Protein AF-A0A344TT99-F1 (afdb_monomer_lite)

Foldseek 3Di:
DDDPLVLQQQDALVLVCVVVPWDWDPVPADPQWTWTDDVPWIKIWGDDPPDSGIKIAIPVDRVQIGTLLSVVLVVVQNALVVSVVVSVVSCVVVVRDDPVRPPDDDDDDDDDDDDPVVVVVVSLVVLLVCCCVVFVKAFDPDCPQLVVLLQDPLLCCPLFHGPQKTWTWDDPPPDTDTWIWGFWADPVGGGNKIFTDGPPDTDIPGHDNFQTKRKTFFKKFFCQWDAAPVRDTDHGGFIFTWDDPDPFWIWTWGDDRPPIDIGIDTPVVCVVTIDTDAFQAEEEEQDPSQQSLLCLQAPDDPPHGYMYIHCVHQHDPSNLVVVLVSQVVHLNHAYEQFYFLALRRLQSLLQNLQRDRQQFDPQWDKHKHKDKDAPDDDDDDDDDDDPDPPPGWTKIKIKIKTKHFCVVPPVVQCCLVVVLVVVLLVVQLVVVVPDDPPDPDPVVVVVVVVCVVVSPQPWPWDWDAPPVNGIIIIITMTMHGSDSVSSVVSSVSSQVSRCVNRVWNRYHYQNDDNVGGGSSSVCVVVSSHHHDPPDSRHDDPRTRRDHNVVVVVVVVVVVVVVVVVVVVVVVVPDDD

Structure (mmCIF, N/CA/C/O backbone):
data_AF-A0A344TT99-F1
#
_entry.id   AF-A0A344TT99-F1
#
loop_
_atom_site.group_PDB
_atom_site.id
_atom_site.type_symbol
_atom_site.label_atom_id
_atom_site.label_alt_id
_atom_site.label_comp_id
_atom_site.label_asym_id
_atom_site.label_entity_id
_atom_site.label_seq_id
_atom_site.pdbx_PDB_ins_code
_atom_site.Cartn_x
_atom_site.Cartn_y
_atom_site.Cartn_z
_atom_site.occupancy
_atom_site.B_iso_or_equiv
_atom_site.auth_seq_id
_atom_site.auth_comp_id
_atom_site.auth_asym_id
_atom_site.auth_atom_id
_atom_site.pdbx_PDB_model_num
ATOM 1 N N . MET A 1 1 ? 8.241 -6.010 32.415 1.00 39.91 1 MET A N 1
ATOM 2 C CA . MET A 1 1 ? 7.415 -4.908 31.875 1.00 39.91 1 MET A CA 1
ATOM 3 C C . MET A 1 1 ? 8.156 -3.606 32.142 1.00 39.91 1 MET A C 1
ATOM 5 O O . MET A 1 1 ? 8.621 -3.438 33.265 1.00 39.91 1 MET A O 1
ATOM 9 N N . ARG A 1 2 ? 8.374 -2.749 31.136 1.00 57.84 2 ARG A N 1
ATOM 10 C CA . ARG A 1 2 ? 9.057 -1.453 31.336 1.00 57.84 2 ARG A CA 1
ATOM 11 C C . ARG A 1 2 ? 8.024 -0.421 31.764 1.00 57.84 2 ARG A C 1
ATOM 13 O O . ARG A 1 2 ? 7.156 -0.065 30.977 1.00 57.84 2 ARG A O 1
ATOM 20 N N . ASP A 1 3 ? 8.123 0.060 32.994 1.00 67.81 3 ASP A N 1
ATOM 21 C CA . ASP A 1 3 ? 7.218 1.083 33.508 1.00 67.81 3 ASP A CA 1
ATOM 22 C C . ASP A 1 3 ? 7.781 2.486 33.219 1.00 67.81 3 ASP A C 1
ATOM 24 O O . ASP A 1 3 ? 8.846 2.868 33.711 1.00 67.81 3 ASP A O 1
ATOM 28 N N . LEU A 1 4 ? 7.062 3.261 32.398 1.00 69.12 4 LEU A N 1
ATOM 29 C CA . LEU A 1 4 ? 7.420 4.641 32.057 1.00 69.12 4 LEU A CA 1
ATOM 30 C C . LEU A 1 4 ? 7.499 5.532 33.303 1.00 69.12 4 LEU A C 1
ATOM 32 O O . LEU A 1 4 ? 8.366 6.400 33.367 1.00 69.12 4 LEU A O 1
ATOM 36 N N . GLU A 1 5 ? 6.631 5.323 34.293 1.00 67.12 5 GLU A N 1
ATOM 37 C CA . GLU A 1 5 ? 6.656 6.085 35.544 1.00 67.12 5 GLU A CA 1
ATOM 38 C C . GLU A 1 5 ? 7.852 5.684 36.409 1.00 67.12 5 GLU A C 1
ATOM 40 O O . GLU A 1 5 ? 8.485 6.536 37.031 1.00 67.12 5 GLU A O 1
ATOM 45 N N . GLN A 1 6 ? 8.244 4.411 36.378 1.00 68.94 6 GLN A N 1
ATOM 46 C CA . GLN A 1 6 ? 9.464 3.949 37.031 1.00 68.94 6 GLN A CA 1
ATOM 47 C C . GLN A 1 6 ? 10.717 4.549 36.373 1.00 68.94 6 GLN A C 1
ATOM 49 O O . GLN A 1 6 ? 11.599 5.037 37.079 1.00 68.94 6 GLN A O 1
ATOM 54 N N . ILE A 1 7 ? 10.783 4.601 35.037 1.00 72.31 7 ILE A N 1
ATOM 55 C CA . ILE A 1 7 ? 11.897 5.239 34.312 1.00 72.31 7 ILE A CA 1
ATOM 56 C C . ILE A 1 7 ? 11.992 6.728 34.666 1.00 72.31 7 ILE A C 1
ATOM 58 O O . ILE A 1 7 ? 13.089 7.211 34.932 1.00 72.31 7 ILE A O 1
ATOM 62 N N . LYS A 1 8 ? 10.862 7.444 34.740 1.00 72.62 8 LYS A N 1
ATOM 63 C CA . LYS A 1 8 ? 10.830 8.863 35.148 1.00 72.62 8 LYS A CA 1
ATOM 64 C C . LYS A 1 8 ? 11.323 9.103 36.577 1.00 72.62 8 LYS A C 1
ATOM 66 O O . LYS A 1 8 ? 11.782 10.202 36.872 1.00 72.62 8 LYS A O 1
ATOM 71 N N . ARG A 1 9 ? 11.196 8.106 37.458 1.00 70.06 9 ARG A N 1
ATOM 72 C CA . ARG A 1 9 ? 11.685 8.164 38.844 1.00 70.06 9 ARG A CA 1
ATOM 73 C C . ARG A 1 9 ? 13.169 7.826 38.959 1.00 70.06 9 ARG A C 1
ATOM 75 O O . ARG A 1 9 ? 13.838 8.371 39.827 1.00 70.06 9 ARG A O 1
ATOM 82 N N . ILE A 1 10 ? 13.664 6.908 38.127 1.00 70.62 10 ILE A N 1
ATOM 83 C CA . ILE A 1 10 ? 15.043 6.408 38.208 1.00 70.62 10 ILE A CA 1
ATOM 84 C C . ILE A 1 10 ? 16.011 7.293 37.421 1.00 70.62 10 ILE A C 1
ATOM 86 O O . ILE A 1 10 ? 17.088 7.622 37.914 1.00 70.62 10 ILE A O 1
ATOM 90 N N . LEU A 1 11 ? 15.662 7.638 36.183 1.00 78.00 11 LEU A N 1
ATOM 91 C CA . LEU A 1 11 ? 16.517 8.439 35.322 1.00 78.00 11 LEU A CA 1
ATOM 92 C C . LEU A 1 11 ? 16.271 9.914 35.629 1.00 78.00 11 LEU A C 1
ATOM 94 O O . LEU A 1 11 ? 15.153 10.398 35.508 1.00 78.00 11 LEU A O 1
ATOM 98 N N . ASP A 1 12 ? 17.312 10.640 36.021 1.00 82.31 12 ASP A N 1
ATOM 99 C CA . ASP A 1 12 ? 17.204 12.070 36.292 1.00 82.31 12 ASP A CA 1
ATOM 100 C C . ASP A 1 12 ? 17.219 12.863 34.975 1.00 82.31 12 ASP A C 1
ATOM 102 O O . ASP A 1 12 ? 18.126 12.718 34.151 1.00 82.31 12 ASP A O 1
ATOM 106 N N . LEU A 1 13 ? 16.238 13.750 34.783 1.00 85.31 13 LEU A N 1
ATOM 107 C CA . LEU A 1 13 ? 16.166 14.641 33.623 1.00 85.31 13 LEU A CA 1
ATOM 108 C C . LEU A 1 13 ? 17.455 15.447 33.422 1.00 85.31 13 LEU A C 1
ATOM 110 O O . LEU A 1 13 ? 17.851 15.689 32.287 1.00 85.31 13 LEU A O 1
ATOM 114 N N . GLU A 1 14 ? 18.149 15.830 34.491 1.00 85.12 14 GLU A N 1
ATOM 115 C CA . GLU A 1 14 ? 19.416 16.558 34.390 1.00 85.12 14 GLU A CA 1
ATOM 116 C C . GLU A 1 14 ? 20.534 15.712 33.760 1.00 85.12 14 GLU A C 1
ATOM 118 O O . GLU A 1 14 ? 21.330 16.246 32.986 1.00 85.12 14 GLU A O 1
ATOM 123 N N . VAL A 1 15 ? 20.562 14.400 34.029 1.00 83.56 15 VAL A N 1
ATOM 124 C CA . VAL A 1 15 ? 21.497 13.450 33.394 1.00 83.56 15 VAL A CA 1
ATOM 125 C C . VAL A 1 15 ? 21.196 13.349 31.903 1.00 83.56 15 VAL A C 1
ATOM 127 O O . VAL A 1 15 ? 22.107 13.416 31.076 1.00 83.56 15 VAL A O 1
ATOM 130 N N . VAL A 1 16 ? 19.911 13.285 31.548 1.00 85.88 16 VAL A N 1
ATOM 131 C CA . VAL A 1 16 ? 19.471 13.290 30.148 1.00 85.88 16 VAL A CA 1
ATOM 132 C C . VAL A 1 16 ? 19.933 14.572 29.459 1.00 85.88 16 VAL A C 1
ATOM 134 O O . VAL A 1 16 ? 20.594 14.516 28.425 1.00 85.88 16 VAL A O 1
ATOM 137 N N . LEU A 1 17 ? 19.676 15.742 30.046 1.00 88.62 17 LEU A N 1
ATOM 138 C CA . LEU A 1 17 ? 20.107 17.022 29.480 1.00 88.62 17 LEU A CA 1
ATOM 139 C C . LEU A 1 17 ? 21.628 17.081 29.260 1.00 88.62 17 LEU A C 1
ATOM 141 O O . LEU A 1 17 ? 22.077 17.521 28.198 1.00 88.62 17 LEU A O 1
ATOM 145 N N . GLN A 1 18 ? 22.422 16.600 30.218 1.00 85.38 18 GLN A N 1
ATOM 146 C CA . GLN A 1 18 ? 23.880 16.545 30.090 1.00 85.38 18 GLN A CA 1
ATOM 147 C C . GLN A 1 18 ? 24.334 15.621 28.957 1.00 85.38 18 GLN A C 1
ATOM 149 O O . GLN A 1 18 ? 25.195 16.021 28.171 1.00 85.38 18 GLN A O 1
ATOM 154 N N . HIS A 1 19 ? 23.722 14.441 28.811 1.00 85.56 19 HIS A N 1
ATOM 155 C CA . HIS A 1 19 ? 24.013 13.523 27.706 1.00 85.56 19 HIS A CA 1
ATOM 156 C C . HIS A 1 19 ? 23.771 14.181 26.341 1.00 85.56 19 HIS A C 1
ATOM 158 O O . HIS A 1 19 ? 24.560 14.027 25.411 1.00 85.56 19 HIS A O 1
ATOM 164 N N . TYR A 1 20 ? 22.724 15.001 26.227 1.00 87.56 20 TYR A N 1
ATOM 165 C CA . TYR A 1 20 ? 22.447 15.777 25.017 1.00 87.56 20 TYR A CA 1
ATOM 166 C C . TYR A 1 20 ? 23.291 17.054 24.884 1.00 87.56 20 TYR A C 1
ATOM 168 O O . TYR A 1 20 ? 23.059 17.848 23.968 1.00 87.56 20 TYR A O 1
ATOM 176 N N . GLY A 1 21 ? 24.290 17.262 25.744 1.00 86.19 21 GLY A N 1
ATOM 177 C CA . GLY A 1 21 ? 25.248 18.363 25.664 1.00 86.19 21 GLY A CA 1
ATOM 178 C C . GLY A 1 21 ? 24.761 19.685 26.259 1.00 86.19 21 GLY A C 1
ATOM 179 O O . GLY A 1 21 ? 25.355 20.727 25.976 1.00 86.19 21 GLY A O 1
ATOM 180 N N . TYR A 1 22 ? 23.693 19.680 27.062 1.00 88.75 22 TYR A N 1
ATOM 181 C CA . TYR A 1 22 ? 23.288 20.865 27.816 1.00 88.75 22 TYR A CA 1
ATOM 182 C C . TYR A 1 22 ? 24.160 21.032 29.055 1.00 88.75 22 TYR A C 1
ATOM 184 O O . TYR A 1 22 ? 24.413 20.089 29.802 1.00 88.75 22 TYR A O 1
ATOM 192 N N . ARG A 1 23 ? 24.588 22.269 29.303 1.00 88.81 23 ARG A N 1
ATOM 193 C CA . ARG A 1 23 ? 25.423 22.621 30.453 1.00 88.81 23 ARG A CA 1
ATOM 194 C C . ARG A 1 23 ? 24.612 23.387 31.485 1.00 88.81 23 ARG A C 1
ATOM 196 O O . ARG A 1 23 ? 23.853 24.290 31.133 1.00 88.81 23 ARG A O 1
ATOM 203 N N . PHE A 1 24 ? 24.802 23.038 32.751 1.00 87.31 24 PHE A N 1
ATOM 204 C CA . PHE A 1 24 ? 24.185 23.727 33.878 1.00 87.31 24 PHE A CA 1
ATOM 205 C C . PHE A 1 24 ? 24.746 25.151 34.030 1.00 87.31 24 PHE A C 1
ATOM 207 O O . PHE A 1 24 ? 25.960 25.358 33.999 1.00 87.31 24 PHE A O 1
ATOM 214 N N . VAL A 1 25 ? 23.865 26.138 34.208 1.00 86.81 25 VAL A N 1
ATOM 215 C CA . VAL A 1 25 ? 24.217 27.558 34.345 1.00 86.81 25 VAL A CA 1
ATOM 216 C C . VAL A 1 25 ? 23.898 28.030 35.762 1.00 86.81 25 VAL A C 1
ATOM 218 O O . VAL A 1 25 ? 22.800 28.511 36.053 1.00 86.81 25 VAL A O 1
ATOM 221 N N . LYS A 1 26 ? 24.889 27.927 36.656 1.00 80.94 26 LYS A N 1
ATOM 222 C CA . LYS A 1 26 ? 24.738 28.263 38.083 1.00 80.94 26 LYS A CA 1
ATOM 223 C C . LYS A 1 26 ? 24.274 29.706 38.319 1.00 80.94 26 LYS A C 1
ATOM 225 O O . LYS A 1 26 ? 23.434 29.934 39.176 1.00 80.94 26 LYS A O 1
ATOM 230 N N . SER A 1 27 ? 24.762 30.665 37.530 1.00 76.44 27 SER A N 1
ATOM 231 C CA . SER A 1 27 ? 24.485 32.101 37.715 1.00 76.44 27 SER A CA 1
ATOM 232 C C . SER A 1 27 ? 23.036 32.524 37.461 1.00 76.44 27 SER A C 1
ATOM 234 O O . SER A 1 27 ? 22.651 33.615 37.865 1.00 76.44 27 SER A O 1
ATOM 236 N N . LYS A 1 28 ? 22.236 31.693 36.782 1.00 75.50 28 LYS A N 1
ATOM 237 C CA . LYS A 1 28 ? 20.821 31.975 36.484 1.00 75.50 28 LYS A CA 1
ATOM 238 C C . LYS A 1 28 ? 19.867 30.942 37.090 1.00 75.50 28 LYS A C 1
ATOM 240 O O . LYS A 1 28 ? 18.686 30.948 36.771 1.00 75.50 28 LYS A O 1
ATOM 245 N N . SER A 1 29 ? 20.385 30.046 37.927 1.00 78.25 29 SER A N 1
ATOM 246 C CA . SER A 1 29 ? 19.609 28.992 38.580 1.00 78.25 29 SER A CA 1
ATOM 247 C C . SER A 1 29 ? 19.212 29.418 39.992 1.00 78.25 29 SER A C 1
ATOM 249 O O . SER A 1 29 ? 19.993 30.064 40.685 1.00 78.25 29 SER A O 1
ATOM 251 N N . SER A 1 30 ? 18.015 29.036 40.423 1.00 75.44 30 SER A N 1
ATOM 252 C CA . SER A 1 30 ? 17.534 29.171 41.800 1.00 75.44 30 SER A CA 1
ATOM 253 C C . SER A 1 30 ? 17.458 27.796 42.472 1.00 75.44 30 SER A C 1
ATOM 255 O O . SER A 1 30 ? 17.724 26.764 41.852 1.00 75.44 30 SER A O 1
ATOM 257 N N . THR A 1 31 ? 17.075 27.770 43.747 1.00 66.12 31 THR A N 1
ATOM 258 C CA . THR A 1 31 ? 16.847 26.536 44.515 1.00 66.12 31 THR A CA 1
ATOM 259 C C . THR A 1 31 ? 15.700 25.689 43.952 1.00 66.12 31 THR A C 1
ATOM 261 O O . THR A 1 31 ? 15.724 24.472 44.089 1.00 66.12 31 THR A O 1
ATOM 264 N N . VAL A 1 32 ? 14.729 26.325 43.289 1.00 73.50 32 VAL A N 1
ATOM 265 C CA . VAL A 1 32 ? 13.484 25.705 42.796 1.00 73.50 32 VAL A CA 1
ATOM 266 C C . VAL A 1 32 ? 13.551 25.417 41.289 1.00 73.50 32 VAL A C 1
ATOM 268 O O . VAL A 1 32 ? 12.916 24.484 40.796 1.00 73.50 32 VAL A O 1
ATOM 271 N N . SER A 1 33 ? 14.358 26.183 40.545 1.00 81.19 33 SER A N 1
ATOM 272 C CA . SER A 1 33 ? 14.518 26.046 39.094 1.00 81.19 33 SER A CA 1
ATOM 273 C C . SER A 1 33 ? 15.984 26.103 38.662 1.00 81.19 33 SER A C 1
ATOM 275 O O . SER A 1 33 ? 16.663 27.113 38.867 1.00 81.19 33 SER A O 1
ATOM 277 N N . ARG A 1 34 ? 16.466 25.059 37.989 1.00 85.94 34 ARG A N 1
ATOM 278 C CA . ARG A 1 34 ? 17.827 24.964 37.445 1.00 85.94 34 ARG A CA 1
ATOM 279 C C . ARG A 1 34 ? 17.840 25.246 35.949 1.00 85.94 34 ARG A C 1
ATOM 281 O O . ARG A 1 34 ? 17.067 24.657 35.204 1.00 85.94 34 ARG A O 1
ATOM 288 N N . ILE A 1 35 ? 18.735 26.117 35.491 1.00 87.56 35 ILE A N 1
ATOM 289 C CA . ILE A 1 35 ? 18.832 26.489 34.076 1.00 87.56 35 ILE A CA 1
ATOM 290 C C . ILE A 1 35 ? 19.944 25.710 33.376 1.00 87.56 35 ILE A C 1
ATOM 292 O O . ILE A 1 35 ? 21.091 25.681 33.825 1.00 87.56 35 ILE A O 1
ATOM 296 N N . TYR A 1 36 ? 19.603 25.150 32.219 1.00 89.62 36 TYR A N 1
ATOM 297 C CA . TYR A 1 36 ? 20.485 24.415 31.320 1.00 89.62 36 TYR A CA 1
ATOM 298 C C . TYR A 1 36 ? 20.557 25.110 29.962 1.00 89.62 36 TYR A C 1
ATOM 300 O O . TYR A 1 36 ? 19.545 25.582 29.447 1.00 89.62 36 TYR A O 1
ATOM 308 N N . ARG A 1 37 ? 21.749 25.175 29.360 1.00 89.12 37 ARG A N 1
ATOM 309 C CA . ARG A 1 37 ? 21.969 25.844 28.067 1.00 89.12 37 ARG A CA 1
ATOM 310 C C . ARG A 1 37 ? 22.720 24.952 27.083 1.00 89.12 37 ARG A C 1
ATOM 312 O O . ARG A 1 37 ? 23.697 24.305 27.455 1.00 89.12 37 ARG A O 1
ATOM 319 N N . LYS A 1 38 ? 22.303 24.995 25.816 1.00 88.31 38 LYS A N 1
ATOM 320 C CA . LYS A 1 38 ? 23.025 24.435 24.664 1.00 88.31 38 LYS A CA 1
ATOM 321 C C . LYS A 1 38 ? 22.885 25.398 23.484 1.00 88.31 38 LYS A C 1
ATOM 323 O O . LYS A 1 38 ? 21.788 25.582 22.964 1.00 88.31 38 LYS A O 1
ATOM 328 N N . GLY A 1 39 ? 23.982 26.048 23.089 1.00 86.31 39 GLY A N 1
ATOM 329 C CA . GLY A 1 39 ? 23.931 27.141 22.109 1.00 86.31 39 GLY A CA 1
ATOM 330 C C . GLY A 1 39 ? 23.001 28.264 22.583 1.00 86.31 39 GLY A C 1
ATOM 331 O O . GLY A 1 39 ? 23.122 28.727 23.716 1.00 86.31 39 GLY A O 1
ATOM 332 N N . GLU A 1 40 ? 22.044 28.667 21.752 1.00 82.25 40 GLU A N 1
ATOM 333 C CA . GLU A 1 40 ? 21.048 29.692 22.098 1.00 82.25 40 GLU A CA 1
ATOM 334 C C . GLU A 1 40 ? 19.875 29.161 22.936 1.00 82.25 40 GLU A C 1
ATOM 336 O O . GLU A 1 40 ? 19.201 29.942 23.609 1.00 82.25 40 GLU A O 1
ATOM 341 N N . GLN A 1 41 ? 19.646 27.844 22.961 1.00 85.44 41 GLN A N 1
ATOM 342 C CA . GLN A 1 41 ? 18.522 27.231 23.671 1.00 85.44 41 GLN A CA 1
ATOM 343 C C . GLN A 1 41 ? 18.752 27.189 25.185 1.00 85.44 41 GLN A C 1
ATOM 345 O O . GLN A 1 41 ? 19.836 26.818 25.651 1.00 85.44 41 GLN A O 1
ATOM 350 N N . ARG A 1 42 ? 17.716 27.541 25.956 1.00 88.25 42 ARG A N 1
ATOM 351 C CA . ARG A 1 42 ? 17.746 27.582 27.424 1.00 88.25 42 ARG A CA 1
ATOM 352 C C . ARG A 1 42 ? 16.545 26.844 27.997 1.00 88.25 42 ARG A C 1
ATOM 354 O O . ARG A 1 42 ? 15.414 27.219 27.724 1.00 88.25 42 ARG A O 1
ATOM 361 N N . LEU A 1 43 ? 16.799 25.844 28.829 1.00 89.62 43 LEU A N 1
ATOM 362 C CA . LEU A 1 43 ? 15.771 25.058 29.504 1.00 89.62 43 LEU A CA 1
ATOM 363 C C . LEU A 1 43 ? 15.790 25.372 30.997 1.00 89.62 43 LEU A C 1
ATOM 365 O O . LEU A 1 43 ? 16.858 25.413 31.603 1.00 89.62 43 LEU A O 1
ATOM 369 N N . SER A 1 44 ? 14.617 25.575 31.581 1.00 88.69 44 SER A N 1
ATOM 370 C CA . SER A 1 44 ? 14.413 25.642 33.025 1.00 88.69 44 SER A CA 1
ATOM 371 C C . SER A 1 44 ? 13.892 24.295 33.510 1.00 88.69 44 SER A C 1
ATOM 373 O O . SER A 1 44 ? 12.863 23.835 33.024 1.00 88.69 44 SER A O 1
ATOM 375 N N . VAL A 1 45 ? 14.602 23.657 34.434 1.00 87.44 45 VAL A N 1
ATOM 376 C CA . VAL A 1 45 ? 14.226 22.391 35.072 1.00 87.44 45 VAL A CA 1
ATOM 377 C C . VAL A 1 45 ? 13.711 22.687 36.472 1.00 87.44 45 VAL A C 1
ATOM 379 O O . VAL A 1 45 ? 14.431 23.272 37.279 1.00 87.44 45 VAL A O 1
ATOM 382 N N . ILE A 1 46 ? 12.478 22.287 36.764 1.00 82.81 46 ILE A N 1
ATOM 383 C CA . ILE A 1 46 ? 11.852 22.459 38.078 1.00 82.81 46 ILE A CA 1
ATOM 384 C C . ILE A 1 46 ? 12.262 21.281 38.968 1.00 82.81 46 ILE A C 1
ATOM 386 O O . ILE A 1 46 ? 12.123 20.125 38.567 1.00 82.81 46 ILE A O 1
ATOM 390 N N . VAL A 1 47 ? 12.785 21.590 40.158 1.00 70.06 47 VAL A N 1
ATOM 391 C CA . VAL A 1 47 ? 13.361 20.617 41.112 1.00 70.06 47 VAL A CA 1
ATOM 392 C C . VAL A 1 47 ? 12.500 20.474 42.380 1.00 70.06 47 VAL A C 1
ATOM 394 O O . VAL A 1 47 ? 12.831 19.691 43.262 1.00 70.06 47 VAL A O 1
ATOM 397 N N . ASP A 1 48 ? 11.397 21.221 42.485 1.00 59.28 48 ASP A N 1
ATOM 398 C CA . ASP A 1 48 ? 10.602 21.306 43.715 1.00 59.28 48 ASP A CA 1
ATOM 399 C C . ASP A 1 48 ? 9.893 19.992 44.094 1.00 59.28 48 ASP A C 1
ATOM 401 O O . ASP A 1 48 ? 9.319 19.304 43.245 1.00 59.28 48 ASP A O 1
ATOM 405 N N . GLY A 1 49 ? 9.895 19.680 45.394 1.00 51.47 49 GLY A N 1
ATOM 406 C CA . GLY A 1 49 ? 9.553 18.380 45.993 1.00 51.47 49 GLY A CA 1
ATOM 407 C C . GLY A 1 49 ? 8.075 17.969 45.948 1.00 51.47 49 GLY A C 1
ATOM 408 O O . GLY A 1 49 ? 7.702 16.985 46.582 1.00 51.47 49 GLY A O 1
ATOM 409 N N . GLY A 1 50 ? 7.232 18.702 45.215 1.00 51.03 50 GLY A N 1
ATOM 410 C CA . GLY A 1 50 ? 5.821 18.367 44.993 1.00 51.03 50 GLY A CA 1
ATOM 411 C C . GLY A 1 50 ? 5.566 17.458 43.784 1.00 51.03 50 GLY A C 1
ATOM 412 O O . GLY A 1 50 ? 4.489 16.873 43.681 1.00 51.03 50 GLY A O 1
ATOM 413 N N . PHE A 1 51 ? 6.535 17.314 42.871 1.00 52.66 51 PHE A N 1
ATOM 414 C CA . PHE A 1 51 ? 6.406 16.474 41.676 1.00 52.66 51 PHE A CA 1
ATOM 415 C C . PHE A 1 51 ? 7.262 15.208 41.796 1.00 52.66 51 PHE A C 1
ATOM 417 O O . PHE A 1 51 ? 8.458 15.278 42.058 1.00 52.66 51 PHE A O 1
ATOM 424 N N . ALA A 1 52 ? 6.663 14.036 41.548 1.00 57.69 52 ALA A N 1
ATOM 425 C CA . ALA A 1 52 ? 7.350 12.738 41.616 1.00 57.69 52 ALA A CA 1
ATOM 426 C C . ALA A 1 52 ? 8.454 12.545 40.548 1.00 57.69 52 ALA A C 1
ATOM 428 O O . ALA A 1 52 ? 9.230 11.597 40.636 1.00 57.69 52 ALA A O 1
ATOM 429 N N . ALA A 1 53 ? 8.517 13.426 39.543 1.00 67.81 53 ALA A N 1
ATOM 430 C CA . ALA A 1 53 ? 9.534 13.465 38.496 1.00 67.81 53 ALA A CA 1
ATOM 431 C C . ALA A 1 53 ? 9.843 14.924 38.116 1.00 67.81 53 ALA A C 1
ATOM 433 O O . ALA A 1 53 ? 8.970 15.790 38.209 1.00 67.81 53 ALA A O 1
ATOM 434 N N . LYS A 1 54 ? 11.074 15.204 37.669 1.00 82.56 54 LYS A N 1
ATOM 435 C CA . LYS A 1 54 ? 11.478 16.547 37.218 1.00 82.56 54 LYS A CA 1
ATOM 436 C C . LYS A 1 54 ? 10.839 16.895 35.874 1.00 82.56 54 LYS A C 1
ATOM 438 O O . LYS A 1 54 ? 10.735 16.051 34.983 1.00 82.56 54 LYS A O 1
ATOM 443 N N . PHE A 1 55 ? 10.501 18.169 35.706 1.00 84.50 55 PHE A N 1
ATOM 444 C CA . PHE A 1 55 ? 9.949 18.719 34.468 1.00 84.50 55 PHE A CA 1
ATOM 445 C C . PHE A 1 55 ? 10.845 19.831 33.932 1.00 84.50 55 PHE A C 1
ATOM 447 O O . PHE A 1 55 ? 11.411 20.600 34.709 1.00 84.50 55 PHE A O 1
ATOM 454 N N . PHE A 1 56 ? 10.945 19.947 32.609 1.00 89.50 56 PHE A N 1
ATOM 455 C CA . PHE A 1 56 ? 11.582 21.085 31.953 1.00 89.50 56 PHE A CA 1
ATOM 456 C C . PHE A 1 56 ? 10.556 21.977 31.253 1.00 89.50 56 PHE A C 1
ATOM 458 O O . PHE A 1 56 ? 9.500 21.521 30.812 1.00 89.50 56 PHE A O 1
ATOM 465 N N . ALA A 1 57 ? 10.922 23.241 31.080 1.00 86.94 57 ALA A N 1
ATOM 466 C CA . ALA A 1 57 ? 10.300 24.173 30.157 1.00 86.94 57 ALA A CA 1
ATOM 467 C C . ALA A 1 57 ? 11.384 24.919 29.373 1.00 86.94 57 ALA A C 1
ATOM 469 O O . ALA A 1 57 ? 12.336 25.437 29.958 1.00 86.94 57 ALA A O 1
ATOM 470 N N . ASP A 1 58 ? 11.255 24.972 28.052 1.00 86.56 58 ASP A N 1
ATOM 471 C CA . ASP A 1 58 ? 12.119 25.784 27.203 1.00 86.56 58 ASP A CA 1
ATOM 472 C C . ASP A 1 58 ? 11.726 27.261 27.307 1.00 86.56 58 ASP A C 1
ATOM 474 O O . ASP A 1 58 ? 10.576 27.647 27.104 1.00 86.56 58 ASP A O 1
ATOM 478 N N . LEU A 1 59 ? 12.703 28.096 27.652 1.00 84.62 59 LEU A N 1
ATOM 479 C CA . LEU A 1 59 ? 12.527 29.534 27.836 1.00 84.62 59 LEU A CA 1
ATOM 480 C C . LEU A 1 59 ? 12.448 30.290 26.506 1.00 84.62 59 LEU A C 1
ATOM 482 O O . LEU A 1 59 ? 12.031 31.445 26.489 1.00 84.62 59 LEU A O 1
ATOM 486 N N . ASN A 1 60 ? 12.870 29.663 25.408 1.00 82.81 60 ASN A N 1
ATOM 487 C CA . ASN A 1 60 ? 12.794 30.233 24.068 1.00 82.81 60 ASN A CA 1
ATOM 488 C C . ASN A 1 60 ? 11.619 29.654 23.256 1.00 82.81 60 ASN A C 1
ATOM 490 O O . ASN A 1 60 ? 11.212 30.262 22.269 1.00 82.81 60 ASN A O 1
ATOM 494 N N . ASP A 1 61 ? 11.076 28.500 23.657 1.00 80.50 61 ASP A N 1
ATOM 495 C CA . ASP A 1 61 ? 9.916 27.848 23.038 1.00 80.50 61 ASP A CA 1
ATOM 496 C C . ASP A 1 61 ? 8.909 27.420 24.124 1.00 80.50 61 ASP A C 1
ATOM 498 O O . ASP A 1 61 ? 8.968 26.292 24.620 1.00 80.50 61 ASP A O 1
ATOM 502 N N . PRO A 1 62 ? 7.948 28.287 24.497 1.00 76.62 62 PRO A N 1
ATOM 503 C CA . PRO A 1 62 ? 7.001 28.007 25.581 1.00 76.62 62 PRO A CA 1
ATOM 504 C C . PRO A 1 62 ? 6.126 26.759 25.372 1.00 76.62 62 PRO A C 1
ATOM 506 O O . PRO A 1 62 ? 5.530 26.254 26.329 1.00 76.62 62 PRO A O 1
ATOM 509 N N . GLN A 1 63 ? 6.021 26.257 24.134 1.00 76.38 63 GLN A N 1
ATOM 510 C CA . GLN A 1 63 ? 5.288 25.029 23.817 1.00 76.38 63 GLN A CA 1
ATOM 511 C C . GLN A 1 63 ? 6.118 23.765 24.082 1.00 76.38 63 GLN A C 1
ATOM 513 O O . GLN A 1 63 ? 5.565 22.662 24.147 1.00 76.38 63 GLN A O 1
ATOM 518 N N . PHE A 1 64 ? 7.434 23.897 24.263 1.00 85.56 64 PHE A N 1
ATOM 519 C CA . PHE A 1 64 ? 8.335 22.792 24.555 1.00 85.56 64 PHE A CA 1
ATOM 520 C C . PHE A 1 64 ? 8.628 22.681 26.044 1.00 85.56 64 PHE A C 1
ATOM 522 O O . PHE A 1 64 ? 9.613 23.192 26.570 1.00 85.56 64 PHE A O 1
ATOM 529 N N . LYS A 1 65 ? 7.743 21.963 26.722 1.00 86.69 65 LYS A N 1
ATOM 530 C CA . LYS A 1 65 ? 7.839 21.643 28.142 1.00 86.69 65 LYS A CA 1
ATOM 531 C C . LYS A 1 65 ? 7.331 20.231 28.392 1.00 86.69 65 LYS A C 1
ATOM 533 O O . LYS A 1 65 ? 6.485 19.744 27.638 1.00 86.69 65 LYS A O 1
ATOM 538 N N . GLY A 1 66 ? 7.833 19.576 29.428 1.00 86.56 66 GLY A N 1
ATOM 539 C CA . GLY A 1 66 ? 7.411 18.228 29.795 1.00 86.56 66 GLY A CA 1
ATOM 540 C C . GLY A 1 66 ? 8.451 17.477 30.612 1.00 86.56 66 GLY A C 1
ATOM 541 O O . GLY A 1 66 ? 9.279 18.080 31.286 1.00 86.56 66 GLY A O 1
ATOM 542 N N . ASP A 1 67 ? 8.376 16.154 30.563 1.00 86.31 67 ASP A N 1
ATOM 543 C CA . ASP A 1 67 ? 9.270 15.237 31.266 1.00 86.31 67 ASP A CA 1
ATOM 544 C C . ASP A 1 67 ? 10.394 14.717 30.346 1.00 86.31 67 ASP A C 1
ATOM 546 O O . ASP A 1 67 ? 10.583 15.178 29.217 1.00 86.31 67 ASP A O 1
ATOM 550 N N . ILE A 1 68 ? 11.140 13.723 30.826 1.00 87.12 68 ILE A N 1
ATOM 551 C CA . ILE A 1 68 ? 12.224 13.056 30.091 1.00 87.12 68 ILE A CA 1
ATOM 552 C C . ILE A 1 68 ? 11.766 12.541 28.730 1.00 87.12 68 ILE A C 1
ATOM 554 O O . ILE A 1 68 ? 12.430 12.790 27.724 1.00 87.12 68 ILE A O 1
ATOM 558 N N . PHE A 1 69 ? 10.616 11.870 28.670 1.00 84.12 69 PHE A N 1
ATOM 559 C CA . PHE A 1 69 ? 10.110 11.327 27.415 1.00 84.12 69 PHE A CA 1
ATOM 560 C C . PHE A 1 69 ? 9.707 12.440 26.464 1.00 84.12 69 PHE A C 1
ATOM 562 O O . PHE A 1 69 ? 9.990 12.342 25.274 1.00 84.12 69 PHE A O 1
ATOM 569 N N . LYS A 1 70 ? 9.128 13.535 26.965 1.00 83.19 70 LYS A N 1
ATOM 570 C CA . LYS A 1 70 ? 8.806 14.682 26.114 1.00 83.19 70 LYS A CA 1
ATOM 571 C C . LYS A 1 70 ? 10.048 15.345 25.527 1.00 83.19 70 LYS A C 1
ATOM 573 O O . LYS A 1 70 ? 10.030 15.777 24.371 1.00 83.19 70 LYS A O 1
ATOM 578 N N . PHE A 1 71 ? 11.117 15.420 26.314 1.00 88.50 71 PHE A N 1
ATOM 579 C CA . PHE A 1 71 ? 12.404 15.931 25.867 1.00 88.50 71 PHE A CA 1
ATOM 580 C C . PHE A 1 71 ? 13.014 15.025 24.788 1.00 88.50 71 PHE A C 1
ATOM 582 O O . PHE A 1 71 ? 13.310 15.484 23.683 1.00 88.50 71 PHE A O 1
ATOM 589 N N . MET A 1 72 ? 13.137 13.727 25.079 1.00 87.19 72 MET A N 1
ATOM 590 C CA . MET A 1 72 ? 13.739 12.744 24.175 1.00 87.19 72 MET A CA 1
ATOM 591 C C . MET A 1 72 ? 12.887 12.498 22.921 1.00 87.19 72 MET A C 1
ATOM 593 O O . MET A 1 72 ? 13.448 12.295 21.851 1.00 87.19 72 MET A O 1
ATOM 597 N N . GLU A 1 73 ? 11.555 12.622 22.995 1.00 82.44 73 GLU A N 1
ATOM 598 C CA . GLU A 1 73 ? 10.655 12.608 21.828 1.00 82.44 73 GLU A CA 1
ATOM 599 C C . GLU A 1 73 ? 11.042 13.712 20.833 1.00 82.44 73 GLU A C 1
ATOM 601 O O . GLU A 1 73 ? 11.018 13.486 19.627 1.00 82.44 73 GLU A O 1
ATOM 606 N N . ARG A 1 74 ? 11.446 14.902 21.300 1.00 83.06 74 ARG A N 1
ATOM 607 C CA . ARG A 1 74 ? 11.923 15.960 20.395 1.00 83.06 74 ARG A CA 1
ATOM 608 C C . ARG A 1 74 ? 13.326 15.671 19.867 1.00 83.06 74 ARG A C 1
ATOM 610 O O . ARG A 1 74 ? 13.568 15.912 18.687 1.00 83.06 74 ARG A O 1
ATOM 617 N N . MET A 1 75 ? 14.226 15.183 20.719 1.00 84.88 75 MET A N 1
ATOM 618 C CA . MET A 1 75 ? 15.634 14.981 20.356 1.00 84.88 75 MET A CA 1
ATOM 619 C C . MET A 1 75 ? 15.862 13.785 19.426 1.00 84.88 75 MET A C 1
ATOM 621 O O . MET A 1 75 ? 16.692 13.874 18.531 1.00 84.88 75 MET A O 1
ATOM 625 N N . GLU A 1 76 ? 15.093 12.709 19.588 1.00 84.50 76 GLU A N 1
ATOM 626 C CA . GLU A 1 76 ? 15.151 11.505 18.744 1.00 84.50 76 GLU A CA 1
ATOM 627 C C . GLU A 1 76 ? 14.048 11.477 17.683 1.00 84.50 76 GLU A C 1
ATOM 629 O O . GLU A 1 76 ? 13.698 10.417 17.172 1.00 84.50 76 GLU A O 1
ATOM 634 N N . HIS A 1 77 ? 13.421 12.620 17.392 1.00 74.50 77 HIS A N 1
ATOM 635 C CA . HIS A 1 77 ? 12.346 12.720 16.397 1.00 74.50 77 HIS A CA 1
ATOM 636 C C . HIS A 1 77 ? 11.194 11.712 16.624 1.00 74.50 77 HIS A C 1
ATOM 638 O O . HIS A 1 77 ? 10.549 11.241 15.689 1.00 74.50 77 HIS A O 1
ATOM 644 N N . GLY A 1 78 ? 10.932 11.383 17.892 1.00 68.62 78 GLY A N 1
ATOM 645 C CA . GLY A 1 78 ? 9.930 10.427 18.359 1.00 68.62 78 GLY A CA 1
ATOM 646 C C . GLY A 1 78 ? 10.225 8.972 17.990 1.00 68.62 78 GLY A C 1
ATOM 647 O O . GLY A 1 78 ? 9.311 8.147 17.993 1.00 68.62 78 GLY A O 1
ATOM 648 N N . ASN A 1 79 ? 11.478 8.639 17.673 1.00 71.06 79 ASN A N 1
ATOM 649 C CA . ASN A 1 79 ? 11.932 7.271 17.477 1.00 71.06 79 ASN A CA 1
ATOM 650 C C . ASN A 1 79 ? 12.102 6.572 18.835 1.00 71.06 79 ASN A C 1
ATOM 652 O O . ASN A 1 79 ? 13.171 6.594 19.440 1.00 71.06 79 ASN A O 1
ATOM 656 N N . TYR A 1 80 ? 11.034 5.933 19.321 1.00 73.50 80 TYR A N 1
ATOM 657 C CA . TYR A 1 80 ? 11.031 5.271 20.633 1.00 73.50 80 TYR A CA 1
ATOM 658 C C . TYR A 1 80 ? 12.139 4.231 20.796 1.00 73.50 80 TYR A C 1
ATOM 660 O O . TYR A 1 80 ? 12.672 4.091 21.891 1.00 73.50 80 TYR A O 1
ATOM 668 N N . ARG A 1 81 ? 12.545 3.557 19.715 1.00 69.44 81 ARG A N 1
ATOM 669 C CA . ARG A 1 81 ? 13.664 2.613 19.767 1.00 69.44 81 ARG A CA 1
ATOM 670 C C . ARG A 1 81 ? 14.961 3.319 20.165 1.00 69.44 81 ARG A C 1
ATOM 672 O O . ARG A 1 81 ? 15.621 2.881 21.099 1.00 69.44 81 ARG A O 1
ATOM 679 N N . GLN A 1 82 ? 15.292 4.422 19.497 1.00 78.44 82 GLN A N 1
ATOM 680 C CA . GLN A 1 82 ? 16.483 5.210 19.828 1.00 78.44 82 GLN A CA 1
ATOM 681 C C . GLN A 1 82 ? 16.376 5.845 21.218 1.00 78.44 82 GLN A C 1
ATOM 683 O O . GLN A 1 82 ? 17.365 5.899 21.946 1.00 78.44 82 GLN A O 1
ATOM 688 N N . ILE A 1 83 ? 15.172 6.277 21.612 1.00 82.19 83 ILE A N 1
ATOM 689 C CA . ILE A 1 83 ? 14.914 6.821 22.952 1.00 82.19 83 ILE A CA 1
ATOM 690 C C . ILE A 1 83 ? 15.274 5.785 24.022 1.00 82.19 83 ILE A C 1
ATOM 692 O O . ILE A 1 83 ? 16.037 6.104 24.930 1.00 82.19 83 ILE A O 1
ATOM 696 N N . PHE A 1 84 ? 14.783 4.548 23.908 1.00 81.50 84 PHE A N 1
ATOM 697 C CA . PHE A 1 84 ? 15.080 3.503 24.889 1.00 81.50 84 PHE A CA 1
ATOM 698 C C . PHE A 1 84 ? 16.540 3.036 24.844 1.00 81.50 84 PHE A C 1
ATOM 700 O O . PHE A 1 84 ? 17.145 2.889 25.903 1.00 81.50 84 PHE A O 1
ATOM 707 N N . GLU A 1 85 ? 17.140 2.893 23.656 1.00 80.50 85 GLU A N 1
ATOM 708 C CA . GLU A 1 85 ? 18.574 2.587 23.514 1.00 80.50 85 GLU A CA 1
ATOM 709 C C . GLU A 1 85 ? 19.443 3.645 24.231 1.00 80.50 85 GLU A C 1
ATOM 711 O O . GLU A 1 85 ? 20.404 3.305 24.925 1.00 80.50 85 GLU A O 1
ATOM 716 N N . LYS A 1 86 ? 19.074 4.931 24.145 1.00 82.12 86 LYS A N 1
ATOM 717 C CA . LYS A 1 86 ? 19.768 6.019 24.852 1.00 82.12 86 LYS A CA 1
ATOM 718 C C . LYS A 1 86 ? 19.488 6.054 26.350 1.00 82.12 86 LYS A C 1
ATOM 720 O O . LYS A 1 86 ? 20.412 6.328 27.108 1.00 82.12 86 LYS A O 1
ATOM 725 N N . ILE A 1 87 ? 18.261 5.769 26.786 1.00 84.00 87 ILE A N 1
ATOM 726 C CA . ILE A 1 87 ? 17.930 5.639 28.216 1.00 84.00 87 ILE A CA 1
ATOM 727 C C . ILE A 1 87 ? 18.803 4.557 28.854 1.00 84.00 87 ILE A C 1
ATOM 729 O O . ILE A 1 87 ? 19.422 4.807 29.884 1.00 84.00 87 ILE A O 1
ATOM 733 N N . GLU A 1 88 ? 18.917 3.389 28.219 1.00 77.94 88 GLU A N 1
ATOM 734 C CA . GLU A 1 88 ? 19.765 2.296 28.706 1.00 77.94 88 GLU A CA 1
ATOM 735 C C . GLU A 1 88 ? 21.236 2.705 28.778 1.00 77.94 88 GLU A C 1
ATOM 737 O O . GLU A 1 88 ? 21.891 2.479 29.795 1.00 77.94 88 GLU A O 1
ATOM 742 N N . LEU A 1 89 ? 21.741 3.358 27.728 1.00 79.88 89 LEU A N 1
ATOM 743 C CA . LEU A 1 89 ? 23.107 3.871 27.700 1.00 79.88 89 LEU A CA 1
ATOM 744 C C . LEU A 1 89 ? 23.362 4.867 28.841 1.00 79.88 89 LEU A C 1
ATOM 746 O O . LEU A 1 89 ? 24.386 4.778 29.514 1.00 79.88 89 LEU A O 1
ATOM 750 N N . MET A 1 90 ? 22.435 5.798 29.080 1.00 81.00 90 MET A N 1
ATOM 751 C CA . MET A 1 90 ? 22.555 6.795 30.146 1.00 81.00 90 MET A CA 1
ATOM 752 C C . MET A 1 90 ? 22.505 6.149 31.528 1.00 81.00 90 MET A C 1
ATOM 754 O O . MET A 1 90 ? 23.347 6.467 32.359 1.00 81.00 90 MET A O 1
ATOM 758 N N . MET A 1 91 ? 21.579 5.214 31.758 1.00 72.88 91 MET A N 1
ATOM 759 C CA . MET A 1 91 ? 21.463 4.494 33.031 1.00 72.88 91 MET A CA 1
ATOM 760 C C . MET A 1 91 ? 22.694 3.624 33.320 1.00 72.88 91 MET A C 1
ATOM 762 O O . MET A 1 91 ? 23.121 3.526 34.470 1.00 72.88 91 MET A O 1
ATOM 766 N N . ALA A 1 92 ? 23.299 3.032 32.284 1.00 69.94 92 ALA A N 1
ATOM 767 C CA . ALA A 1 92 ? 24.557 2.299 32.405 1.00 69.94 92 ALA A CA 1
ATOM 768 C C . ALA A 1 92 ? 25.743 3.224 32.737 1.00 69.94 92 ALA A C 1
ATOM 770 O O . ALA A 1 92 ? 26.624 2.846 33.504 1.00 69.94 92 ALA A O 1
ATOM 771 N N . GLN A 1 93 ? 25.766 4.443 32.189 1.00 68.19 93 GLN A N 1
ATOM 772 C CA . GLN A 1 93 ? 26.835 5.425 32.413 1.00 68.19 93 GLN A CA 1
ATOM 773 C C . GLN A 1 93 ? 26.711 6.176 33.747 1.00 68.19 93 GLN A C 1
ATOM 775 O O . GLN A 1 93 ? 27.724 6.570 34.318 1.00 68.19 93 GLN A O 1
ATOM 780 N N . SER A 1 94 ? 25.495 6.382 34.257 1.00 59.56 94 SER A N 1
ATOM 781 C CA . SER A 1 94 ? 25.240 7.150 35.482 1.00 59.56 94 SER A CA 1
ATOM 782 C C . SER A 1 94 ? 25.351 6.327 36.771 1.00 59.56 94 SER A C 1
ATOM 784 O O . SER A 1 94 ? 25.058 6.842 37.850 1.00 59.56 94 SER A O 1
ATOM 786 N N . GLY A 1 95 ? 25.729 5.044 36.684 1.00 56.00 95 GLY A N 1
ATOM 787 C CA . GLY A 1 95 ? 25.823 4.134 37.835 1.00 56.00 95 GLY A CA 1
ATOM 788 C C . GLY A 1 95 ? 24.484 3.881 38.542 1.00 56.00 95 GLY A C 1
ATOM 789 O O . GLY A 1 95 ? 24.453 3.321 39.632 1.00 56.00 95 GLY A O 1
ATOM 790 N N . THR A 1 96 ? 23.371 4.303 37.937 1.00 51.94 96 THR A N 1
ATOM 791 C CA . THR A 1 96 ? 22.008 4.264 38.489 1.00 51.94 96 THR A CA 1
ATOM 792 C C . THR A 1 96 ? 21.248 3.087 37.881 1.00 51.94 96 THR A C 1
ATOM 794 O O . THR A 1 96 ? 20.196 3.241 37.268 1.00 51.94 96 THR A O 1
ATOM 797 N N . LEU A 1 97 ? 21.805 1.884 38.013 1.00 46.31 97 LEU A N 1
ATOM 798 C CA . LEU A 1 97 ? 21.048 0.653 37.813 1.00 46.31 97 LEU A CA 1
ATOM 799 C C . LEU A 1 97 ? 20.364 0.333 39.150 1.00 46.31 97 LEU A C 1
ATOM 801 O O . LEU A 1 97 ? 21.059 -0.021 40.100 1.00 46.31 97 LEU A O 1
ATOM 805 N N . PRO A 1 98 ? 19.030 0.454 39.279 1.00 41.59 98 PRO A N 1
ATOM 806 C CA . PRO A 1 98 ? 18.346 -0.166 40.401 1.00 41.59 98 PRO A CA 1
ATOM 807 C C . PRO A 1 98 ? 18.583 -1.675 40.339 1.00 41.59 98 PRO A C 1
ATOM 809 O O . PRO A 1 98 ? 18.630 -2.252 39.252 1.00 41.59 98 PRO A O 1
ATOM 812 N N . ASP A 1 99 ? 18.641 -2.311 41.504 1.00 39.69 99 ASP A N 1
ATOM 813 C CA . ASP A 1 99 ? 18.858 -3.750 41.728 1.00 39.69 99 ASP A CA 1
ATOM 814 C C . ASP A 1 99 ? 17.933 -4.683 40.906 1.00 39.69 99 ASP A C 1
ATOM 816 O O . ASP A 1 99 ? 18.208 -5.862 40.703 1.00 39.69 99 ASP A O 1
ATOM 820 N N . VAL A 1 100 ? 16.849 -4.142 40.341 1.00 41.22 100 VAL A N 1
ATOM 821 C CA . VAL A 1 100 ? 15.942 -4.833 39.407 1.00 41.22 100 VAL A CA 1
ATOM 822 C C . VAL A 1 100 ? 16.591 -5.087 38.030 1.00 41.22 100 VAL A C 1
ATOM 824 O O . VAL A 1 100 ? 16.181 -5.995 37.312 1.00 41.22 100 VAL A O 1
ATOM 827 N N . PHE A 1 101 ? 17.633 -4.333 37.666 1.00 40.91 101 PHE A N 1
ATOM 828 C CA . PHE A 1 101 ? 18.393 -4.472 36.415 1.00 40.91 101 PHE A CA 1
ATOM 829 C C . PHE A 1 101 ? 19.858 -4.897 36.628 1.00 40.91 101 PHE A C 1
ATOM 831 O O . PHE A 1 101 ? 20.543 -5.197 35.650 1.00 40.91 101 PHE A O 1
ATOM 838 N N . ALA A 1 102 ? 20.331 -4.946 37.881 1.00 35.38 102 ALA A N 1
ATOM 839 C CA . ALA A 1 102 ? 21.719 -5.239 38.254 1.00 35.38 102 ALA A CA 1
ATOM 840 C C . ALA A 1 102 ? 21.981 -6.696 38.689 1.00 35.38 102 ALA A C 1
ATOM 842 O O . ALA A 1 102 ? 23.102 -7.025 39.061 1.00 35.38 102 ALA A O 1
ATOM 843 N N . LYS A 1 103 ? 21.011 -7.616 38.583 1.00 31.09 103 LYS A N 1
ATOM 844 C CA . LYS A 1 103 ? 21.314 -9.056 38.664 1.00 31.09 103 LYS A CA 1
ATOM 845 C C . LYS A 1 103 ? 21.942 -9.545 37.360 1.00 31.09 103 LYS A C 1
ATOM 847 O O . LYS A 1 103 ? 21.290 -10.145 36.508 1.00 31.09 103 LYS A O 1
ATOM 852 N N . LYS A 1 104 ? 23.240 -9.308 37.222 1.00 39.28 104 LYS A N 1
ATOM 853 C CA . LYS A 1 104 ? 24.133 -10.159 36.440 1.00 39.28 104 LYS A CA 1
ATOM 854 C C . LYS A 1 104 ? 25.486 -10.197 37.144 1.00 39.28 104 LYS A C 1
ATOM 856 O O . LYS A 1 104 ? 26.040 -9.146 37.430 1.00 39.28 104 LYS A O 1
ATOM 861 N N . ILE A 1 105 ? 26.016 -11.414 37.278 1.00 37.25 105 ILE A N 1
ATOM 862 C CA . ILE A 1 105 ? 27.413 -11.743 37.603 1.00 37.25 105 ILE A CA 1
ATOM 863 C C . ILE A 1 105 ? 27.685 -11.923 39.107 1.00 37.25 105 ILE A C 1
ATOM 865 O O . ILE A 1 105 ? 28.454 -11.196 39.710 1.00 37.25 105 ILE A O 1
ATOM 869 N N . ASP A 1 106 ? 27.089 -12.968 39.676 1.00 30.83 106 ASP A N 1
ATOM 870 C CA . ASP A 1 106 ? 27.898 -14.042 40.255 1.00 30.83 106 ASP A CA 1
ATOM 871 C C . ASP A 1 106 ? 27.425 -15.327 39.573 1.00 30.83 106 ASP A C 1
ATOM 873 O O . ASP A 1 106 ? 26.225 -15.597 39.513 1.00 30.83 106 ASP A O 1
ATOM 877 N N . LEU A 1 107 ? 28.346 -16.060 38.947 1.00 37.22 107 LEU A N 1
ATOM 878 C CA . LEU A 1 107 ? 28.058 -17.350 38.323 1.00 37.22 107 LEU A CA 1
ATOM 879 C C . LEU A 1 107 ? 27.784 -18.373 39.433 1.00 37.22 107 LEU A C 1
ATOM 881 O O . LEU A 1 107 ? 28.695 -18.752 40.167 1.00 37.22 107 LEU A O 1
ATOM 885 N N . PRO A 1 108 ? 26.536 -18.845 39.515 1.00 28.69 108 PRO A N 1
ATOM 886 C CA . PRO A 1 108 ? 26.268 -20.252 39.268 1.00 28.69 108 PRO A CA 1
ATOM 887 C C . PRO A 1 108 ? 25.319 -20.416 38.075 1.00 28.69 108 PRO A C 1
ATOM 889 O O . PRO A 1 108 ? 24.512 -19.541 37.757 1.00 28.69 108 PRO A O 1
ATOM 892 N N . GLU A 1 109 ? 25.461 -21.541 37.381 1.00 37.31 109 GLU A N 1
ATOM 893 C CA . GLU A 1 109 ? 24.651 -21.931 36.229 1.00 37.31 109 GLU A CA 1
ATOM 894 C C . GLU A 1 109 ? 23.141 -21.789 36.494 1.00 37.31 109 GLU A C 1
ATOM 896 O O . GLU A 1 109 ? 22.652 -22.100 37.576 1.00 37.31 109 GLU A O 1
ATOM 901 N N . GLN A 1 110 ? 22.412 -21.400 35.441 1.00 38.47 110 GLN A N 1
ATOM 902 C CA . GLN A 1 110 ? 20.946 -21.312 35.334 1.00 38.47 110 GLN A CA 1
ATOM 903 C C . GLN A 1 110 ? 20.288 -20.015 35.846 1.00 38.47 110 GLN A C 1
ATOM 905 O O . GLN A 1 110 ? 19.587 -19.983 36.851 1.00 38.47 110 GLN A O 1
ATOM 910 N N . SER A 1 111 ? 20.370 -18.941 35.053 1.00 31.70 111 SER A N 1
ATOM 911 C CA . SER A 1 111 ? 19.263 -17.975 34.972 1.00 31.70 111 SER A CA 1
ATOM 912 C C . SER A 1 111 ? 19.150 -17.363 33.571 1.00 31.70 111 SER A C 1
ATOM 914 O O . SER A 1 111 ? 20.126 -16.967 32.937 1.00 31.70 111 SER A O 1
ATOM 916 N N . VAL A 1 112 ? 17.922 -17.389 33.057 1.00 38.84 112 VAL A N 1
ATOM 917 C CA . VAL A 1 112 ? 17.526 -17.134 31.669 1.00 38.84 112 VAL A CA 1
ATOM 918 C C . VAL A 1 112 ? 17.800 -15.677 31.281 1.00 38.84 112 VAL A C 1
ATOM 920 O O . VAL A 1 112 ? 17.225 -14.750 31.845 1.00 38.84 112 VAL A O 1
ATOM 923 N N . VAL A 1 113 ? 18.669 -15.460 30.291 1.00 37.34 113 VAL A N 1
ATOM 924 C CA . VAL A 1 113 ? 18.840 -14.154 29.640 1.00 37.34 113 VAL A CA 1
ATOM 925 C C . VAL A 1 113 ? 17.590 -13.884 28.802 1.00 37.34 113 VAL A C 1
ATOM 927 O O . VAL A 1 113 ? 17.392 -14.547 27.787 1.00 37.34 113 VAL A O 1
ATOM 930 N N . GLU A 1 114 ? 16.751 -12.919 29.195 1.00 37.72 114 GLU A N 1
ATOM 931 C CA . GLU A 1 114 ? 15.650 -12.483 28.327 1.00 37.72 114 GLU A CA 1
ATOM 932 C C . GLU A 1 114 ? 16.212 -11.968 26.988 1.00 37.72 114 GLU A C 1
ATOM 934 O O . GLU A 1 114 ? 17.079 -11.080 26.977 1.00 37.72 114 GLU A O 1
ATOM 939 N N . PRO A 1 115 ? 15.757 -12.507 25.845 1.00 42.56 115 PRO A N 1
ATOM 940 C CA . PRO A 1 115 ? 16.315 -12.171 24.549 1.00 42.56 115 PRO A CA 1
ATOM 941 C C . PRO A 1 115 ? 15.937 -10.742 24.131 1.00 42.56 115 PRO A C 1
ATOM 943 O O . PRO A 1 115 ? 14.849 -10.236 24.403 1.00 42.56 115 PRO A O 1
ATOM 946 N N . VAL A 1 116 ? 16.823 -10.089 23.372 1.00 46.44 116 VAL A N 1
ATOM 947 C CA . VAL A 1 116 ? 16.651 -8.734 22.795 1.00 46.44 116 VAL A CA 1
ATOM 948 C C . VAL A 1 116 ? 15.340 -8.581 21.993 1.00 46.44 116 VAL A C 1
ATOM 950 O O . VAL A 1 116 ? 14.874 -7.472 21.727 1.00 46.44 116 VAL A O 1
ATOM 953 N N . SER A 1 117 ? 14.722 -9.683 21.565 1.00 47.84 117 SER A N 1
ATOM 954 C CA . SER A 1 117 ? 13.394 -9.706 20.942 1.00 47.84 117 SER A CA 1
ATOM 955 C C . SER A 1 117 ? 12.258 -9.318 21.891 1.00 47.84 117 SER A C 1
ATOM 957 O O . SER A 1 117 ? 11.336 -8.632 21.454 1.00 47.84 117 SER A O 1
ATOM 959 N N . ASP A 1 118 ? 12.315 -9.708 23.164 1.00 47.53 118 ASP A N 1
ATOM 960 C CA . ASP A 1 118 ? 11.218 -9.473 24.108 1.00 47.53 118 ASP A CA 1
ATOM 961 C C . ASP A 1 118 ? 11.213 -8.030 24.621 1.00 47.53 118 ASP A C 1
ATOM 963 O O . ASP A 1 118 ? 10.155 -7.405 24.686 1.00 47.53 118 ASP A O 1
ATOM 967 N N . ARG A 1 119 ? 12.395 -7.421 24.791 1.00 53.69 119 ARG A N 1
ATOM 968 C CA . ARG A 1 119 ? 12.527 -5.975 25.058 1.00 53.69 119 ARG A CA 1
ATOM 969 C C . ARG A 1 119 ? 11.936 -5.113 23.937 1.00 53.69 119 ARG A C 1
ATOM 971 O O . ARG A 1 119 ? 11.211 -4.162 24.202 1.00 53.69 119 ARG A O 1
ATOM 978 N N . ARG A 1 120 ? 12.173 -5.485 22.673 1.00 55.81 120 ARG A N 1
ATOM 979 C CA . ARG A 1 120 ? 11.613 -4.780 21.502 1.00 55.81 120 ARG A CA 1
ATOM 980 C C . ARG A 1 120 ? 10.088 -4.851 21.433 1.00 55.81 120 ARG A C 1
ATOM 982 O O . ARG A 1 120 ? 9.453 -3.894 20.999 1.00 55.81 120 ARG A O 1
ATOM 989 N N . ARG A 1 121 ? 9.491 -5.981 21.824 1.00 57.56 121 ARG A N 1
ATOM 990 C CA . ARG A 1 121 ? 8.026 -6.138 21.850 1.00 57.56 121 ARG A CA 1
ATOM 991 C C . ARG A 1 121 ? 7.382 -5.187 22.853 1.00 57.56 121 ARG A C 1
ATOM 993 O O . ARG A 1 121 ? 6.316 -4.643 22.567 1.00 57.56 121 ARG A O 1
ATOM 1000 N N . GLU A 1 122 ? 8.048 -4.969 23.978 1.00 60.69 122 GLU A N 1
ATOM 1001 C CA . GLU A 1 122 ? 7.584 -4.090 25.044 1.00 60.69 122 GLU A CA 1
ATOM 1002 C C . GLU A 1 122 ? 7.555 -2.614 24.619 1.00 60.69 122 GLU A C 1
ATOM 1004 O O . GLU A 1 122 ? 6.526 -1.952 24.754 1.00 60.69 122 GLU A O 1
ATOM 1009 N N . ASP A 1 123 ? 8.629 -2.119 23.997 1.00 64.62 123 ASP A N 1
ATOM 1010 C CA . ASP A 1 123 ? 8.723 -0.721 23.546 1.00 64.62 123 ASP A CA 1
ATOM 1011 C C . ASP A 1 123 ? 7.626 -0.360 22.525 1.00 64.62 123 ASP A C 1
ATOM 1013 O O . ASP A 1 123 ? 7.079 0.747 22.531 1.00 64.62 123 ASP A O 1
ATOM 1017 N N . ILE A 1 124 ? 7.255 -1.310 21.659 1.00 67.19 124 ILE A N 1
ATOM 1018 C CA . ILE A 1 124 ? 6.205 -1.098 20.654 1.00 67.19 124 ILE A CA 1
ATOM 1019 C C . ILE A 1 124 ? 4.809 -1.087 21.297 1.00 67.19 124 ILE A C 1
ATOM 1021 O O . ILE A 1 124 ? 3.940 -0.338 20.852 1.00 67.19 124 ILE A O 1
ATOM 1025 N N . ARG A 1 125 ? 4.575 -1.879 22.354 1.00 73.81 125 ARG A N 1
ATOM 1026 C CA . ARG A 1 125 ? 3.314 -1.834 23.118 1.00 73.81 125 ARG A CA 1
ATOM 1027 C C . ARG A 1 125 ? 3.145 -0.500 23.844 1.00 73.81 125 ARG A C 1
ATOM 1029 O O . ARG A 1 125 ? 2.057 0.070 23.814 1.00 73.81 125 ARG A O 1
ATOM 1036 N N . LEU A 1 126 ? 4.225 0.032 24.419 1.00 74.75 126 LEU A N 1
ATOM 1037 C CA . LEU A 1 126 ? 4.214 1.346 25.070 1.00 74.75 126 LEU A CA 1
ATOM 1038 C C . LEU A 1 126 ? 3.858 2.470 24.091 1.00 74.75 126 LEU A C 1
ATOM 1040 O O . LEU A 1 126 ? 3.088 3.368 24.436 1.00 74.75 126 LEU A O 1
ATOM 1044 N N . ARG A 1 127 ? 4.370 2.411 22.854 1.00 82.00 127 ARG A N 1
ATOM 1045 C CA . ARG A 1 127 ? 4.013 3.380 21.808 1.00 82.00 127 ARG A CA 1
ATOM 1046 C C . ARG A 1 127 ? 2.520 3.351 21.489 1.00 82.00 127 ARG A C 1
ATOM 1048 O O . ARG A 1 127 ? 1.895 4.405 21.417 1.00 82.00 127 ARG A O 1
ATOM 1055 N N . GLU A 1 128 ? 1.952 2.168 21.301 1.00 86.88 128 GLU A N 1
ATOM 1056 C CA . GLU A 1 128 ? 0.521 2.028 21.038 1.00 86.88 128 GLU A CA 1
ATOM 1057 C C . GLU A 1 128 ? -0.321 2.576 22.201 1.00 86.88 128 GLU A C 1
ATOM 1059 O O . GLU A 1 128 ? -1.242 3.362 21.976 1.00 86.88 128 GLU A O 1
ATOM 1064 N N . GLN A 1 129 ? 0.035 2.241 23.444 1.00 85.94 129 GLN A N 1
ATOM 1065 C CA . GLN A 1 129 ? -0.653 2.747 24.633 1.00 85.94 129 GLN A CA 1
ATOM 1066 C C . GLN A 1 129 ? -0.592 4.282 24.733 1.00 85.94 129 GLN A C 1
ATOM 1068 O O . GLN A 1 129 ? -1.596 4.916 25.066 1.00 85.94 129 GLN A O 1
ATOM 1073 N N . ASP A 1 130 ? 0.552 4.896 24.407 1.00 83.69 130 ASP A N 1
ATOM 1074 C CA . ASP A 1 130 ? 0.685 6.356 24.355 1.00 83.69 130 ASP A CA 1
ATOM 1075 C C . ASP A 1 130 ? -0.253 6.980 23.315 1.00 83.69 130 ASP A C 1
ATOM 1077 O O . ASP A 1 130 ? -0.902 7.987 23.602 1.00 83.69 130 ASP A O 1
ATOM 1081 N N . LEU A 1 131 ? -0.387 6.363 22.136 1.00 89.62 131 LEU A N 1
ATOM 1082 C CA . LEU A 1 131 ? -1.309 6.835 21.104 1.00 89.62 131 LEU A CA 1
ATOM 1083 C C . LEU A 1 131 ? -2.767 6.777 21.576 1.00 89.62 131 LEU A C 1
ATOM 1085 O O . LEU A 1 131 ? -3.477 7.774 21.438 1.00 89.62 131 LEU A O 1
ATOM 1089 N N . TYR A 1 132 ? -3.200 5.664 22.180 1.00 90.19 132 TYR A N 1
ATOM 1090 C CA . TYR A 1 132 ? -4.549 5.548 22.749 1.00 90.19 132 TYR A CA 1
ATOM 1091 C C . TYR A 1 132 ? -4.812 6.614 23.813 1.00 90.19 132 TYR A C 1
ATOM 1093 O O . TYR A 1 132 ? -5.843 7.282 23.769 1.00 90.19 132 TYR A O 1
ATOM 1101 N N . ARG A 1 133 ? -3.860 6.826 24.727 1.00 87.38 133 ARG A N 1
ATOM 1102 C CA . ARG A 1 133 ? -3.977 7.824 25.798 1.00 87.38 133 ARG A CA 1
ATOM 1103 C C . ARG A 1 133 ? -4.031 9.256 25.261 1.00 87.38 133 ARG A C 1
ATOM 1105 O O . ARG A 1 133 ? -4.824 10.058 25.739 1.00 87.38 133 ARG A O 1
ATOM 1112 N N . LYS A 1 134 ? -3.171 9.596 24.298 1.00 85.81 134 LYS A N 1
ATOM 1113 C CA . LYS A 1 134 ? -2.987 10.971 23.808 1.00 85.81 134 LYS A CA 1
ATOM 1114 C C . LYS A 1 134 ? -4.068 11.416 22.831 1.00 85.81 134 LYS A C 1
ATOM 1116 O O . LYS A 1 134 ? -4.412 12.592 22.824 1.00 85.81 134 LYS A O 1
ATOM 1121 N N . PHE A 1 135 ? -4.557 10.500 21.998 1.00 88.94 135 PHE A N 1
ATOM 1122 C CA . PHE A 1 135 ? -5.530 10.805 20.946 1.00 88.94 135 PHE A CA 1
ATOM 1123 C C . PHE A 1 135 ? -6.938 10.284 21.253 1.00 88.94 135 PHE A C 1
ATOM 1125 O O . PHE A 1 135 ? -7.833 10.493 20.439 1.00 88.94 135 PHE A O 1
ATOM 1132 N N . GLN A 1 136 ? -7.136 9.616 22.399 1.00 90.44 136 GLN A N 1
ATOM 1133 C CA . GLN A 1 136 ? -8.429 9.073 22.833 1.00 90.44 136 GLN A CA 1
ATOM 1134 C C . GLN A 1 136 ? -9.104 8.279 21.706 1.00 90.44 136 GLN A C 1
ATOM 1136 O O . GLN A 1 136 ? -10.213 8.586 21.277 1.00 90.44 136 GLN A O 1
ATOM 1141 N N . ILE A 1 137 ? -8.371 7.306 21.159 1.00 92.38 137 ILE A N 1
ATOM 1142 C CA . ILE A 1 137 ? -8.804 6.548 19.981 1.00 92.38 137 ILE A CA 1
ATOM 1143 C C . ILE A 1 137 ? -10.036 5.714 20.347 1.00 92.38 137 ILE A C 1
ATOM 1145 O O . ILE A 1 137 ? -9.959 4.836 21.208 1.00 92.38 137 ILE A O 1
ATOM 1149 N N . THR A 1 138 ? -11.144 5.937 19.647 1.00 93.31 138 THR A N 1
ATOM 1150 C CA . THR A 1 138 ? -12.412 5.221 19.829 1.00 93.31 138 THR A CA 1
ATOM 1151 C C . THR A 1 138 ? -12.837 4.499 18.546 1.00 93.31 138 THR A C 1
ATOM 1153 O O . THR A 1 138 ? -12.338 4.802 17.456 1.00 93.31 138 THR A O 1
ATOM 1156 N N . PRO A 1 139 ? -13.727 3.489 18.629 1.00 94.31 139 PRO A N 1
ATOM 1157 C CA . PRO A 1 139 ? -14.377 2.925 17.445 1.00 94.31 139 PRO A CA 1
ATOM 1158 C C . PRO A 1 139 ? -15.022 4.011 16.571 1.00 94.31 139 PRO A C 1
ATOM 1160 O O . PRO A 1 139 ? -15.423 5.050 17.087 1.00 94.31 139 PRO A O 1
ATOM 1163 N N . LEU A 1 140 ? -15.117 3.768 15.261 1.00 95.75 140 LEU A N 1
ATOM 1164 C CA . LEU A 1 140 ? -15.789 4.685 14.341 1.00 95.75 140 LEU A CA 1
ATOM 1165 C C . LEU A 1 140 ? -17.291 4.751 14.672 1.00 95.75 140 LEU A C 1
ATOM 1167 O O . LEU A 1 140 ? -18.003 3.765 14.495 1.00 95.75 140 LEU A O 1
ATOM 1171 N N . THR A 1 141 ? -17.757 5.903 15.144 1.00 94.31 141 THR A N 1
ATOM 1172 C CA . THR A 1 141 ? -19.173 6.221 15.389 1.00 94.31 141 THR A CA 1
ATOM 1173 C C . THR A 1 141 ? -19.614 7.457 14.615 1.00 94.31 141 THR A C 1
ATOM 1175 O O . THR A 1 141 ? -20.744 7.500 14.138 1.00 94.31 141 THR A O 1
ATOM 1178 N N . ASP A 1 142 ? -18.725 8.440 14.465 1.00 94.56 142 ASP A N 1
ATOM 1179 C CA . ASP A 1 142 ? -18.938 9.607 13.614 1.00 94.56 142 ASP A CA 1
ATOM 1180 C C . ASP A 1 142 ? -18.344 9.348 12.224 1.00 94.56 142 ASP A C 1
ATOM 1182 O O . ASP A 1 142 ? -17.123 9.232 12.055 1.00 94.56 142 ASP A O 1
ATOM 1186 N N . THR A 1 143 ? -19.239 9.235 11.243 1.00 96.25 143 THR A N 1
ATOM 1187 C CA . THR A 1 143 ? -18.948 8.957 9.835 1.00 96.25 143 THR A CA 1
ATOM 1188 C C . THR A 1 143 ? -19.129 10.172 8.927 1.00 96.25 143 THR A C 1
ATOM 1190 O O . THR A 1 143 ? -18.860 10.052 7.732 1.00 96.25 143 THR A O 1
ATOM 1193 N N . GLU A 1 144 ? -19.518 11.338 9.456 1.00 94.94 144 GLU A N 1
ATOM 1194 C CA . GLU A 1 144 ? -19.925 12.507 8.660 1.00 94.94 144 GLU A CA 1
ATOM 1195 C C . GLU A 1 144 ? -18.829 12.933 7.676 1.00 94.94 144 GLU A C 1
ATOM 1197 O O . GLU A 1 144 ? -19.079 13.143 6.487 1.00 94.94 144 GLU A O 1
ATOM 1202 N N . TYR A 1 145 ? -17.577 12.964 8.142 1.00 95.56 145 TYR A N 1
ATOM 1203 C CA . TYR A 1 145 ? -16.433 13.263 7.287 1.00 95.56 145 TYR A CA 1
ATOM 1204 C C . TYR A 1 145 ? -16.327 12.302 6.095 1.00 95.56 145 TYR A C 1
ATOM 1206 O O . TYR A 1 145 ? -16.088 12.748 4.978 1.00 95.56 145 TYR A O 1
ATOM 1214 N N . LEU A 1 146 ? -16.507 10.997 6.296 1.00 97.44 146 LEU A N 1
ATOM 1215 C CA . LEU A 1 146 ? -16.357 9.991 5.238 1.00 97.44 146 LEU A CA 1
ATOM 1216 C C . LEU A 1 146 ? -17.560 9.974 4.289 1.00 97.44 146 LEU A C 1
ATOM 1218 O O . LEU A 1 146 ? -17.387 9.842 3.078 1.00 97.44 146 LEU A O 1
ATOM 1222 N N . GLU A 1 147 ? -18.759 10.203 4.813 1.00 97.25 147 GLU A N 1
ATOM 1223 C CA . GLU A 1 147 ? -19.979 10.344 4.016 1.00 97.25 147 GLU A CA 1
ATOM 1224 C C . GLU A 1 147 ? -19.941 11.611 3.153 1.00 97.25 147 GLU A C 1
ATOM 1226 O O . GLU A 1 147 ? -20.297 11.562 1.978 1.00 97.25 147 GLU A O 1
ATOM 1231 N N . SER A 1 148 ? -19.383 12.720 3.660 1.00 95.69 148 SER A N 1
ATOM 1232 C CA . SER A 1 148 ? -19.113 13.929 2.856 1.00 95.69 148 SER A CA 1
ATOM 1233 C C . SER A 1 148 ? -18.135 13.672 1.695 1.00 95.69 148 SER A C 1
ATOM 1235 O O . SER A 1 148 ? -18.060 14.430 0.724 1.00 95.69 148 SER A O 1
ATOM 1237 N N . ARG A 1 149 ? -17.363 12.580 1.783 1.00 96.12 149 ARG A N 1
ATOM 1238 C CA . ARG A 1 149 ? -16.478 12.071 0.729 1.00 96.12 149 ARG A CA 1
ATOM 1239 C C . ARG A 1 149 ? -17.160 11.026 -0.157 1.00 96.12 149 ARG A C 1
ATOM 1241 O O . ARG A 1 149 ? -16.466 10.406 -0.956 1.00 96.12 149 ARG A O 1
ATOM 1248 N N . TYR A 1 150 ? -18.481 10.880 -0.050 1.00 97.81 150 TYR A N 1
ATOM 1249 C CA . TYR A 1 150 ? -19.325 9.948 -0.799 1.00 97.81 150 TYR A CA 1
ATOM 1250 C C . TYR A 1 150 ? -19.022 8.472 -0.523 1.00 97.81 150 TYR A C 1
ATOM 1252 O O . TYR A 1 150 ? -19.401 7.603 -1.305 1.00 97.81 150 TYR A O 1
ATOM 1260 N N . ILE A 1 151 ? -18.362 8.166 0.597 1.00 97.94 151 ILE A N 1
ATOM 1261 C CA . ILE A 1 151 ? -18.130 6.789 1.028 1.00 97.94 151 ILE A CA 1
ATOM 1262 C C . ILE A 1 151 ? -19.321 6.344 1.878 1.00 97.94 151 ILE A C 1
ATOM 1264 O O . ILE A 1 151 ? -19.635 6.953 2.899 1.00 97.94 151 ILE A O 1
ATOM 1268 N N . SER A 1 152 ? -19.985 5.280 1.442 1.00 96.31 152 SER A N 1
ATOM 1269 C CA . SER A 1 152 ? -21.177 4.725 2.082 1.00 96.31 152 SER A CA 1
ATOM 1270 C C . SER A 1 152 ? -20.849 3.994 3.386 1.00 96.31 152 SER A C 1
ATOM 1272 O O . SER A 1 152 ? -19.800 3.359 3.514 1.00 96.31 152 SER A O 1
ATOM 1274 N N . LYS A 1 153 ? -21.783 4.020 4.346 1.00 95.19 153 LYS A N 1
ATOM 1275 C CA . LYS A 1 153 ? -21.654 3.278 5.613 1.00 95.19 153 LYS A CA 1
ATOM 1276 C C . LYS A 1 153 ? -21.488 1.776 5.397 1.00 95.19 153 LYS A C 1
ATOM 1278 O O . LYS A 1 153 ? -20.682 1.168 6.093 1.00 95.19 153 LYS A O 1
ATOM 1283 N N . ASP A 1 154 ? -22.175 1.212 4.407 1.00 93.06 154 ASP A N 1
ATOM 1284 C CA . ASP A 1 154 ? -22.066 -0.209 4.058 1.00 93.06 154 ASP A CA 1
ATOM 1285 C C . ASP A 1 154 ? -20.619 -0.592 3.730 1.00 93.06 154 ASP A C 1
ATOM 1287 O O . ASP A 1 154 ? -20.126 -1.627 4.169 1.00 93.06 154 ASP A O 1
ATOM 1291 N N . VAL A 1 155 ? -19.889 0.283 3.031 1.00 94.94 155 VAL A N 1
ATOM 1292 C CA . VAL A 1 155 ? -18.459 0.083 2.784 1.00 94.94 155 VAL A CA 1
ATOM 1293 C C . VAL A 1 155 ? -17.654 0.284 4.069 1.00 94.94 155 VAL A C 1
ATOM 1295 O O . VAL A 1 155 ? -16.826 -0.564 4.391 1.00 94.94 155 VAL A O 1
ATOM 1298 N N . LEU A 1 156 ? -17.894 1.351 4.838 1.00 95.50 156 LEU A N 1
ATOM 1299 C CA . LEU A 1 156 ? -17.131 1.647 6.064 1.00 95.50 156 LEU A CA 1
ATOM 1300 C C . LEU A 1 156 ? -17.182 0.527 7.113 1.00 95.50 156 LEU A C 1
ATOM 1302 O O . LEU A 1 156 ? -16.176 0.270 7.775 1.00 95.50 156 LEU A O 1
ATOM 1306 N N . PHE A 1 157 ? -18.335 -0.128 7.244 1.00 94.38 157 PHE A N 1
ATOM 1307 C CA . PHE A 1 157 ? -18.585 -1.202 8.210 1.00 94.38 157 PHE A CA 1
ATOM 1308 C C . PHE A 1 157 ? -18.564 -2.603 7.579 1.00 94.38 157 PHE A C 1
ATOM 1310 O O . PHE A 1 157 ? -18.915 -3.586 8.237 1.00 94.38 157 PHE A O 1
ATOM 1317 N N . SER A 1 158 ? -18.122 -2.707 6.322 1.00 93.75 158 SER A N 1
ATOM 1318 C CA . SER A 1 158 ? -17.869 -3.990 5.667 1.00 93.75 158 SER A CA 1
ATOM 1319 C C . SER A 1 158 ? -16.784 -4.777 6.401 1.00 93.75 158 SER A C 1
ATOM 1321 O O . SER A 1 158 ? -15.906 -4.216 7.070 1.00 93.75 158 SER A O 1
ATOM 1323 N N . LYS A 1 159 ? -16.790 -6.102 6.236 1.00 93.94 159 LYS A N 1
ATOM 1324 C CA . LYS A 1 159 ? -15.799 -6.992 6.867 1.00 93.94 159 LYS A CA 1
ATOM 1325 C C . LYS A 1 159 ? -14.349 -6.616 6.557 1.00 93.94 159 LYS A C 1
ATOM 1327 O O . LYS A 1 159 ? -13.470 -6.883 7.377 1.00 93.94 159 LYS A O 1
ATOM 1332 N N . GLU A 1 160 ? -14.057 -5.988 5.422 1.00 95.19 160 GLU A N 1
ATOM 1333 C CA . GLU A 1 160 ? -12.698 -5.557 5.093 1.00 95.19 160 GLU A CA 1
ATOM 1334 C C . GLU A 1 160 ? -12.241 -4.346 5.925 1.00 95.19 160 GLU A C 1
ATOM 1336 O O . GLU A 1 160 ? -11.049 -4.227 6.214 1.00 95.19 160 GLU A O 1
ATOM 1341 N N . PHE A 1 161 ? -13.152 -3.465 6.344 1.00 96.25 161 PHE A N 1
ATOM 1342 C CA . PHE A 1 161 ? -12.798 -2.178 6.953 1.00 96.25 161 PHE A CA 1
ATOM 1343 C C . PHE A 1 161 ? -13.253 -1.997 8.403 1.00 96.25 161 PHE A C 1
ATOM 1345 O O . PHE A 1 161 ? -12.685 -1.151 9.103 1.00 96.25 161 PHE A O 1
ATOM 1352 N N . GLU A 1 162 ? -14.180 -2.816 8.902 1.00 94.38 162 GLU A N 1
ATOM 1353 C CA . GLU A 1 162 ? -14.597 -2.766 10.303 1.00 94.38 162 GLU A CA 1
ATOM 1354 C C . GLU A 1 162 ? -13.380 -2.803 11.240 1.00 94.38 162 GLU A C 1
ATOM 1356 O O . GLU A 1 162 ? -12.460 -3.615 11.096 1.00 94.38 162 GLU A O 1
ATOM 1361 N N . GLY A 1 163 ? -13.357 -1.887 12.208 1.00 93.69 163 GLY A N 1
ATOM 1362 C CA . GLY A 1 163 ? -12.278 -1.792 13.186 1.00 93.69 163 GLY A CA 1
ATOM 1363 C C . GLY A 1 163 ? -10.960 -1.211 12.655 1.00 93.69 163 GLY A C 1
ATOM 1364 O O . GLY A 1 163 ? -10.068 -0.966 13.472 1.00 93.69 163 GLY A O 1
ATOM 1365 N N . ARG A 1 164 ? -10.837 -0.935 11.345 1.00 96.19 164 ARG A N 1
ATOM 1366 C CA . ARG A 1 164 ? -9.673 -0.276 10.705 1.00 96.19 164 ARG A CA 1
ATOM 1367 C C . ARG A 1 164 ? -9.815 1.229 10.549 1.00 96.19 164 ARG A C 1
ATOM 1369 O O . ARG A 1 164 ? -8.835 1.905 10.235 1.00 96.19 164 ARG A O 1
ATOM 1376 N N . LEU A 1 165 ? -11.010 1.744 10.795 1.00 97.38 165 LEU A N 1
ATOM 1377 C CA . LEU A 1 165 ? -11.293 3.162 10.949 1.00 97.38 165 LEU A CA 1
ATOM 1378 C C . LEU A 1 165 ? -11.643 3.449 12.407 1.00 97.38 165 LEU A C 1
ATOM 1380 O O . LEU A 1 165 ? -12.252 2.619 13.090 1.00 97.38 165 LEU A O 1
ATOM 1384 N N . LYS A 1 166 ? -11.227 4.616 12.891 1.00 96.69 166 LYS A N 1
ATOM 1385 C CA . LYS A 1 166 ? -11.430 5.065 14.271 1.00 96.69 166 LYS A CA 1
ATOM 1386 C C . LYS A 1 166 ? -11.839 6.530 14.282 1.00 96.69 166 LYS A C 1
ATOM 1388 O O . LYS A 1 166 ? -11.525 7.257 13.340 1.00 96.69 166 LYS A O 1
ATOM 1393 N N . ASN A 1 167 ? -12.460 6.976 15.366 1.00 95.44 167 ASN A N 1
ATOM 1394 C CA . ASN A 1 167 ? -12.502 8.398 15.682 1.00 95.44 167 ASN A CA 1
ATOM 1395 C C . ASN A 1 167 ? -11.394 8.735 16.687 1.00 95.44 167 ASN A C 1
ATOM 1397 O O . ASN A 1 167 ? -10.999 7.908 17.511 1.00 95.44 167 ASN A O 1
ATOM 1401 N N . VAL A 1 168 ? -10.862 9.950 16.592 1.00 93.44 168 VAL A N 1
ATOM 1402 C CA . VAL A 1 168 ? -9.995 10.546 17.615 1.00 93.44 168 VAL A CA 1
ATOM 1403 C C . VAL A 1 168 ? -10.579 11.887 18.005 1.00 93.44 168 VAL A C 1
ATOM 1405 O O . VAL A 1 168 ? -10.954 12.681 17.139 1.00 93.44 168 VAL A O 1
ATOM 1408 N N . THR A 1 169 ? -10.659 12.132 19.305 1.00 83.19 169 THR A N 1
ATOM 1409 C CA . THR A 1 169 ? -11.253 13.359 19.830 1.00 83.19 169 THR A CA 1
ATOM 1410 C C . THR A 1 169 ? -10.145 14.323 20.205 1.00 83.19 169 THR A C 1
ATOM 1412 O O . THR A 1 169 ? -9.243 13.980 20.970 1.00 83.19 169 THR A O 1
ATOM 1415 N N . PHE A 1 170 ? -10.214 15.538 19.671 1.00 78.12 170 PHE A N 1
ATOM 1416 C CA . PHE A 1 170 ? -9.436 16.652 20.194 1.00 78.12 170 PHE A CA 1
ATOM 1417 C C . PHE A 1 170 ? -10.359 17.527 21.019 1.00 78.12 170 PHE A C 1
ATOM 1419 O O . PHE A 1 170 ? -11.278 18.137 20.478 1.00 78.12 170 PHE A O 1
ATOM 1426 N N . ASP A 1 171 ? -10.084 17.570 22.316 1.00 70.56 171 ASP A N 1
ATOM 1427 C CA . ASP A 1 171 ? -10.750 18.444 23.266 1.00 70.56 171 ASP A CA 1
ATOM 1428 C C . ASP A 1 171 ? -9.708 19.402 23.849 1.00 70.56 171 ASP A C 1
ATOM 1430 O O . ASP A 1 171 ? -8.731 18.987 24.478 1.00 70.56 171 ASP A O 1
ATOM 1434 N N . ASN A 1 172 ? -9.875 20.692 23.569 1.00 65.94 172 ASN A N 1
ATOM 1435 C CA . ASN A 1 172 ? -9.052 21.757 24.142 1.00 65.94 172 ASN A CA 1
ATOM 1436 C C . ASN A 1 172 ? -9.814 22.584 25.196 1.00 65.94 172 ASN A C 1
ATOM 1438 O O . ASN A 1 172 ? -9.380 23.686 25.529 1.00 65.94 172 ASN A O 1
ATOM 1442 N N . GLY A 1 173 ? -10.946 22.075 25.696 1.00 62.91 173 GLY A N 1
ATOM 1443 C CA . GLY A 1 173 ? -11.830 22.729 26.661 1.00 62.91 173 GLY A CA 1
ATOM 1444 C C . GLY A 1 173 ? -12.745 23.805 26.068 1.00 62.91 173 GLY A C 1
ATOM 1445 O O . GLY A 1 173 ? -13.625 24.298 26.767 1.00 62.91 173 GLY A O 1
ATOM 1446 N N . VAL A 1 174 ? -12.553 24.179 24.797 1.00 60.06 174 VAL A N 1
ATOM 1447 C CA . VAL A 1 174 ? -13.354 25.196 24.089 1.00 60.06 174 VAL A CA 1
ATOM 1448 C C . VAL A 1 174 ? -14.061 24.592 22.882 1.00 60.06 174 VAL A C 1
ATOM 1450 O O . VAL A 1 174 ? -15.187 24.971 22.573 1.00 60.06 174 VAL A O 1
ATOM 1453 N N . ILE A 1 175 ? -13.410 23.654 22.192 1.00 60.16 175 ILE A N 1
ATOM 1454 C CA . ILE A 1 175 ? -13.984 22.962 21.049 1.00 60.16 175 ILE A CA 1
ATOM 1455 C C . ILE A 1 175 ? -13.615 21.484 21.092 1.00 60.16 175 ILE A C 1
ATOM 1457 O O . ILE A 1 175 ? -12.440 21.130 21.209 1.00 60.16 175 ILE A O 1
ATOM 1461 N N . GLN A 1 176 ? -14.637 20.643 20.955 1.00 70.25 176 GLN A N 1
ATOM 1462 C CA . GLN A 1 176 ? -14.506 19.205 20.801 1.00 70.25 176 GLN A CA 1
ATOM 1463 C C . GLN A 1 176 ? -14.751 18.856 19.333 1.00 70.25 176 GLN A C 1
ATOM 1465 O O . GLN A 1 176 ? -15.861 19.018 18.830 1.00 70.25 176 GLN A O 1
ATOM 1470 N N . TYR A 1 177 ? -13.713 18.389 18.642 1.00 77.81 177 TYR A N 1
ATOM 1471 C CA . TYR A 1 177 ? -13.841 17.875 17.278 1.00 77.81 177 TYR A CA 1
ATOM 1472 C C . TYR A 1 177 ? -13.524 16.383 17.251 1.00 77.81 177 TYR A C 1
ATOM 1474 O O . TYR A 1 177 ? -12.465 15.955 17.727 1.00 77.81 177 TYR A O 1
ATOM 1482 N N . ALA A 1 178 ? -14.423 15.605 16.649 1.00 87.56 178 ALA A N 1
ATOM 1483 C CA . ALA A 1 178 ? -14.157 14.231 16.260 1.00 87.56 178 ALA A CA 1
ATOM 1484 C C . ALA A 1 178 ? -13.491 14.236 14.879 1.00 87.56 178 ALA A C 1
ATOM 1486 O O . ALA A 1 178 ? -14.033 14.740 13.897 1.00 87.56 178 ALA A O 1
ATOM 1487 N N . ASN A 1 179 ? -12.278 13.699 14.801 1.00 94.12 179 ASN A N 1
ATOM 1488 C CA . ASN A 1 179 ? -11.592 13.476 13.535 1.00 94.12 179 ASN A CA 1
ATOM 1489 C C . ASN A 1 179 ? -11.669 11.997 13.172 1.00 94.12 179 ASN A C 1
ATOM 1491 O O . ASN A 1 179 ? -11.701 11.129 14.047 1.00 94.12 179 ASN A O 1
ATOM 1495 N N . THR A 1 180 ? -11.630 11.697 11.878 1.00 97.06 180 THR A N 1
ATOM 1496 C CA . THR A 1 180 ? -11.422 10.325 11.415 1.00 97.06 180 THR A CA 1
ATOM 1497 C C . THR A 1 180 ? -9.938 9.992 11.505 1.00 97.06 180 THR A C 1
ATOM 1499 O O . THR A 1 180 ? -9.091 10.763 11.055 1.00 97.06 180 THR A O 1
ATOM 1502 N N . ALA A 1 181 ? -9.609 8.838 12.066 1.00 97.25 181 ALA A N 1
ATOM 1503 C CA . ALA A 1 181 ? -8.255 8.317 12.124 1.00 97.25 181 ALA A CA 1
ATOM 1504 C C . ALA A 1 181 ? -8.155 6.985 11.381 1.00 97.25 181 ALA A C 1
ATOM 1506 O O . ALA A 1 181 ? -9.012 6.107 11.504 1.00 97.25 181 ALA A O 1
ATOM 1507 N N . PHE A 1 182 ? -7.049 6.831 10.660 1.00 97.94 182 PHE A N 1
ATOM 1508 C CA . PHE A 1 182 ? -6.663 5.623 9.945 1.00 97.94 182 PHE A CA 1
ATOM 1509 C C . PHE A 1 182 ? -5.391 5.052 10.588 1.00 97.94 182 PHE A C 1
ATOM 1511 O O . PHE A 1 182 ? -4.282 5.479 10.241 1.00 97.94 182 PHE A O 1
ATOM 1518 N N . PRO A 1 183 ? -5.509 4.128 11.560 1.00 96.81 183 PRO A N 1
ATOM 1519 C CA . PRO A 1 183 ? -4.357 3.556 12.244 1.00 96.81 183 PRO A CA 1
ATOM 1520 C C . PRO A 1 183 ? -3.411 2.816 11.296 1.00 96.81 183 PRO A C 1
ATOM 1522 O O . PRO A 1 183 ? -3.830 1.995 10.483 1.00 96.81 183 PRO A O 1
ATOM 1525 N N . MET A 1 184 ? -2.116 3.089 11.428 1.00 96.56 184 MET A N 1
ATOM 1526 C CA . MET A 1 184 ? -1.050 2.426 10.686 1.00 96.56 184 MET A CA 1
ATOM 1527 C C . MET A 1 184 ? -0.426 1.353 11.575 1.00 96.56 184 MET A C 1
ATOM 1529 O O . MET A 1 184 ? 0.091 1.642 12.660 1.00 96.56 184 MET A O 1
ATOM 1533 N N . TYR A 1 185 ? -0.468 0.115 11.097 1.00 94.19 185 TYR A N 1
ATOM 1534 C CA . TYR A 1 185 ? -0.043 -1.069 11.825 1.00 94.19 185 TYR A CA 1
ATOM 1535 C C . TYR A 1 185 ? 1.357 -1.488 11.391 1.00 94.19 185 TYR A C 1
ATOM 1537 O O . TYR A 1 185 ? 1.632 -1.624 10.197 1.00 94.19 185 TYR A O 1
ATOM 1545 N N . ALA A 1 186 ? 2.228 -1.724 12.365 1.00 91.00 186 ALA A N 1
ATOM 1546 C CA . ALA A 1 186 ? 3.518 -2.359 12.135 1.00 91.00 186 ALA A CA 1
ATOM 1547 C C . ALA A 1 186 ? 3.350 -3.869 11.884 1.00 91.00 186 ALA A C 1
ATOM 1549 O O . ALA A 1 186 ? 2.263 -4.440 12.046 1.00 91.00 186 ALA A O 1
ATOM 1550 N N . ARG A 1 187 ? 4.451 -4.545 11.541 1.00 86.88 187 ARG A N 1
ATOM 1551 C CA . ARG A 1 187 ? 4.487 -5.993 11.267 1.00 86.88 187 ARG A CA 1
ATOM 1552 C C . ARG A 1 187 ? 3.916 -6.847 12.396 1.00 86.88 187 ARG A C 1
ATOM 1554 O O . ARG A 1 187 ? 3.281 -7.865 12.151 1.00 86.88 187 ARG A O 1
ATOM 1561 N N . ASN A 1 188 ? 4.123 -6.420 13.636 1.00 81.50 188 ASN A N 1
ATOM 1562 C CA . ASN A 1 188 ? 3.630 -7.115 14.823 1.00 81.50 188 ASN A CA 1
ATOM 1563 C C . ASN A 1 188 ? 2.133 -6.883 15.112 1.00 81.50 188 ASN A C 1
ATOM 1565 O O . ASN A 1 188 ? 1.619 -7.432 16.082 1.00 81.50 188 ASN A O 1
ATOM 1569 N N . GLY A 1 189 ? 1.445 -6.067 14.307 1.00 86.31 189 GLY A N 1
ATOM 1570 C CA . GLY A 1 189 ? 0.023 -5.770 14.461 1.00 86.31 189 GLY A CA 1
ATOM 1571 C C . GLY A 1 189 ? -0.312 -4.635 15.432 1.00 86.31 189 GLY A C 1
ATOM 1572 O O . GLY A 1 189 ? -1.493 -4.326 15.571 1.00 86.31 189 GLY A O 1
ATOM 1573 N N . ASN A 1 190 ? 0.675 -3.989 16.060 1.00 87.69 190 ASN A N 1
ATOM 1574 C CA . ASN A 1 190 ? 0.448 -2.818 16.913 1.00 87.69 190 ASN A CA 1
ATOM 1575 C C . ASN A 1 190 ? 0.384 -1.528 16.088 1.00 87.69 190 ASN A C 1
ATOM 1577 O O . ASN A 1 190 ? 1.033 -1.407 15.044 1.00 87.69 190 ASN A O 1
ATOM 1581 N N . ILE A 1 191 ? -0.367 -0.544 16.584 1.00 91.50 191 ILE A N 1
ATOM 1582 C CA . ILE A 1 191 ? -0.437 0.793 15.990 1.00 91.50 191 ILE A CA 1
ATOM 1583 C C . ILE A 1 191 ? 0.854 1.563 16.302 1.00 91.50 191 ILE A C 1
ATOM 1585 O O . ILE A 1 191 ? 1.210 1.760 17.463 1.00 91.50 191 ILE A O 1
ATOM 1589 N N . GLN A 1 192 ? 1.539 2.042 15.262 1.00 89.25 192 GLN A N 1
ATOM 1590 C CA . GLN A 1 192 ? 2.762 2.853 15.398 1.00 89.25 192 GLN A CA 1
ATOM 1591 C C . GLN A 1 192 ? 2.519 4.340 15.098 1.00 89.25 192 GLN A C 1
ATOM 1593 O O . GLN A 1 192 ? 3.172 5.222 15.668 1.00 89.25 192 GLN A O 1
ATOM 1598 N N . SER A 1 193 ? 1.565 4.614 14.208 1.00 92.62 193 SER A N 1
ATOM 1599 C CA . SER A 1 193 ? 1.119 5.950 13.812 1.00 92.62 193 SER A CA 1
ATOM 1600 C C . SER A 1 193 ? -0.312 5.875 13.265 1.00 92.62 193 SER A C 1
ATOM 1602 O O . SER A 1 193 ? -0.921 4.809 13.269 1.00 92.62 193 SER A O 1
ATOM 1604 N N . MET A 1 194 ? -0.870 6.990 12.807 1.00 95.38 194 MET A N 1
ATOM 1605 C CA . MET A 1 194 ? -2.171 7.048 12.135 1.00 95.38 194 MET A CA 1
ATOM 1606 C C . MET A 1 194 ? -2.238 8.277 11.221 1.00 95.38 194 MET A C 1
ATOM 1608 O O . MET A 1 194 ? -1.640 9.303 11.543 1.00 95.38 194 MET A O 1
ATOM 1612 N N . ASP A 1 195 ? -2.955 8.185 10.101 1.00 95.94 195 ASP A N 1
ATOM 1613 C CA . ASP A 1 195 ? -3.345 9.366 9.315 1.00 95.94 195 ASP A CA 1
ATOM 1614 C C . ASP A 1 195 ? -4.642 9.925 9.918 1.00 95.94 195 ASP A C 1
ATOM 1616 O O . ASP A 1 195 ? -5.634 9.203 10.012 1.00 95.94 195 ASP A O 1
ATOM 1620 N N . ILE A 1 196 ? -4.627 11.170 10.396 1.00 95.44 196 ILE A N 1
ATOM 1621 C CA . ILE A 1 196 ? -5.782 11.831 11.018 1.00 95.44 196 ILE A CA 1
ATOM 1622 C C . ILE A 1 196 ? -6.334 12.851 10.036 1.00 95.44 196 ILE A C 1
ATOM 1624 O O . ILE A 1 196 ? -5.601 13.720 9.557 1.00 95.44 196 ILE A O 1
ATOM 1628 N N . ARG A 1 197 ? -7.633 12.764 9.759 1.00 94.88 197 ARG A N 1
ATOM 1629 C CA . ARG A 1 197 ? -8.307 13.537 8.723 1.00 94.88 197 ARG A CA 1
ATOM 1630 C C . ARG A 1 197 ? -9.613 14.156 9.210 1.00 94.88 197 ARG A C 1
ATOM 1632 O O . ARG A 1 197 ? -10.365 13.556 9.975 1.00 94.88 197 ARG A O 1
ATOM 1639 N N . ASN A 1 198 ? -9.870 15.355 8.702 1.00 91.56 198 ASN A N 1
ATOM 1640 C CA . ASN A 1 198 ? -11.164 16.031 8.718 1.00 91.56 198 ASN A CA 1
ATOM 1641 C C . ASN A 1 198 ? -11.263 16.952 7.483 1.00 91.56 198 ASN A C 1
ATOM 1643 O O . ASN A 1 198 ? -10.351 16.972 6.650 1.00 91.56 198 ASN A O 1
ATOM 1647 N N . MET A 1 199 ? -12.344 17.721 7.345 1.00 86.44 199 MET A N 1
ATOM 1648 C CA . MET A 1 199 ? -12.647 18.553 6.172 1.00 86.44 199 MET A CA 1
ATOM 1649 C C . MET A 1 199 ? -11.486 19.458 5.741 1.00 86.44 199 MET A C 1
ATOM 1651 O O . MET A 1 199 ? -11.128 19.474 4.565 1.00 86.44 199 MET A O 1
ATOM 1655 N N . ALA A 1 200 ? -10.851 20.134 6.699 1.00 84.31 200 ALA A N 1
ATOM 1656 C CA . ALA A 1 200 ? -9.692 21.004 6.480 1.00 84.31 200 ALA A CA 1
ATOM 1657 C C . ALA A 1 200 ? -8.499 20.630 7.379 1.00 84.31 200 ALA A C 1
ATOM 1659 O O . ALA A 1 200 ? -7.626 21.453 7.645 1.00 84.31 200 ALA A O 1
ATOM 1660 N N . TYR A 1 201 ? -8.459 19.388 7.867 1.00 87.44 201 TYR A N 1
ATOM 1661 C CA . TYR A 1 201 ? -7.433 18.930 8.799 1.00 87.44 201 TYR A CA 1
ATOM 1662 C C . TYR A 1 201 ? -6.751 17.667 8.284 1.00 87.44 201 TYR A C 1
ATOM 1664 O O . TYR A 1 201 ? -7.404 16.696 7.898 1.00 87.44 201 TYR A O 1
ATOM 1672 N N . LYS A 1 202 ? -5.420 17.683 8.308 1.00 91.12 202 LYS A N 1
ATOM 1673 C CA . LYS A 1 202 ? -4.568 16.518 8.086 1.00 91.12 202 LYS A CA 1
ATOM 1674 C C . LYS A 1 202 ? -3.431 16.566 9.090 1.00 91.12 202 LYS A C 1
ATOM 1676 O O . LYS A 1 202 ? -2.717 17.564 9.157 1.00 91.12 202 LYS A O 1
ATOM 1681 N N . ALA A 1 203 ? -3.236 15.485 9.831 1.00 89.50 203 ALA A N 1
ATOM 1682 C CA . ALA A 1 203 ? -2.119 15.370 10.752 1.00 89.50 203 ALA A CA 1
ATOM 1683 C C . ALA A 1 203 ? -1.653 13.926 10.905 1.00 89.50 203 ALA A C 1
ATOM 1685 O O . ALA A 1 203 ? -2.400 12.977 10.691 1.00 89.50 203 ALA A O 1
ATOM 1686 N N . PHE A 1 204 ? -0.410 13.791 11.351 1.00 89.00 204 PHE A N 1
ATOM 1687 C CA . PHE A 1 204 ? 0.139 12.547 11.865 1.00 89.00 204 PHE A CA 1
ATOM 1688 C C . PHE A 1 204 ? 0.543 12.762 13.327 1.00 89.00 204 PHE A C 1
ATOM 1690 O O . PHE A 1 204 ? 1.001 13.859 13.678 1.00 89.00 204 PHE A O 1
ATOM 1697 N N . PRO A 1 205 ? 0.428 11.744 14.195 1.00 87.50 205 PRO A N 1
ATOM 1698 C CA . PRO A 1 205 ? 1.078 11.770 15.493 1.00 87.50 205 PRO A CA 1
ATOM 1699 C C . PRO A 1 205 ? 2.569 12.087 15.368 1.00 87.50 205 PRO A C 1
ATOM 1701 O O . PRO A 1 205 ? 3.237 11.624 14.445 1.00 87.50 205 PRO A O 1
ATOM 1704 N N . LYS A 1 206 ? 3.112 12.836 16.335 1.00 77.19 206 LYS A N 1
ATOM 1705 C CA . LYS A 1 206 ? 4.562 13.063 16.429 1.00 77.19 206 LYS A CA 1
ATOM 1706 C C . LYS A 1 206 ? 5.297 11.722 16.537 1.00 77.19 206 LYS A C 1
ATOM 1708 O O . LYS A 1 206 ? 4.859 10.851 17.291 1.00 77.19 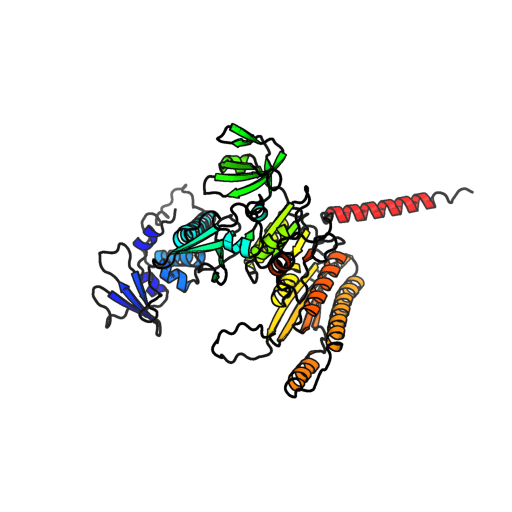206 LYS A O 1
ATOM 1713 N N . GLY A 1 207 ? 6.403 11.585 15.812 1.00 70.06 207 GLY A N 1
ATOM 1714 C CA . GLY A 1 207 ? 7.240 10.386 15.770 1.00 70.06 207 GLY A CA 1
ATOM 1715 C C . GLY A 1 207 ? 7.360 9.774 14.378 1.00 70.06 207 GLY A C 1
ATOM 1716 O O . GLY A 1 207 ? 6.626 10.129 13.455 1.00 70.06 207 GLY A O 1
ATOM 1717 N N . GLU A 1 208 ? 8.302 8.845 14.222 1.00 70.56 208 GLU A N 1
ATOM 1718 C CA . GLU A 1 208 ? 8.466 8.106 12.972 1.00 70.56 208 GLU A CA 1
ATOM 1719 C C . GLU A 1 208 ? 7.291 7.151 12.727 1.00 70.56 208 GLU A C 1
ATOM 1721 O O . GLU A 1 208 ? 6.814 6.463 13.631 1.00 70.56 208 GLU A O 1
ATOM 1726 N N . ARG A 1 209 ? 6.872 7.047 11.462 1.00 82.06 209 ARG A N 1
ATOM 1727 C CA . ARG A 1 209 ? 5.911 6.027 11.013 1.00 82.06 209 ARG A CA 1
ATOM 1728 C C . ARG A 1 209 ? 6.530 4.627 10.943 1.00 82.06 209 ARG A C 1
ATOM 1730 O O . ARG A 1 209 ? 5.794 3.652 10.928 1.00 82.06 209 ARG A O 1
ATOM 1737 N N . GLY A 1 210 ? 7.863 4.534 10.899 1.00 82.75 210 GLY A N 1
ATOM 1738 C CA . GLY A 1 210 ? 8.584 3.270 10.771 1.00 82.75 210 GLY A CA 1
ATOM 1739 C C . GLY A 1 210 ? 8.210 2.508 9.499 1.00 82.75 210 GLY A C 1
ATOM 1740 O O . GLY A 1 210 ? 8.128 3.086 8.413 1.00 82.75 210 GLY A O 1
ATOM 1741 N N . GLU A 1 211 ? 8.014 1.204 9.651 1.00 89.00 211 GLU A N 1
ATOM 1742 C CA . GLU A 1 211 ? 7.494 0.293 8.633 1.00 89.00 211 GLU A CA 1
ATOM 1743 C C . GLU A 1 211 ? 5.964 0.286 8.535 1.00 89.00 211 GLU A C 1
ATOM 1745 O O . GLU A 1 211 ? 5.434 -0.376 7.649 1.00 89.00 211 GLU A O 1
ATOM 1750 N N . ALA A 1 212 ? 5.246 0.966 9.435 1.00 93.38 212 ALA A N 1
ATOM 1751 C CA . ALA A 1 212 ? 3.805 0.801 9.547 1.00 93.38 212 ALA A CA 1
ATOM 1752 C C . ALA A 1 212 ? 3.047 1.218 8.280 1.00 93.38 212 ALA A C 1
ATOM 1754 O O . ALA A 1 212 ? 3.388 2.192 7.602 1.00 93.38 212 ALA A O 1
ATOM 1755 N N . LEU A 1 213 ? 1.973 0.486 7.997 1.00 97.38 213 LEU A N 1
ATOM 1756 C CA . LEU A 1 213 ? 1.071 0.702 6.868 1.00 97.38 213 LEU A CA 1
ATOM 1757 C C . LEU A 1 213 ? -0.365 0.719 7.382 1.00 97.38 213 LEU A C 1
ATOM 1759 O O . LEU A 1 213 ? -0.708 -0.027 8.305 1.00 97.38 213 LEU A O 1
ATOM 1763 N N . TRP A 1 214 ? -1.226 1.540 6.787 1.00 98.19 214 TRP A N 1
ATOM 1764 C CA . TRP A 1 214 ? -2.656 1.293 6.944 1.00 98.19 214 TRP A CA 1
ATOM 1765 C C . TRP A 1 214 ? -3.030 0.088 6.078 1.00 98.19 214 TRP A C 1
ATOM 1767 O O . TRP A 1 214 ? -2.523 -0.048 4.964 1.00 98.19 214 TRP A O 1
ATOM 1777 N N . ARG A 1 215 ? -3.888 -0.798 6.588 1.00 97.38 215 ARG A N 1
ATOM 1778 C CA . ARG A 1 215 ? -4.341 -1.984 5.856 1.00 97.38 215 ARG A CA 1
ATOM 1779 C C . ARG A 1 215 ? -5.745 -2.410 6.262 1.00 97.38 215 ARG A C 1
ATOM 1781 O O . ARG A 1 215 ? -6.116 -2.243 7.426 1.00 97.38 215 ARG A O 1
ATOM 1788 N N . SER A 1 216 ? -6.481 -3.000 5.324 1.00 97.75 216 SER A N 1
ATOM 1789 C CA . SER A 1 216 ? -7.752 -3.674 5.588 1.00 97.75 216 SER A CA 1
ATOM 1790 C C . SER A 1 216 ? -7.558 -4.949 6.415 1.00 97.75 216 SER A C 1
ATOM 1792 O O . SER A 1 216 ? -6.437 -5.390 6.694 1.00 97.75 216 SER A O 1
ATOM 1794 N N . ASN A 1 217 ? -8.668 -5.547 6.837 1.00 96.88 217 ASN A N 1
ATOM 1795 C CA . ASN A 1 217 ? -8.674 -6.824 7.533 1.00 96.88 217 ASN A CA 1
ATOM 1796 C C . ASN A 1 217 ? -8.159 -7.953 6.632 1.00 96.88 217 ASN A C 1
ATOM 1798 O O . ASN A 1 217 ? -8.430 -7.988 5.433 1.00 96.88 217 ASN A O 1
ATOM 1802 N N . GLN A 1 218 ? -7.403 -8.869 7.237 1.00 94.69 218 GLN A N 1
ATOM 1803 C CA . GLN A 1 218 ? -6.918 -10.086 6.588 1.00 94.69 218 GLN A CA 1
ATOM 1804 C C . GLN A 1 218 ? -8.021 -11.141 6.576 1.00 94.69 218 GLN A C 1
ATOM 1806 O O . GLN A 1 218 ? -8.877 -11.153 7.466 1.00 94.69 218 GLN A O 1
ATOM 1811 N N . PHE A 1 219 ? -7.976 -12.027 5.584 1.00 95.56 219 PHE A N 1
ATOM 1812 C CA . PHE A 1 219 ? -8.954 -13.093 5.414 1.00 95.56 219 PHE A CA 1
ATOM 1813 C C . PHE A 1 219 ? -8.545 -14.339 6.186 1.00 95.56 219 PHE A C 1
ATOM 1815 O O . PHE A 1 219 ? -7.379 -14.730 6.184 1.00 95.56 219 PHE A O 1
ATOM 1822 N N . PHE A 1 220 ? -9.526 -14.966 6.825 1.00 95.50 220 PHE A N 1
ATOM 1823 C CA . PHE A 1 220 ? -9.346 -16.190 7.583 1.00 95.50 220 PHE A CA 1
ATOM 1824 C C . PHE A 1 220 ? -10.472 -17.181 7.310 1.00 95.50 220 PHE A C 1
ATOM 1826 O O . PHE A 1 220 ? -11.603 -16.793 7.022 1.00 95.50 220 PHE A O 1
ATOM 1833 N N . GLU A 1 221 ? -10.160 -18.461 7.458 1.00 95.31 221 GLU A N 1
ATOM 1834 C CA . GLU A 1 221 ? -11.109 -19.567 7.393 1.00 95.31 221 GLU A CA 1
ATOM 1835 C C . GLU A 1 221 ? -11.147 -20.322 8.726 1.00 95.31 221 GLU A C 1
ATOM 1837 O O . GLU A 1 221 ? -10.107 -20.591 9.340 1.00 95.31 221 GLU A O 1
ATOM 1842 N N . ALA A 1 222 ? -12.351 -20.683 9.173 1.00 93.81 222 ALA A N 1
ATOM 1843 C CA . ALA A 1 222 ? -12.554 -21.514 10.354 1.00 93.81 222 ALA A CA 1
ATOM 1844 C C . ALA A 1 222 ? -12.123 -22.969 10.100 1.00 93.81 222 ALA A C 1
ATOM 1846 O O . ALA A 1 222 ? -12.756 -23.689 9.331 1.00 93.81 222 ALA A O 1
ATOM 1847 N N . LYS A 1 223 ? -11.081 -23.444 10.795 1.00 92.38 223 LYS A N 1
ATOM 1848 C CA . LYS A 1 223 ? -10.611 -24.845 10.714 1.00 92.38 223 LYS A CA 1
ATOM 1849 C C . LYS A 1 223 ? -11.463 -25.829 11.508 1.00 92.38 223 LYS A C 1
ATOM 1851 O O . LYS A 1 223 ? -11.415 -27.034 11.288 1.00 92.38 223 LYS A O 1
ATOM 1856 N N . ARG A 1 224 ? -12.161 -25.318 12.512 1.00 86.81 224 ARG A N 1
ATOM 1857 C CA . ARG A 1 224 ? -13.031 -26.067 13.415 1.00 86.81 224 ARG A CA 1
ATOM 1858 C C . ARG A 1 224 ? -14.210 -25.183 13.773 1.00 86.81 224 ARG A C 1
ATOM 1860 O O . ARG A 1 224 ? -14.129 -23.968 13.600 1.00 86.81 224 ARG A O 1
ATOM 1867 N N . ALA A 1 225 ? -15.262 -25.795 14.297 1.00 85.44 225 ALA A N 1
ATOM 1868 C CA . ALA A 1 225 ? -16.404 -25.041 14.767 1.00 85.44 225 ALA A CA 1
ATOM 1869 C C . ALA A 1 225 ? -15.962 -24.037 15.844 1.00 85.44 225 ALA A C 1
ATOM 1871 O O . ALA A 1 225 ? -15.300 -24.411 16.819 1.00 85.44 225 ALA A O 1
ATOM 1872 N N . LEU A 1 226 ? -16.263 -22.756 15.631 1.00 82.88 226 LEU A N 1
ATOM 1873 C CA . LEU A 1 226 ? -15.978 -21.702 16.603 1.00 82.88 226 LEU A CA 1
ATOM 1874 C C . LEU A 1 226 ? -17.251 -21.432 17.387 1.00 82.88 226 LEU A C 1
ATOM 1876 O O . LEU A 1 226 ? -18.292 -21.159 16.793 1.00 82.88 226 LEU A O 1
ATOM 1880 N N . LYS A 1 227 ? -17.163 -21.505 18.714 1.00 78.00 227 LYS A N 1
ATOM 1881 C CA . LYS A 1 227 ? -18.291 -21.222 19.596 1.00 78.00 227 LYS A CA 1
ATOM 1882 C C . LYS A 1 227 ? -18.183 -19.809 20.133 1.00 78.00 227 LYS A C 1
ATOM 1884 O O . LYS A 1 227 ? -17.196 -19.452 20.770 1.00 78.00 227 LYS A O 1
ATOM 1889 N N . ALA A 1 228 ? -19.217 -19.032 19.873 1.00 68.94 228 ALA A N 1
ATOM 1890 C CA . ALA A 1 228 ? -19.422 -17.736 20.478 1.00 68.94 228 ALA A CA 1
ATOM 1891 C C . ALA A 1 228 ? -19.815 -17.851 21.949 1.00 68.94 228 ALA A C 1
ATOM 1893 O O . ALA A 1 228 ? -20.422 -18.839 22.364 1.00 68.94 228 ALA A O 1
ATOM 1894 N N . GLU A 1 229 ? -19.573 -16.788 22.717 1.00 65.00 229 GLU A N 1
ATOM 1895 C CA . GLU A 1 229 ? -20.075 -16.674 24.093 1.00 65.00 229 GLU A CA 1
ATOM 1896 C C . GLU A 1 229 ? -21.609 -16.757 24.168 1.00 65.00 229 GLU A C 1
ATOM 1898 O O . GLU A 1 229 ? -22.154 -17.257 25.145 1.00 65.00 229 GLU A O 1
ATOM 1903 N N . ASN A 1 230 ? -22.317 -16.333 23.114 1.00 66.38 230 ASN A N 1
ATOM 1904 C CA . ASN A 1 230 ? -23.778 -16.417 23.021 1.00 66.38 230 ASN A CA 1
ATOM 1905 C C . ASN A 1 230 ? -24.296 -17.781 22.511 1.00 66.38 230 ASN A C 1
ATOM 1907 O O . ASN A 1 230 ? -25.489 -17.915 22.247 1.00 66.38 230 ASN A O 1
ATOM 1911 N N . GLY A 1 231 ? -23.421 -18.780 22.345 1.00 69.19 231 GLY A N 1
ATOM 1912 C CA . GLY A 1 231 ? -23.781 -20.123 21.882 1.00 69.19 231 GLY A CA 1
ATOM 1913 C C . GLY A 1 231 ? -23.919 -20.281 20.364 1.00 69.19 231 GLY A C 1
ATOM 1914 O O . GLY A 1 231 ? -24.172 -21.392 19.904 1.00 69.19 231 GLY A O 1
ATOM 1915 N N . LEU A 1 232 ? -23.725 -19.216 19.577 1.00 75.25 232 LEU A N 1
ATOM 1916 C CA . LEU A 1 232 ? -23.693 -19.303 18.116 1.00 75.25 232 LEU A CA 1
ATOM 1917 C C . LEU A 1 232 ? -22.457 -20.099 17.662 1.00 75.25 232 LEU A C 1
ATOM 1919 O O . LEU A 1 232 ? -21.329 -19.779 18.045 1.00 75.25 232 LEU A O 1
ATOM 1923 N N . GLU A 1 233 ? -22.663 -21.127 16.841 1.00 82.12 233 GLU A N 1
ATOM 1924 C CA . GLU A 1 233 ? -21.590 -21.977 16.326 1.00 82.12 233 GLU A CA 1
ATOM 1925 C C . GLU A 1 233 ? -21.316 -21.655 14.853 1.00 82.12 233 GLU A C 1
ATOM 1927 O O . GLU A 1 233 ? -22.212 -21.718 14.012 1.00 82.12 233 GLU A O 1
ATOM 1932 N N . ILE A 1 234 ? -20.073 -21.288 14.540 1.00 83.62 234 ILE A N 1
ATOM 1933 C CA . ILE A 1 234 ? -19.641 -21.032 13.164 1.00 83.62 234 ILE A CA 1
ATOM 1934 C C . ILE A 1 234 ? -19.160 -22.343 12.538 1.00 83.62 234 ILE A C 1
ATOM 1936 O O . ILE A 1 234 ? -18.241 -22.953 13.092 1.00 83.62 234 ILE A O 1
ATOM 1940 N N . PRO A 1 235 ? -19.703 -22.760 11.379 1.00 87.44 235 PRO A N 1
ATOM 1941 C CA . PRO A 1 235 ? -19.264 -23.964 10.683 1.00 87.44 235 PRO A CA 1
ATOM 1942 C C . PRO A 1 235 ? -17.796 -23.922 10.245 1.00 87.44 235 PRO A C 1
ATOM 1944 O O . PRO A 1 235 ? -17.243 -22.867 9.916 1.00 87.44 235 PRO A O 1
ATOM 1947 N N . VAL A 1 236 ? -17.190 -25.106 10.151 1.00 92.88 236 VAL A N 1
ATOM 1948 C CA . VAL A 1 236 ? -15.885 -25.304 9.501 1.00 92.88 236 VAL A CA 1
ATOM 1949 C C . VAL A 1 236 ? -15.954 -24.850 8.042 1.00 92.88 236 VAL A C 1
ATOM 1951 O O . VAL A 1 236 ? -16.961 -25.075 7.376 1.00 92.88 236 VAL A O 1
ATOM 1954 N N . GLY A 1 237 ? -14.893 -24.215 7.549 1.00 92.25 237 GLY A N 1
ATOM 1955 C CA . GLY A 1 237 ? -14.818 -23.678 6.189 1.00 92.25 237 GLY A CA 1
ATOM 1956 C C . GLY A 1 237 ? -15.447 -22.292 6.031 1.00 92.25 237 GLY A C 1
ATOM 1957 O O . GLY A 1 237 ? -15.462 -21.737 4.935 1.00 92.25 237 GLY A O 1
ATOM 1958 N N . THR A 1 238 ? -15.969 -21.695 7.110 1.00 92.81 238 THR A N 1
ATOM 1959 C CA . THR A 1 238 ? -16.522 -20.339 7.027 1.00 92.81 238 THR A CA 1
ATOM 1960 C C . THR A 1 238 ? -15.400 -19.338 6.770 1.00 92.81 238 THR A C 1
ATOM 1962 O O . THR A 1 238 ? -14.499 -19.181 7.597 1.00 92.81 238 THR A O 1
ATOM 1965 N N . LEU A 1 239 ? -15.487 -18.641 5.635 1.00 93.44 239 LEU A N 1
ATOM 1966 C CA . LEU A 1 239 ? -14.578 -17.570 5.245 1.00 93.44 239 LEU A CA 1
ATOM 1967 C C . LEU A 1 239 ? -15.036 -16.230 5.832 1.00 93.44 239 LEU A C 1
ATOM 1969 O O . LEU A 1 239 ? -16.198 -15.833 5.713 1.00 93.44 239 LEU A O 1
ATOM 1973 N N . GLY A 1 240 ? -14.091 -15.498 6.402 1.00 94.25 240 GLY A N 1
ATOM 1974 C CA . GLY A 1 240 ? -14.324 -14.181 6.965 1.00 94.25 240 GLY A CA 1
ATOM 1975 C C . GLY A 1 240 ? -13.054 -13.352 7.021 1.00 94.25 240 GLY A C 1
ATOM 1976 O O . GLY A 1 240 ? -12.034 -13.699 6.426 1.00 94.25 240 GLY A O 1
ATOM 1977 N N . THR A 1 241 ? -13.114 -12.252 7.751 1.00 95.56 241 THR A N 1
ATOM 1978 C CA . THR A 1 241 ? -11.970 -11.406 8.060 1.00 95.56 241 THR A CA 1
ATOM 1979 C C . THR A 1 241 ? -11.764 -11.320 9.566 1.00 95.56 241 THR A C 1
ATOM 1981 O O . THR A 1 241 ? -12.687 -11.546 10.348 1.00 95.56 241 THR A O 1
ATOM 1984 N N . LEU A 1 242 ? -10.541 -11.007 9.989 1.00 94.75 242 LEU A N 1
ATOM 1985 C CA . LEU A 1 242 ? -10.184 -10.928 11.404 1.00 94.75 242 LEU A CA 1
ATOM 1986 C C . LEU A 1 242 ? -9.514 -9.592 11.725 1.00 94.75 242 LEU A C 1
ATOM 1988 O O . LEU A 1 242 ? -8.608 -9.140 11.014 1.00 94.75 242 LEU A O 1
ATOM 1992 N N . TYR A 1 243 ? -9.911 -8.984 12.841 1.00 93.25 243 TYR A N 1
ATOM 1993 C CA . TYR A 1 243 ? -9.218 -7.824 13.394 1.00 93.25 243 TYR A CA 1
ATOM 1994 C C . TYR A 1 243 ? -9.131 -7.864 14.911 1.00 93.25 243 TYR A C 1
ATOM 1996 O O . TYR A 1 243 ? -9.957 -8.462 15.598 1.00 93.25 243 TYR A O 1
ATOM 2004 N N . ARG A 1 244 ? -8.086 -7.230 15.444 1.00 90.88 244 ARG A N 1
ATOM 2005 C CA . ARG A 1 244 ? -7.849 -7.155 16.885 1.00 90.88 244 ARG A CA 1
ATOM 2006 C C . ARG A 1 244 ? -8.768 -6.105 17.503 1.00 90.88 244 ARG A C 1
ATOM 2008 O O . ARG A 1 244 ? -8.698 -4.939 17.110 1.00 90.88 244 ARG A O 1
ATOM 2015 N N . ARG A 1 245 ? -9.593 -6.507 18.472 1.00 88.12 245 ARG A N 1
ATOM 2016 C CA . ARG A 1 245 ? -10.425 -5.585 19.259 1.00 88.12 245 ARG A CA 1
ATOM 2017 C C . ARG A 1 245 ? -9.620 -4.985 20.402 1.00 88.12 245 ARG A C 1
ATOM 2019 O O . ARG A 1 245 ? -9.596 -3.768 20.554 1.00 88.12 245 ARG A O 1
ATOM 2026 N N . ASP A 1 246 ? -8.948 -5.849 21.150 1.00 84.25 246 ASP A N 1
ATOM 2027 C CA . ASP A 1 246 ? -8.135 -5.524 22.318 1.00 84.25 246 ASP A CA 1
ATOM 2028 C C . ASP A 1 246 ? -7.000 -6.557 22.473 1.00 84.25 246 ASP A C 1
ATOM 2030 O O . ASP A 1 246 ? -6.677 -7.286 21.534 1.00 84.25 246 ASP A O 1
ATOM 2034 N N . THR A 1 247 ? -6.319 -6.577 23.618 1.00 78.88 247 THR A N 1
ATOM 2035 C CA . THR A 1 247 ? -5.185 -7.482 23.859 1.00 78.88 247 THR A CA 1
ATOM 2036 C C . THR A 1 247 ? -5.581 -8.950 23.976 1.00 78.88 247 THR A C 1
ATOM 2038 O O . THR A 1 247 ? -4.726 -9.809 23.772 1.00 78.88 247 THR A O 1
ATOM 2041 N N . GLU A 1 248 ? -6.840 -9.238 24.294 1.00 85.69 248 GLU A N 1
ATOM 2042 C CA . GLU A 1 248 ? -7.330 -10.581 24.607 1.00 85.69 248 GLU A CA 1
ATOM 2043 C C . GLU A 1 248 ? -8.286 -11.111 23.539 1.00 85.69 248 GLU A C 1
ATOM 2045 O O . GLU A 1 248 ? -8.421 -12.323 23.393 1.00 85.69 248 GLU A O 1
ATOM 2050 N N . ASN A 1 249 ? -8.906 -10.227 22.756 1.00 90.19 249 ASN A N 1
ATOM 2051 C CA . ASN A 1 249 ? -9.992 -10.573 21.853 1.00 90.19 249 ASN A CA 1
ATOM 2052 C C . ASN A 1 249 ? -9.766 -10.082 20.421 1.00 90.19 249 ASN A C 1
ATOM 2054 O O . ASN A 1 249 ? -9.365 -8.942 20.150 1.00 90.19 249 ASN A O 1
ATOM 2058 N N . PHE A 1 250 ? -10.143 -10.942 19.482 1.00 92.25 250 PHE A N 1
ATOM 2059 C CA . PHE A 1 250 ? -10.355 -10.596 18.085 1.00 92.25 250 PHE A CA 1
ATOM 2060 C C . PHE A 1 250 ? -11.841 -10.544 17.762 1.00 92.25 250 PHE A C 1
ATOM 2062 O O . PHE A 1 250 ? -12.674 -11.111 18.465 1.00 92.25 250 PHE A O 1
ATOM 2069 N N . VAL A 1 251 ? -12.164 -9.883 16.659 1.00 93.62 251 VAL A N 1
ATOM 2070 C CA . VAL A 1 251 ? -13.478 -9.951 16.033 1.00 93.62 251 VAL A CA 1
ATOM 2071 C C . VAL A 1 251 ? -13.312 -10.606 14.671 1.00 93.62 251 VAL A C 1
ATOM 2073 O O . VAL A 1 251 ? -12.554 -10.121 13.829 1.00 93.62 251 VAL A O 1
ATOM 2076 N N . PHE A 1 252 ? -14.005 -11.725 14.488 1.00 94.44 252 PHE A N 1
ATOM 2077 C CA . PHE A 1 252 ? -14.137 -12.434 13.227 1.00 94.44 252 PHE A CA 1
ATOM 2078 C C . PHE A 1 252 ? -15.449 -12.019 12.559 1.00 94.44 252 PHE A C 1
ATOM 2080 O O . PHE A 1 252 ? -16.525 -12.179 13.141 1.00 94.44 252 PHE A O 1
ATOM 2087 N N . MET A 1 253 ? -15.357 -11.457 11.357 1.00 93.69 253 MET A N 1
ATOM 2088 C CA . MET A 1 253 ? -16.505 -11.026 10.564 1.00 93.69 253 MET A CA 1
ATOM 2089 C C . MET A 1 253 ? -16.703 -11.912 9.351 1.00 93.69 253 MET A C 1
ATOM 2091 O O . MET A 1 253 ? -15.759 -12.170 8.614 1.00 93.69 253 MET A O 1
ATOM 2095 N N . TYR A 1 254 ? -17.931 -12.352 9.114 1.00 91.44 254 TYR A N 1
ATOM 2096 C CA . TYR A 1 254 ? -18.247 -13.310 8.058 1.00 91.44 254 TYR A CA 1
ATOM 2097 C C . TYR A 1 254 ? -19.652 -13.076 7.503 1.00 91.44 254 TYR A C 1
ATOM 2099 O O . TYR A 1 254 ? -20.451 -12.357 8.098 1.00 91.44 254 TYR A O 1
ATOM 2107 N N . GLY A 1 255 ? -19.949 -13.683 6.356 1.00 86.38 255 GLY A N 1
ATOM 2108 C CA . GLY A 1 255 ? -21.204 -13.483 5.631 1.00 86.38 255 GLY A CA 1
ATOM 2109 C C . GLY A 1 255 ? -21.078 -12.547 4.426 1.00 86.38 255 GLY A C 1
ATOM 2110 O O . GLY A 1 255 ? -19.975 -12.180 3.994 1.00 86.38 255 GLY A O 1
ATOM 2111 N N . GLU A 1 256 ? -22.238 -12.228 3.858 1.00 79.50 256 GLU A N 1
ATOM 2112 C CA . GLU A 1 256 ? -22.394 -11.356 2.692 1.00 79.50 256 GLU A CA 1
ATOM 2113 C C . GLU A 1 256 ? -22.452 -9.881 3.096 1.00 79.50 256 GLU A C 1
ATOM 2115 O O . GLU A 1 256 ? -22.828 -9.551 4.221 1.00 79.50 256 GLU A O 1
ATOM 2120 N N . VAL A 1 257 ? -22.109 -9.002 2.152 1.00 72.31 257 VAL A N 1
ATOM 2121 C CA . VAL A 1 257 ? -22.152 -7.548 2.348 1.00 72.31 257 VAL A CA 1
ATOM 2122 C C . VAL A 1 257 ? -23.566 -7.099 2.725 1.00 72.31 257 VAL A C 1
ATOM 2124 O O . VAL A 1 257 ? -24.536 -7.473 2.066 1.00 72.31 257 VAL A O 1
ATOM 2127 N N . GLY A 1 258 ? -23.684 -6.312 3.794 1.00 71.31 258 GLY A N 1
ATOM 2128 C CA . GLY A 1 258 ? -24.952 -5.838 4.357 1.00 71.31 258 GLY A CA 1
ATOM 2129 C C . GLY A 1 258 ? -25.656 -6.848 5.272 1.00 71.31 258 GLY A C 1
ATOM 2130 O O . GLY A 1 258 ? -26.683 -6.527 5.869 1.00 71.31 258 GLY A O 1
ATOM 2131 N N . LYS A 1 259 ? -25.125 -8.070 5.398 1.00 82.62 259 LYS A N 1
ATOM 2132 C CA . LYS A 1 259 ? -25.616 -9.130 6.295 1.00 82.62 259 LYS A CA 1
ATOM 2133 C C . LYS A 1 259 ? -24.473 -9.754 7.095 1.00 82.62 259 LYS A C 1
ATOM 2135 O O . LYS A 1 259 ? -24.559 -10.914 7.504 1.00 82.62 259 LYS A O 1
ATOM 2140 N N . GLU A 1 260 ? -23.386 -9.011 7.295 1.00 87.94 260 GLU A N 1
ATOM 2141 C CA . GLU A 1 260 ? -22.229 -9.522 8.007 1.00 87.94 260 GLU A CA 1
ATOM 2142 C C . GLU A 1 260 ? -22.552 -9.810 9.472 1.00 87.94 260 GLU A C 1
ATOM 2144 O O . GLU A 1 260 ? -23.113 -8.996 10.208 1.00 87.94 260 GLU A O 1
ATOM 2149 N N . MET A 1 261 ? -22.118 -10.980 9.915 1.00 88.75 261 MET A N 1
ATOM 2150 C CA . MET A 1 261 ? -22.158 -11.389 11.305 1.00 88.75 261 MET A CA 1
ATOM 2151 C C . MET A 1 261 ? -20.811 -11.116 11.964 1.00 88.75 261 MET A C 1
ATOM 2153 O O . MET A 1 261 ? -19.754 -11.185 11.333 1.00 88.75 261 MET A O 1
ATOM 2157 N N . ARG A 1 262 ? -20.857 -10.816 13.263 1.00 90.69 262 ARG A N 1
ATOM 2158 C CA . ARG A 1 262 ? -19.682 -10.517 14.085 1.00 90.69 262 ARG A CA 1
ATOM 2159 C C . ARG A 1 262 ? -19.559 -11.560 15.182 1.00 90.69 262 ARG A C 1
ATOM 2161 O O . ARG A 1 262 ? -20.522 -11.815 15.902 1.00 90.69 262 ARG A O 1
ATOM 2168 N N . LEU A 1 263 ? -18.365 -12.115 15.332 1.00 90.44 263 LEU A N 1
ATOM 2169 C CA . LEU A 1 263 ? -18.020 -13.020 16.416 1.00 90.44 263 LEU A CA 1
ATOM 2170 C C . LEU A 1 263 ? -16.812 -12.485 17.1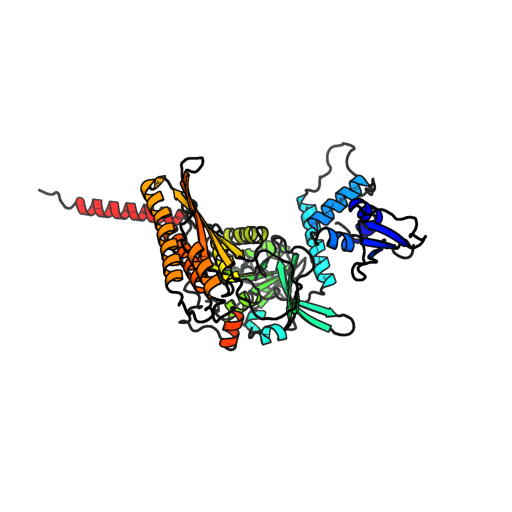78 1.00 90.44 263 LEU A C 1
ATOM 2172 O O . 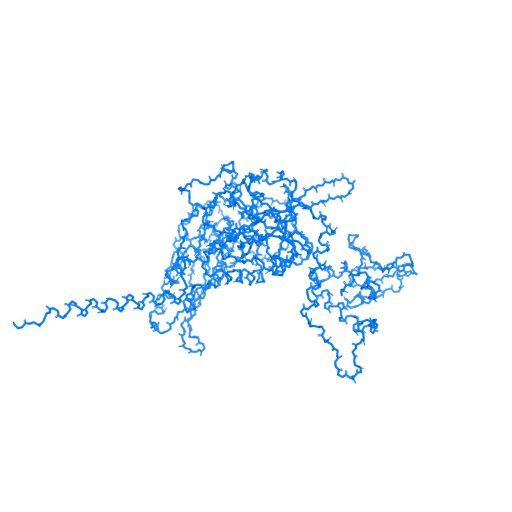LEU A 1 263 ? -15.757 -12.277 16.589 1.00 90.44 263 LEU A O 1
ATOM 2176 N N . ILE A 1 264 ? -16.943 -12.313 18.491 1.00 91.31 264 ILE A N 1
ATOM 2177 C CA . ILE A 1 264 ? -15.794 -12.061 19.362 1.00 91.31 264 ILE A CA 1
ATOM 2178 C C . ILE A 1 264 ? -15.141 -13.408 19.674 1.00 91.31 264 ILE A C 1
ATOM 2180 O O . ILE A 1 264 ? -15.805 -14.325 20.151 1.00 91.31 264 ILE A O 1
ATOM 2184 N N . VAL A 1 265 ? -13.850 -13.526 19.371 1.00 89.19 265 VAL A N 1
ATOM 2185 C CA . VAL A 1 265 ? -13.064 -14.748 19.552 1.00 89.19 265 VAL A CA 1
ATOM 2186 C C . VAL A 1 265 ? -11.859 -14.432 20.439 1.00 89.19 265 VAL A C 1
ATOM 2188 O O . VAL A 1 265 ? -11.048 -13.579 20.060 1.00 89.19 265 VAL A O 1
ATOM 2191 N N . PRO A 1 266 ? -11.681 -15.121 21.580 1.00 90.25 266 PRO A N 1
ATOM 2192 C CA . PRO A 1 266 ? -10.479 -14.983 22.397 1.00 90.25 266 PRO A CA 1
ATOM 2193 C C . PRO A 1 266 ? -9.203 -15.310 21.607 1.00 90.25 266 PRO A C 1
ATOM 2195 O O . PRO A 1 266 ? -9.199 -16.206 20.759 1.00 90.25 266 PRO A O 1
ATOM 2198 N N . TYR A 1 267 ? -8.097 -14.630 21.915 1.00 87.44 267 TYR A N 1
ATOM 2199 C CA . TYR A 1 267 ? -6.812 -14.729 21.210 1.00 87.44 267 TYR A CA 1
ATOM 2200 C C . TYR A 1 267 ? -6.357 -16.182 21.000 1.00 87.44 267 TYR A C 1
ATOM 2202 O O . TYR A 1 267 ? -6.036 -16.582 19.878 1.00 87.44 267 TYR A O 1
ATOM 2210 N N . GLU A 1 268 ? -6.393 -16.999 22.055 1.00 86.06 268 GLU A N 1
ATOM 2211 C CA . GLU A 1 268 ? -5.966 -18.405 22.001 1.00 86.06 268 GLU A CA 1
ATOM 2212 C C . GLU A 1 268 ? -6.876 -19.272 21.118 1.00 86.06 268 GLU A C 1
ATOM 2214 O O . GLU A 1 268 ? -6.408 -20.177 20.417 1.00 86.06 268 GLU A O 1
ATOM 2219 N N . GLN A 1 269 ? -8.177 -18.969 21.089 1.00 87.00 269 GLN A N 1
ATOM 2220 C CA . GLN A 1 269 ? -9.120 -19.657 20.211 1.00 87.00 269 GLN A CA 1
ATOM 2221 C C . GLN A 1 269 ? -8.930 -19.242 18.751 1.00 87.00 269 GLN A C 1
ATOM 2223 O O . GLN A 1 269 ? -8.981 -20.109 17.879 1.00 87.00 269 GLN A O 1
ATOM 2228 N N . ALA A 1 270 ? -8.656 -17.961 18.484 1.00 87.19 270 ALA A N 1
ATOM 2229 C CA . ALA A 1 270 ? -8.410 -17.445 17.139 1.00 87.19 270 ALA A CA 1
ATOM 2230 C C . ALA A 1 270 ? -7.125 -18.042 16.545 1.00 87.19 270 ALA A C 1
ATOM 2232 O O . ALA A 1 270 ? -7.160 -18.630 15.467 1.00 87.19 270 ALA A O 1
ATOM 2233 N N . LYS A 1 271 ? -6.016 -18.002 17.297 1.00 86.88 271 LYS A N 1
ATOM 2234 C CA . LYS A 1 271 ? -4.739 -18.652 16.941 1.00 86.88 271 LYS A CA 1
ATOM 2235 C C . LYS A 1 271 ? -4.906 -20.159 16.702 1.00 86.88 271 LYS A C 1
ATOM 2237 O O . LYS A 1 271 ? -4.309 -20.740 15.803 1.00 86.88 271 LYS A O 1
ATOM 2242 N N . THR A 1 272 ? -5.751 -20.753 17.538 1.00 88.00 272 THR A N 1
ATOM 2243 C CA . THR A 1 272 ? -6.319 -22.098 17.494 1.00 88.00 272 THR A CA 1
ATOM 2244 C C . THR A 1 272 ? -6.971 -22.557 16.195 1.00 88.00 272 THR A C 1
ATOM 2246 O O . THR A 1 272 ? -6.668 -23.589 15.598 1.00 88.00 272 THR A O 1
ATOM 2249 N N . GLY A 1 273 ? -8.032 -21.819 15.881 1.00 88.88 273 GLY A N 1
ATOM 2250 C CA . GLY A 1 273 ? -9.154 -22.284 15.082 1.00 88.88 273 GLY A CA 1
ATOM 2251 C C . GLY A 1 273 ? -9.331 -21.545 13.768 1.00 88.88 273 GLY A C 1
ATOM 2252 O O . GLY A 1 273 ? -10.219 -21.924 13.012 1.00 88.88 273 GLY A O 1
ATOM 2253 N N . LEU A 1 274 ? -8.500 -20.544 13.479 1.00 93.31 274 LEU A N 1
ATOM 2254 C CA . LEU A 1 274 ? -8.514 -19.812 12.221 1.00 93.31 274 LEU A CA 1
ATOM 2255 C C . LEU A 1 274 ? -7.223 -20.060 11.434 1.00 93.31 274 LEU A C 1
ATOM 2257 O O . LEU A 1 274 ? -6.134 -20.178 11.997 1.00 93.31 274 LEU A O 1
ATOM 2261 N N . ASN A 1 275 ? -7.358 -20.151 10.118 1.00 94.12 275 ASN A N 1
ATOM 2262 C CA . ASN A 1 275 ? -6.258 -20.172 9.161 1.00 94.12 275 ASN A CA 1
ATOM 2263 C C . ASN A 1 275 ? -6.274 -18.886 8.355 1.00 94.12 275 ASN A C 1
ATOM 2265 O O . ASN A 1 275 ? -7.329 -18.537 7.840 1.00 94.12 275 ASN A O 1
ATOM 2269 N N . GLU A 1 276 ? -5.135 -18.212 8.214 1.00 94.44 276 GLU A N 1
ATOM 2270 C CA . GLU A 1 276 ? -5.033 -17.105 7.262 1.00 94.44 276 GLU A CA 1
ATOM 2271 C C . GLU A 1 276 ? -5.188 -17.644 5.835 1.00 94.44 276 GLU A C 1
ATOM 2273 O O . GLU A 1 276 ? -4.623 -18.684 5.487 1.00 94.44 276 GLU A O 1
ATOM 2278 N N . VAL A 1 277 ? -5.979 -16.945 5.024 1.00 94.56 277 VAL A N 1
ATOM 2279 C CA . VAL A 1 277 ? -6.275 -17.313 3.639 1.00 94.56 277 VAL A CA 1
ATOM 2280 C C . VAL A 1 277 ? -5.640 -16.285 2.705 1.00 94.56 277 VAL A C 1
ATOM 2282 O O . VAL A 1 277 ? -5.908 -15.090 2.862 1.00 94.56 277 VAL A O 1
ATOM 2285 N N . PRO A 1 278 ? -4.863 -16.717 1.693 1.00 94.12 278 PRO A N 1
ATOM 2286 C CA . PRO A 1 278 ? -4.281 -15.805 0.720 1.00 94.12 278 PRO A CA 1
ATOM 2287 C C . PRO A 1 278 ? -5.332 -14.986 -0.033 1.00 94.12 278 PRO A C 1
ATOM 2289 O O . PRO A 1 278 ? -6.432 -15.462 -0.364 1.00 94.12 278 PRO A O 1
ATOM 2292 N N . VAL A 1 279 ? -4.971 -13.745 -0.343 1.00 96.25 279 VAL A N 1
ATOM 2293 C CA . VAL A 1 279 ? -5.786 -12.846 -1.164 1.00 96.25 279 VAL A CA 1
ATOM 2294 C C . VAL A 1 279 ? -5.479 -13.017 -2.647 1.00 96.25 279 VAL A C 1
ATOM 2296 O O . VAL A 1 279 ? -4.423 -13.507 -3.029 1.00 96.25 279 VAL A O 1
ATOM 2299 N N . HIS A 1 280 ? -6.415 -12.592 -3.491 1.00 96.38 280 HIS A N 1
ATOM 2300 C CA . HIS A 1 280 ? -6.250 -12.606 -4.945 1.00 96.38 280 HIS A CA 1
ATOM 2301 C C . HIS A 1 280 ? -5.666 -11.292 -5.476 1.00 96.38 280 HIS A C 1
ATOM 2303 O O . HIS A 1 280 ? -5.069 -11.272 -6.549 1.00 96.38 280 HIS A O 1
ATOM 2309 N N . ARG A 1 281 ? -5.831 -10.187 -4.737 1.00 97.31 281 ARG A N 1
ATOM 2310 C CA . ARG A 1 281 ? -5.206 -8.897 -5.050 1.00 97.31 281 ARG A CA 1
ATOM 2311 C C . ARG A 1 281 ? -4.674 -8.219 -3.801 1.00 97.31 281 ARG A C 1
ATOM 2313 O O . ARG A 1 281 ? -5.347 -8.205 -2.770 1.00 97.31 281 ARG A O 1
ATOM 2320 N N . ILE A 1 282 ? -3.522 -7.577 -3.937 1.00 98.44 282 ILE A N 1
ATOM 2321 C CA . ILE A 1 282 ? -3.033 -6.582 -2.982 1.00 98.44 282 ILE A CA 1
ATOM 2322 C C . ILE A 1 282 ? -3.141 -5.226 -3.665 1.00 98.44 282 ILE A C 1
ATOM 2324 O O . ILE A 1 282 ? -2.509 -5.003 -4.689 1.00 98.44 282 ILE A O 1
ATOM 2328 N N . ILE A 1 283 ? -3.961 -4.338 -3.118 1.00 98.38 283 ILE A N 1
ATOM 2329 C CA . ILE A 1 283 ? -4.172 -2.985 -3.627 1.00 98.38 283 ILE A CA 1
ATOM 2330 C C . ILE A 1 283 ? -3.338 -2.025 -2.792 1.00 98.38 283 ILE A C 1
ATOM 2332 O O . ILE A 1 283 ? -3.549 -1.931 -1.585 1.00 98.38 283 ILE A O 1
ATOM 2336 N N . ILE A 1 284 ? -2.441 -1.284 -3.437 1.00 98.06 284 ILE A N 1
ATOM 2337 C CA . ILE A 1 284 ? -1.645 -0.232 -2.808 1.00 98.06 284 ILE A CA 1
ATOM 2338 C C . ILE A 1 284 ? -2.090 1.152 -3.289 1.00 98.06 284 ILE A C 1
ATOM 2340 O O . ILE A 1 284 ? -2.064 1.444 -4.487 1.00 98.06 284 ILE A O 1
ATOM 2344 N N . SER A 1 285 ? -2.452 2.025 -2.351 1.00 96.94 285 SER A N 1
ATOM 2345 C CA . SER A 1 285 ? -2.789 3.431 -2.603 1.00 96.94 285 SER A CA 1
ATOM 2346 C C . SER A 1 285 ? -1.934 4.386 -1.769 1.00 96.94 285 SER A C 1
ATOM 2348 O O . SER A 1 285 ? -1.247 3.979 -0.826 1.00 96.94 285 SER A O 1
ATOM 2350 N N . GLU A 1 286 ? -1.955 5.676 -2.111 1.00 93.38 286 GLU A N 1
ATOM 2351 C CA . GLU A 1 286 ? -1.286 6.689 -1.294 1.00 93.38 286 GLU A CA 1
ATOM 2352 C C . GLU A 1 286 ? -2.040 6.915 0.022 1.00 93.38 286 GLU A C 1
ATOM 2354 O O . GLU A 1 286 ? -1.412 7.045 1.077 1.00 93.38 286 GLU A O 1
ATOM 2359 N N . SER A 1 287 ? -3.378 6.931 -0.015 1.00 95.56 287 SER A N 1
ATOM 2360 C CA . SER A 1 287 ? -4.213 7.184 1.159 1.00 95.56 287 SER A CA 1
ATOM 2361 C C . SER A 1 287 ? -5.245 6.078 1.432 1.00 95.56 287 SER A C 1
ATOM 2363 O O . SER A 1 287 ? -5.747 5.443 0.498 1.00 95.56 287 SER A O 1
ATOM 2365 N N . PRO A 1 288 ? -5.619 5.860 2.709 1.00 97.88 288 PRO A N 1
ATOM 2366 C CA . PRO A 1 288 ? -6.710 4.956 3.075 1.00 97.88 288 PRO A CA 1
ATOM 2367 C C . PRO A 1 288 ? -8.047 5.324 2.424 1.00 97.88 288 PRO A C 1
ATOM 2369 O O . PRO A 1 288 ? -8.824 4.445 2.070 1.00 97.88 288 PRO A O 1
ATOM 2372 N N . ILE A 1 289 ? -8.307 6.623 2.233 1.00 97.75 289 ILE A N 1
ATOM 2373 C CA . ILE A 1 289 ? -9.539 7.121 1.608 1.00 97.75 289 ILE A CA 1
ATOM 2374 C C . ILE A 1 289 ? -9.627 6.636 0.160 1.00 97.75 289 ILE A C 1
ATOM 2376 O O . ILE A 1 289 ? -10.701 6.220 -0.264 1.00 97.75 289 ILE A O 1
ATOM 2380 N N . ASP A 1 290 ? -8.517 6.629 -0.577 1.00 97.31 290 ASP A N 1
ATOM 2381 C CA . ASP A 1 290 ? -8.483 6.131 -1.957 1.00 97.31 290 ASP A CA 1
ATOM 2382 C C . ASP A 1 290 ? -8.664 4.619 -2.015 1.00 97.31 290 ASP A C 1
ATOM 2384 O O . ASP A 1 290 ? -9.382 4.116 -2.876 1.00 97.31 290 ASP A O 1
ATOM 2388 N N . ALA A 1 291 ? -8.096 3.892 -1.051 1.00 97.56 291 ALA A N 1
ATOM 2389 C CA . ALA A 1 291 ? -8.276 2.449 -0.947 1.00 97.56 291 ALA A CA 1
ATOM 2390 C C . ALA A 1 291 ? -9.754 2.079 -0.723 1.00 97.56 291 ALA A C 1
ATOM 2392 O O . ALA A 1 291 ? -10.298 1.202 -1.394 1.00 97.56 291 ALA A O 1
ATOM 2393 N N . ILE A 1 292 ? -10.419 2.791 0.190 1.00 98.19 292 ILE A N 1
ATOM 2394 C CA . ILE A 1 292 ? -11.841 2.603 0.497 1.00 98.19 292 ILE A CA 1
ATOM 2395 C C . ILE A 1 292 ? -12.715 3.080 -0.672 1.00 98.19 292 ILE A C 1
ATOM 2397 O O . ILE A 1 292 ? -13.674 2.403 -1.042 1.00 98.19 292 ILE A O 1
ATOM 2401 N N . SER A 1 293 ? -12.354 4.200 -1.306 1.00 98.12 293 SER A N 1
ATOM 2402 C CA . SER A 1 293 ? -13.044 4.688 -2.504 1.00 98.12 293 SER A CA 1
ATOM 2403 C C . SER A 1 293 ? -12.960 3.657 -3.629 1.00 98.12 293 SER A C 1
ATOM 2405 O O . SER A 1 293 ? -13.958 3.409 -4.297 1.00 98.12 293 SER A O 1
ATOM 2407 N N . LEU A 1 294 ? -11.817 2.979 -3.791 1.00 97.38 294 LEU A N 1
ATOM 2408 C CA . LEU A 1 294 ? -11.668 1.917 -4.782 1.00 97.38 294 LEU A CA 1
ATOM 2409 C C . LEU A 1 294 ? -12.563 0.711 -4.494 1.00 97.38 294 LEU A C 1
ATOM 2411 O O . LEU A 1 294 ? -13.122 0.169 -5.440 1.00 97.38 294 LEU A O 1
ATOM 2415 N N . LYS A 1 295 ? -12.736 0.300 -3.229 1.00 96.31 295 LYS A N 1
ATOM 2416 C CA . LYS A 1 295 ? -13.691 -0.767 -2.866 1.00 96.31 295 LYS A CA 1
ATOM 2417 C C . LYS A 1 295 ? -15.111 -0.413 -3.314 1.00 96.31 295 LYS A C 1
ATOM 2419 O O . LYS A 1 295 ? -15.809 -1.282 -3.826 1.00 96.31 295 LYS A O 1
ATOM 2424 N N . GLN A 1 296 ? -15.531 0.842 -3.140 1.00 96.94 296 GLN A N 1
ATOM 2425 C CA . GLN A 1 296 ? -16.870 1.290 -3.538 1.00 96.94 296 GLN A CA 1
ATOM 2426 C C . GLN A 1 296 ? -17.011 1.446 -5.059 1.00 96.94 296 GLN A C 1
ATOM 2428 O O . GLN A 1 296 ? -18.020 1.041 -5.628 1.00 96.94 296 GLN A O 1
ATOM 2433 N N . LEU A 1 297 ? -15.984 1.984 -5.724 1.00 97.38 297 LEU A N 1
ATOM 2434 C CA . LEU A 1 297 ? -15.920 2.116 -7.183 1.00 97.38 297 LEU A CA 1
ATOM 2435 C C . LEU A 1 297 ? -15.861 0.754 -7.884 1.00 97.38 297 LEU A C 1
ATOM 2437 O O . LEU A 1 297 ? -16.459 0.570 -8.938 1.00 97.38 297 LEU A O 1
ATOM 2441 N N . ASN A 1 298 ? -15.142 -0.202 -7.300 1.00 95.81 298 ASN A N 1
ATOM 2442 C CA . ASN A 1 298 ? -14.949 -1.553 -7.810 1.00 95.81 298 ASN A CA 1
ATOM 2443 C C . ASN A 1 298 ? -15.363 -2.584 -6.749 1.00 95.81 298 ASN A C 1
ATOM 2445 O O . ASN A 1 298 ? -14.478 -3.201 -6.144 1.00 95.81 298 ASN A O 1
ATOM 2449 N N . PRO A 1 299 ? -16.666 -2.822 -6.524 1.00 92.38 299 PRO A N 1
ATOM 2450 C CA . PRO A 1 299 ? -17.107 -3.878 -5.623 1.00 92.38 299 PRO A CA 1
ATOM 2451 C C . PRO A 1 299 ? -16.505 -5.234 -6.015 1.00 92.38 299 PRO A C 1
ATOM 2453 O O . PRO A 1 299 ? -16.316 -5.546 -7.193 1.00 92.38 299 PRO A O 1
ATOM 2456 N N . GLU A 1 300 ? -16.154 -6.037 -5.017 1.00 89.75 300 GLU A N 1
ATOM 2457 C CA . GLU A 1 300 ? -15.576 -7.364 -5.232 1.00 89.75 300 GLU A CA 1
ATOM 2458 C C . GLU A 1 300 ? -16.621 -8.342 -5.767 1.00 89.75 300 GLU A C 1
ATOM 2460 O O . GLU A 1 300 ? -17.774 -8.350 -5.331 1.00 89.75 300 GLU A O 1
ATOM 2465 N N . LYS A 1 301 ? -16.202 -9.218 -6.685 1.00 85.38 301 LYS A N 1
ATOM 2466 C CA . LYS A 1 301 ? -17.006 -10.389 -7.059 1.00 85.38 301 LYS A CA 1
ATOM 2467 C C . LYS A 1 301 ? -17.020 -11.389 -5.888 1.00 85.38 301 LYS A C 1
ATOM 2469 O O . LYS A 1 301 ? -16.074 -11.431 -5.109 1.00 85.38 301 LYS A O 1
ATOM 2474 N N . ALA A 1 302 ? -18.038 -12.250 -5.798 1.00 77.38 302 ALA A N 1
ATOM 2475 C CA . ALA A 1 302 ? -18.261 -13.148 -4.649 1.00 77.38 302 ALA A CA 1
ATOM 2476 C C . ALA A 1 302 ? -17.047 -14.009 -4.224 1.00 77.38 302 ALA A C 1
ATOM 2478 O O . ALA A 1 302 ? -16.877 -14.294 -3.043 1.00 77.38 302 ALA A O 1
ATOM 2479 N N . ASN A 1 303 ? -16.179 -14.388 -5.168 1.00 82.88 303 ASN A N 1
ATOM 2480 C CA . ASN A 1 303 ? -15.000 -15.225 -4.911 1.00 82.88 303 ASN A CA 1
ATOM 2481 C C . ASN A 1 303 ? -13.681 -14.439 -4.886 1.00 82.88 303 ASN A C 1
ATOM 2483 O O . ASN A 1 303 ? -12.601 -15.026 -4.855 1.00 82.88 303 ASN A O 1
ATOM 2487 N N . GLU A 1 304 ? -13.739 -13.113 -4.923 1.00 91.69 304 GLU A N 1
ATOM 2488 C CA . GLU A 1 304 ? -12.564 -12.259 -4.918 1.00 91.69 304 GLU A CA 1
ATOM 2489 C C . GLU A 1 304 ? -12.238 -11.797 -3.495 1.00 91.69 304 GLU A C 1
ATOM 2491 O O . GLU A 1 304 ? -13.111 -11.403 -2.733 1.00 91.69 304 GLU A O 1
ATOM 2496 N N . ARG A 1 305 ? -10.954 -11.846 -3.134 1.00 94.38 305 ARG A N 1
ATOM 2497 C CA . ARG A 1 305 ? -10.447 -11.396 -1.835 1.00 94.38 305 ARG A CA 1
ATOM 2498 C C . ARG A 1 305 ? -9.374 -10.369 -2.110 1.00 94.38 305 ARG A C 1
ATOM 2500 O O . ARG A 1 305 ? -8.442 -10.666 -2.865 1.00 94.38 305 ARG A O 1
ATOM 2507 N N . ARG A 1 306 ? -9.500 -9.184 -1.523 1.00 96.69 306 ARG A N 1
ATOM 2508 C CA . ARG A 1 306 ? -8.564 -8.083 -1.750 1.00 96.69 306 ARG A CA 1
ATOM 2509 C C . ARG A 1 306 ? -8.038 -7.557 -0.427 1.00 96.69 306 ARG A C 1
ATOM 2511 O O . ARG A 1 306 ? -8.806 -7.297 0.494 1.00 96.69 306 ARG A O 1
ATOM 2518 N N . LEU A 1 307 ? -6.725 -7.387 -0.346 1.00 97.94 307 LEU A N 1
ATOM 2519 C CA . LEU A 1 307 ? -6.085 -6.676 0.752 1.00 97.94 307 LEU A CA 1
ATOM 2520 C C . LEU A 1 307 ? -5.822 -5.241 0.305 1.00 97.94 307 LEU A C 1
ATOM 2522 O O . LEU A 1 307 ? -5.068 -5.022 -0.639 1.00 97.94 307 LEU A O 1
ATOM 2526 N N . TYR A 1 308 ? -6.423 -4.274 0.985 1.00 98.56 308 TYR A N 1
ATOM 2527 C CA . TYR A 1 308 ? -6.202 -2.855 0.732 1.00 98.56 308 TYR A CA 1
ATOM 2528 C C . TYR A 1 308 ? -5.101 -2.350 1.653 1.00 98.56 308 TYR A C 1
ATOM 2530 O O . TYR A 1 308 ? -5.123 -2.628 2.851 1.00 98.56 308 TYR A O 1
ATOM 2538 N N . VAL A 1 309 ? -4.145 -1.608 1.108 1.00 98.44 309 VAL A N 1
ATOM 2539 C CA . VAL A 1 3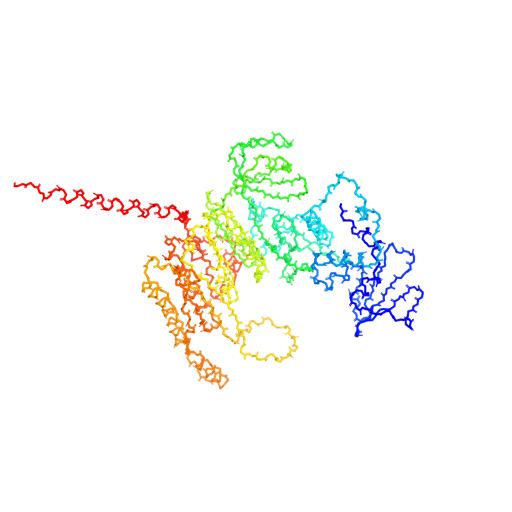09 ? -2.969 -1.104 1.817 1.00 98.44 309 VAL A CA 1
ATOM 2540 C C . VAL A 1 309 ? -2.735 0.346 1.414 1.00 98.44 309 VAL A C 1
ATOM 2542 O O . VAL A 1 309 ? -2.857 0.692 0.242 1.00 98.44 309 VAL A O 1
ATOM 2545 N N . ALA A 1 310 ? -2.367 1.192 2.374 1.00 98.06 310 ALA A N 1
ATOM 2546 C CA . ALA A 1 310 ? -1.980 2.570 2.107 1.00 98.06 310 ALA A CA 1
ATOM 2547 C C . ALA A 1 310 ? -0.720 2.977 2.878 1.00 98.06 310 ALA A C 1
ATOM 2549 O O . ALA A 1 310 ? -0.549 2.653 4.061 1.00 98.06 310 ALA A O 1
ATOM 2550 N N . THR A 1 311 ? 0.159 3.723 2.208 1.00 95.19 311 THR A N 1
ATOM 2551 C CA . THR A 1 311 ? 1.431 4.217 2.775 1.00 95.19 311 THR A CA 1
ATOM 2552 C C . THR A 1 311 ? 1.295 5.554 3.493 1.00 95.19 311 THR A C 1
ATOM 2554 O O . THR A 1 311 ? 2.185 5.934 4.264 1.00 95.19 311 THR A O 1
ATOM 2557 N N . CYS A 1 312 ? 0.173 6.245 3.282 1.00 92.62 312 CYS A N 1
ATOM 2558 C CA . CYS A 1 312 ? -0.140 7.573 3.800 1.00 92.62 312 CYS A CA 1
ATOM 2559 C C . CYS A 1 312 ? 0.876 8.633 3.332 1.00 92.62 312 CYS A C 1
ATOM 2561 O O . CYS A 1 312 ? 1.376 9.424 4.136 1.00 92.62 312 CYS A O 1
ATOM 2563 N N . GLY A 1 313 ? 1.214 8.628 2.040 1.00 86.12 313 GLY A N 1
ATOM 2564 C CA . GLY A 1 313 ? 2.226 9.486 1.405 1.00 86.12 313 GLY A CA 1
ATOM 2565 C C . GLY A 1 313 ? 3.396 8.693 0.817 1.00 86.12 313 GLY A C 1
ATOM 2566 O O . GLY A 1 313 ? 3.296 7.479 0.627 1.00 86.12 313 GLY A O 1
ATOM 2567 N N . GLN A 1 314 ? 4.531 9.367 0.590 1.00 83.00 314 GLN A N 1
ATOM 2568 C CA . GLN A 1 314 ? 5.735 8.731 0.041 1.00 83.00 314 GLN A CA 1
ATOM 2569 C C . GLN A 1 314 ? 6.173 7.529 0.902 1.00 83.00 314 GLN A C 1
ATOM 2571 O O . GLN A 1 314 ? 6.416 7.713 2.107 1.00 83.00 314 GLN A O 1
ATOM 2576 N N . PRO A 1 315 ? 6.297 6.324 0.309 1.00 87.25 315 PRO A N 1
ATOM 2577 C CA . PRO A 1 315 ? 6.717 5.135 1.035 1.00 87.25 315 PRO A CA 1
ATOM 2578 C C . PRO A 1 315 ? 8.184 5.233 1.463 1.00 87.25 315 PRO A C 1
ATOM 2580 O O . PRO A 1 315 ? 9.060 5.608 0.682 1.00 87.25 315 PRO A O 1
ATOM 2583 N N . SER A 1 316 ? 8.466 4.859 2.710 1.00 85.56 316 SER A N 1
ATOM 2584 C CA . SER A 1 316 ? 9.837 4.652 3.184 1.00 85.56 316 SER A CA 1
ATOM 2585 C C . SER A 1 316 ? 10.381 3.290 2.734 1.00 85.56 316 SER A C 1
ATOM 2587 O O . SER A 1 316 ? 9.618 2.361 2.467 1.00 85.56 316 SER A O 1
ATOM 2589 N N . GLY A 1 317 ? 11.707 3.110 2.741 1.00 84.06 317 GLY A N 1
ATOM 2590 C CA . GLY A 1 317 ? 12.309 1.794 2.477 1.00 84.06 317 GLY A CA 1
ATOM 2591 C C . GLY A 1 317 ? 11.841 0.702 3.453 1.00 84.06 317 GLY A C 1
ATOM 2592 O O . GLY A 1 317 ? 11.680 -0.449 3.061 1.00 84.06 317 GLY A O 1
ATOM 2593 N N . LYS A 1 318 ? 11.535 1.064 4.710 1.00 87.44 318 LYS A N 1
ATOM 2594 C CA . LYS A 1 318 ? 10.972 0.135 5.708 1.00 87.44 318 LYS A CA 1
ATOM 2595 C C . LYS A 1 318 ? 9.543 -0.290 5.350 1.00 87.44 318 LYS A C 1
ATOM 2597 O O . LYS A 1 318 ? 9.198 -1.455 5.515 1.00 87.44 318 LYS A O 1
ATOM 2602 N N . GLN A 1 319 ? 8.730 0.641 4.850 1.00 92.38 319 GLN A N 1
ATOM 2603 C CA . GLN A 1 319 ? 7.376 0.352 4.370 1.00 92.38 319 GLN A CA 1
ATOM 2604 C C . GLN A 1 319 ? 7.404 -0.530 3.117 1.00 92.38 319 GLN A C 1
ATOM 2606 O O . GLN A 1 319 ? 6.636 -1.482 3.048 1.00 92.38 319 GLN A O 1
ATOM 2611 N N . LEU A 1 320 ? 8.319 -0.275 2.173 1.00 92.62 320 LEU A N 1
ATOM 2612 C CA . LEU A 1 320 ? 8.510 -1.139 1.000 1.00 92.62 320 LEU A CA 1
ATOM 2613 C C . LEU A 1 320 ? 8.931 -2.557 1.398 1.00 92.62 320 LEU A C 1
ATOM 2615 O O . LEU A 1 320 ? 8.374 -3.520 0.886 1.00 92.62 320 LEU A O 1
ATOM 2619 N N . ALA A 1 321 ? 9.847 -2.701 2.361 1.00 91.81 321 ALA A N 1
ATOM 2620 C CA . ALA A 1 321 ? 10.236 -4.014 2.873 1.00 91.81 321 ALA A CA 1
ATOM 2621 C C . ALA A 1 321 ? 9.059 -4.757 3.530 1.00 91.81 321 ALA A C 1
ATOM 2623 O O . ALA A 1 321 ? 8.907 -5.961 3.347 1.00 91.81 321 ALA A O 1
ATOM 2624 N N . PHE A 1 322 ? 8.198 -4.055 4.274 1.00 95.06 322 PHE A N 1
ATOM 2625 C CA . PHE A 1 322 ? 7.003 -4.679 4.842 1.00 95.06 322 PHE A CA 1
ATOM 2626 C C . PHE A 1 322 ? 5.965 -5.038 3.767 1.00 95.06 322 PHE A C 1
ATOM 2628 O O . PHE A 1 322 ? 5.362 -6.105 3.823 1.00 95.06 322 PHE A O 1
ATOM 2635 N N . LEU A 1 323 ? 5.801 -4.199 2.745 1.00 96.94 323 LEU A N 1
ATOM 2636 C CA . LEU A 1 323 ? 4.939 -4.484 1.599 1.00 96.94 323 LEU A CA 1
ATOM 2637 C C . LEU A 1 323 ? 5.419 -5.709 0.806 1.00 96.94 323 LEU A C 1
ATOM 2639 O O . LEU A 1 323 ? 4.602 -6.541 0.421 1.00 96.94 323 LEU A O 1
ATOM 2643 N N . GLN A 1 324 ? 6.736 -5.868 0.646 1.00 96.75 324 GLN A N 1
ATOM 2644 C CA . GLN A 1 324 ? 7.347 -7.057 0.053 1.00 96.75 324 GLN A CA 1
ATOM 2645 C C . GLN A 1 324 ? 7.004 -8.329 0.838 1.00 96.75 324 GLN A C 1
ATOM 2647 O O . GLN A 1 324 ? 6.699 -9.360 0.250 1.00 96.75 324 GLN A O 1
ATOM 2652 N N . GLU A 1 325 ? 7.012 -8.278 2.171 1.00 95.94 325 GLU A N 1
ATOM 2653 C CA . GLU A 1 325 ? 6.621 -9.426 2.998 1.00 95.94 325 GLU A CA 1
ATOM 2654 C C . GLU A 1 325 ? 5.141 -9.779 2.852 1.00 95.94 325 GLU A C 1
ATOM 2656 O O . GLU A 1 325 ? 4.806 -10.959 2.770 1.00 95.94 325 GLU A O 1
ATOM 2661 N N . ILE A 1 326 ? 4.266 -8.771 2.777 1.00 96.56 326 ILE A N 1
ATOM 2662 C CA . ILE A 1 326 ? 2.838 -8.974 2.506 1.00 96.56 326 ILE A CA 1
ATOM 2663 C C . ILE A 1 326 ? 2.655 -9.656 1.142 1.00 96.56 326 ILE A C 1
ATOM 2665 O O . ILE A 1 326 ? 1.872 -10.599 1.028 1.00 96.56 326 ILE A O 1
ATOM 2669 N N . LEU A 1 327 ? 3.397 -9.225 0.119 1.00 96.81 327 LEU A N 1
ATOM 2670 C CA . LEU A 1 327 ? 3.367 -9.845 -1.205 1.00 96.81 327 LEU A CA 1
ATOM 2671 C C . LEU A 1 327 ? 3.903 -11.287 -1.173 1.00 96.81 327 LEU A C 1
ATOM 2673 O O . LEU A 1 327 ? 3.275 -12.184 -1.728 1.00 96.81 327 LEU A O 1
ATOM 2677 N N . ASN A 1 328 ? 4.990 -11.544 -0.441 1.00 95.44 328 ASN A N 1
ATOM 2678 C CA . ASN A 1 328 ? 5.556 -12.886 -0.257 1.00 95.44 328 ASN A CA 1
ATOM 2679 C C . ASN A 1 328 ? 4.581 -13.871 0.402 1.00 95.44 328 ASN A C 1
ATOM 2681 O O . ASN A 1 328 ? 4.585 -15.054 0.072 1.00 95.44 328 ASN A O 1
ATOM 2685 N N . GLN A 1 329 ? 3.732 -13.391 1.313 1.00 94.50 329 GLN A N 1
ATOM 2686 C CA . GLN A 1 329 ? 2.677 -14.194 1.944 1.00 94.50 329 GLN A CA 1
ATOM 2687 C C . GLN A 1 329 ? 1.516 -14.515 0.990 1.00 94.50 329 GLN A C 1
ATOM 2689 O O . GLN A 1 329 ? 0.708 -15.395 1.280 1.00 94.50 329 GLN A O 1
ATOM 2694 N N . ASN A 1 330 ? 1.433 -13.831 -0.153 1.00 96.31 330 ASN A N 1
ATOM 2695 C CA . ASN A 1 330 ? 0.354 -13.955 -1.127 1.00 96.31 330 ASN A CA 1
ATOM 2696 C C . ASN A 1 330 ? 0.924 -14.166 -2.543 1.00 96.31 330 ASN A C 1
ATOM 2698 O O . ASN A 1 330 ? 0.730 -13.325 -3.420 1.00 96.31 330 ASN A O 1
ATOM 2702 N N . PRO A 1 331 ? 1.615 -15.292 -2.807 1.00 94.06 331 PRO A N 1
ATOM 2703 C CA . PRO A 1 331 ? 2.388 -15.488 -4.037 1.00 94.06 331 PRO A CA 1
ATOM 2704 C C . PRO A 1 331 ? 1.548 -15.513 -5.322 1.00 94.06 331 PRO A C 1
ATOM 2706 O O . PRO A 1 331 ? 2.092 -15.321 -6.407 1.00 94.06 331 PRO A O 1
ATOM 2709 N N . GLN A 1 332 ? 0.241 -15.761 -5.213 1.00 94.50 332 GLN A N 1
ATOM 2710 C CA . GLN A 1 332 ? -0.709 -15.782 -6.331 1.00 94.50 332 GLN A CA 1
ATOM 2711 C C . GLN A 1 332 ? -1.521 -14.482 -6.456 1.00 94.50 332 GLN A C 1
ATOM 2713 O O . GLN A 1 332 ? -2.406 -14.400 -7.306 1.00 94.50 332 GLN A O 1
ATOM 2718 N N . ALA A 1 333 ? -1.278 -13.484 -5.601 1.00 96.44 333 ALA A N 1
ATOM 2719 C CA . ALA A 1 333 ? -2.028 -12.238 -5.642 1.00 96.44 333 ALA A CA 1
ATOM 2720 C C . ALA A 1 333 ? -1.512 -11.319 -6.747 1.00 96.44 333 ALA A C 1
ATOM 2722 O O . ALA A 1 333 ? -0.323 -11.045 -6.813 1.00 96.44 333 ALA A O 1
ATOM 2723 N N . GLN A 1 334 ? -2.412 -10.743 -7.541 1.00 97.00 334 GLN A N 1
ATOM 2724 C CA . GLN A 1 334 ? -2.041 -9.645 -8.429 1.00 97.00 334 GLN A CA 1
ATOM 2725 C C . GLN A 1 334 ? -1.743 -8.387 -7.600 1.00 97.00 334 GLN A C 1
ATOM 2727 O O . GLN A 1 334 ? -2.538 -7.999 -6.734 1.00 97.00 334 GLN A O 1
ATOM 2732 N N . PHE A 1 335 ? -0.633 -7.713 -7.891 1.00 97.81 335 PHE A N 1
ATOM 2733 C CA . PHE A 1 335 ? -0.274 -6.465 -7.229 1.00 97.81 335 PHE A CA 1
ATOM 2734 C C . PHE A 1 335 ? -0.880 -5.266 -7.971 1.00 97.81 335 PHE A C 1
ATOM 2736 O O . PHE A 1 335 ? -0.502 -4.945 -9.098 1.00 97.81 335 PHE A O 1
ATOM 2743 N N . VAL A 1 336 ? -1.860 -4.609 -7.353 1.00 97.81 336 VAL A N 1
ATOM 2744 C CA . VAL A 1 336 ? -2.626 -3.509 -7.946 1.00 97.81 336 VAL A CA 1
ATOM 2745 C C . VAL A 1 336 ? -2.148 -2.169 -7.397 1.00 97.81 336 VAL A C 1
ATOM 2747 O O . VAL A 1 336 ? -2.275 -1.894 -6.207 1.00 97.81 336 VAL A O 1
ATOM 2750 N N . ILE A 1 337 ? -1.657 -1.302 -8.272 1.00 97.19 337 ILE A N 1
ATOM 2751 C CA . ILE A 1 337 ? -1.121 0.019 -7.950 1.00 97.19 337 ILE A CA 1
ATOM 2752 C C . ILE A 1 337 ? -2.174 1.083 -8.283 1.00 97.19 337 ILE A C 1
ATOM 2754 O O . ILE A 1 337 ? -2.494 1.324 -9.448 1.00 97.19 337 ILE A O 1
ATOM 2758 N N . ALA A 1 338 ? -2.715 1.718 -7.247 1.00 96.19 338 ALA A N 1
ATOM 2759 C CA . ALA A 1 338 ? -3.806 2.688 -7.317 1.00 96.19 338 ALA A CA 1
ATOM 2760 C C . ALA A 1 338 ? -3.393 4.016 -6.657 1.00 96.19 338 ALA A C 1
ATOM 2762 O O . ALA A 1 338 ? -3.847 4.358 -5.566 1.00 96.19 338 ALA A O 1
ATOM 2763 N N . GLN A 1 339 ? -2.455 4.715 -7.297 1.00 94.31 339 GLN A N 1
ATOM 2764 C CA . GLN A 1 339 ? -1.899 5.987 -6.821 1.00 94.31 339 GLN A CA 1
ATOM 2765 C C . GLN A 1 339 ? -2.628 7.185 -7.442 1.00 94.31 339 GLN A C 1
ATOM 2767 O O . GLN A 1 339 ? -3.349 7.032 -8.430 1.00 94.31 339 GLN A 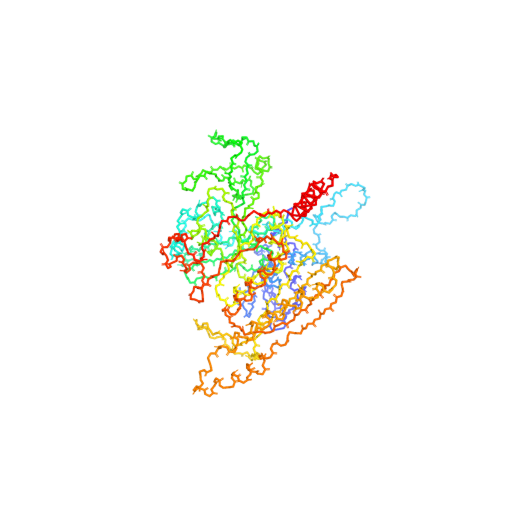O 1
ATOM 2772 N N . ASP A 1 340 ? -2.397 8.370 -6.881 1.00 92.56 340 ASP A N 1
ATOM 2773 C CA . ASP A 1 340 ? -2.906 9.639 -7.402 1.00 92.56 340 ASP A CA 1
ATOM 2774 C C . ASP A 1 340 ? -2.435 9.878 -8.849 1.00 92.56 340 ASP A C 1
ATOM 2776 O O . ASP A 1 340 ? -1.343 9.462 -9.254 1.00 92.56 340 ASP A O 1
ATOM 2780 N N . GLY A 1 341 ? -3.261 10.576 -9.632 1.00 89.69 341 GLY A N 1
ATOM 2781 C CA . GLY A 1 341 ? -3.013 10.874 -11.049 1.00 89.69 341 GLY A CA 1
ATOM 2782 C C . GLY A 1 341 ? -1.974 11.974 -11.287 1.00 89.69 341 GLY A C 1
ATOM 2783 O O . GLY A 1 341 ? -1.737 12.371 -12.429 1.00 89.69 341 GLY A O 1
ATOM 2784 N N . ASP A 1 342 ? -1.362 12.494 -10.222 1.00 89.12 342 ASP A N 1
ATOM 2785 C CA . ASP A 1 342 ? -0.345 13.532 -10.304 1.00 89.12 342 ASP A CA 1
ATOM 2786 C C . ASP A 1 342 ? 1.070 12.962 -10.515 1.00 89.12 342 ASP A C 1
ATOM 2788 O O . ASP A 1 342 ? 1.340 11.763 -10.418 1.00 89.12 342 ASP A O 1
ATOM 2792 N N . ASN A 1 343 ? 2.024 13.843 -10.821 1.00 89.19 343 ASN A N 1
ATOM 2793 C CA . ASN A 1 343 ? 3.408 13.438 -11.057 1.00 89.19 343 ASN A CA 1
ATOM 2794 C C . ASN A 1 343 ? 4.049 12.721 -9.847 1.00 89.19 343 ASN A C 1
ATOM 2796 O O . ASN A 1 343 ? 4.959 11.918 -10.037 1.00 89.19 343 ASN A O 1
ATOM 2800 N N . ALA A 1 344 ? 3.645 13.023 -8.608 1.00 89.31 344 ALA A N 1
ATOM 2801 C CA . ALA A 1 344 ? 4.203 12.375 -7.422 1.00 89.31 344 ALA A CA 1
ATOM 2802 C C . ALA A 1 344 ? 3.648 10.958 -7.248 1.00 89.31 344 ALA A C 1
ATOM 2804 O O . ALA A 1 344 ? 4.445 10.025 -7.118 1.00 89.31 344 ALA A O 1
ATOM 2805 N N . GLY A 1 345 ? 2.330 10.792 -7.351 1.00 91.94 345 GLY A N 1
ATOM 2806 C CA . GLY A 1 345 ? 1.659 9.495 -7.331 1.00 91.94 345 GLY A CA 1
ATOM 2807 C C . GLY A 1 345 ? 2.171 8.568 -8.434 1.00 91.94 345 GLY A C 1
ATOM 2808 O O . GLY A 1 345 ? 2.537 7.421 -8.166 1.00 91.94 345 GLY A O 1
ATOM 2809 N N . LEU A 1 346 ? 2.344 9.083 -9.655 1.00 92.94 346 LEU A N 1
ATOM 2810 C CA . LEU A 1 346 ? 2.909 8.319 -10.774 1.00 92.94 346 LEU A CA 1
ATOM 2811 C C . LEU A 1 346 ? 4.371 7.902 -10.544 1.00 92.94 346 LEU A C 1
ATOM 2813 O O . LEU A 1 346 ? 4.766 6.802 -10.932 1.00 92.94 346 LEU A O 1
ATOM 2817 N N . ARG A 1 347 ? 5.184 8.725 -9.867 1.00 92.81 347 ARG A N 1
ATOM 2818 C CA . ARG A 1 347 ? 6.538 8.313 -9.452 1.00 92.81 347 ARG A CA 1
ATOM 2819 C C . ARG A 1 347 ? 6.500 7.186 -8.431 1.00 92.81 347 ARG A C 1
ATOM 2821 O O . ARG A 1 347 ? 7.290 6.250 -8.542 1.00 92.81 347 ARG A O 1
ATOM 2828 N N . PHE A 1 348 ? 5.599 7.255 -7.452 1.00 93.62 348 PHE A N 1
ATOM 2829 C CA . PHE A 1 348 ? 5.417 6.157 -6.502 1.00 93.62 348 PHE A CA 1
ATOM 2830 C C . PHE A 1 348 ? 4.983 4.885 -7.229 1.00 93.62 348 PHE A C 1
ATOM 2832 O O . PHE A 1 348 ? 5.560 3.832 -6.977 1.00 93.62 348 PHE A O 1
ATOM 2839 N N . ALA A 1 349 ? 4.066 4.996 -8.194 1.00 95.19 349 ALA A N 1
ATOM 2840 C CA . ALA A 1 349 ? 3.626 3.880 -9.024 1.00 95.19 349 ALA A CA 1
ATOM 2841 C C . ALA A 1 349 ? 4.788 3.192 -9.758 1.00 95.19 349 ALA A C 1
ATOM 2843 O O . ALA A 1 349 ? 4.908 1.971 -9.680 1.00 95.19 349 ALA A O 1
ATOM 2844 N N . VAL A 1 350 ? 5.681 3.962 -10.396 1.00 95.62 350 VAL A N 1
ATOM 2845 C CA . VAL A 1 350 ? 6.889 3.410 -11.041 1.00 95.62 350 VAL A CA 1
ATOM 2846 C C . VAL A 1 350 ? 7.784 2.721 -10.013 1.00 95.62 350 VAL A C 1
ATOM 2848 O O . VAL A 1 350 ? 8.259 1.617 -10.255 1.00 95.62 350 VAL A O 1
ATOM 2851 N N . ASN A 1 351 ? 7.981 3.330 -8.845 1.00 94.38 351 ASN A N 1
ATOM 2852 C CA . ASN A 1 351 ? 8.861 2.788 -7.811 1.00 94.38 351 ASN A CA 1
ATOM 2853 C C . ASN A 1 351 ? 8.325 1.514 -7.145 1.00 94.38 351 ASN A C 1
ATOM 2855 O O . ASN A 1 351 ? 9.118 0.761 -6.591 1.00 94.38 351 ASN A O 1
ATOM 2859 N N . TYR A 1 352 ? 7.020 1.232 -7.206 1.00 96.25 352 TYR A N 1
ATOM 2860 C CA . TYR A 1 352 ? 6.480 -0.044 -6.728 1.00 96.25 352 TYR A CA 1
ATOM 2861 C C . TYR A 1 352 ? 6.814 -1.227 -7.642 1.00 96.25 352 TYR A C 1
ATOM 2863 O O . TYR A 1 352 ? 6.797 -2.360 -7.171 1.00 96.25 352 TYR A O 1
ATOM 2871 N N . LEU A 1 353 ? 7.182 -0.991 -8.907 1.00 95.50 353 LEU A N 1
ATOM 2872 C CA . LEU A 1 353 ? 7.601 -2.059 -9.825 1.00 95.50 353 LEU A CA 1
ATOM 2873 C C . LEU A 1 353 ? 8.959 -2.675 -9.463 1.00 95.50 353 LEU A C 1
ATOM 2875 O O . LEU A 1 353 ? 9.374 -3.645 -10.082 1.00 95.50 353 LEU A O 1
ATOM 2879 N N . VAL A 1 354 ? 9.653 -2.128 -8.461 1.00 92.50 354 VAL A N 1
ATOM 2880 C CA . VAL A 1 354 ? 10.866 -2.738 -7.901 1.00 92.50 354 VAL A CA 1
ATOM 2881 C C . VAL A 1 354 ? 10.567 -3.939 -6.994 1.00 92.50 354 VAL A C 1
ATOM 2883 O O . VAL A 1 354 ? 11.495 -4.667 -6.649 1.00 92.50 354 VAL A O 1
ATOM 2886 N N . LEU A 1 355 ? 9.312 -4.111 -6.555 1.00 94.12 355 LEU A N 1
ATOM 2887 C CA . LEU A 1 355 ? 8.918 -5.215 -5.680 1.00 94.12 355 LEU A CA 1
ATOM 2888 C C . LEU A 1 355 ? 9.093 -6.551 -6.403 1.00 94.12 355 LEU A C 1
ATOM 2890 O O . LEU A 1 355 ? 8.648 -6.716 -7.536 1.00 94.12 355 LEU A O 1
ATOM 2894 N N . ASP A 1 356 ? 9.704 -7.508 -5.710 1.00 92.25 356 ASP A N 1
ATOM 2895 C CA . ASP A 1 356 ? 9.973 -8.835 -6.239 1.00 92.25 356 ASP A CA 1
ATOM 2896 C C . ASP A 1 356 ? 8.716 -9.712 -6.093 1.00 92.25 356 ASP A C 1
ATOM 2898 O O . ASP A 1 356 ? 8.440 -10.256 -5.022 1.00 92.25 356 ASP A O 1
ATOM 2902 N N . HIS A 1 357 ? 7.916 -9.857 -7.143 1.00 95.12 357 HIS A N 1
ATOM 2903 C CA . HIS A 1 357 ? 6.726 -10.697 -7.093 1.00 95.12 357 HIS A CA 1
ATOM 2904 C C . HIS A 1 357 ? 7.108 -12.195 -6.958 1.00 95.12 357 HIS A C 1
ATOM 2906 O O . HIS A 1 357 ? 7.836 -12.713 -7.801 1.00 95.12 357 HIS A O 1
ATOM 2912 N N . PRO A 1 358 ? 6.589 -12.959 -5.971 1.00 93.75 358 PRO A N 1
ATOM 2913 C CA . PRO A 1 358 ? 7.034 -14.337 -5.691 1.00 93.75 358 PRO A CA 1
ATOM 2914 C C . PRO A 1 358 ? 6.870 -15.333 -6.841 1.00 93.75 358 PRO A C 1
ATOM 2916 O O . PRO A 1 358 ? 7.580 -16.332 -6.916 1.00 93.75 358 PRO A O 1
ATOM 2919 N N . SER A 1 359 ? 5.895 -15.080 -7.712 1.00 93.00 359 SER A N 1
ATOM 2920 C CA . SER A 1 359 ? 5.629 -15.900 -8.897 1.00 93.00 359 SER A CA 1
ATOM 2921 C C . SER A 1 359 ? 6.453 -15.515 -10.132 1.00 93.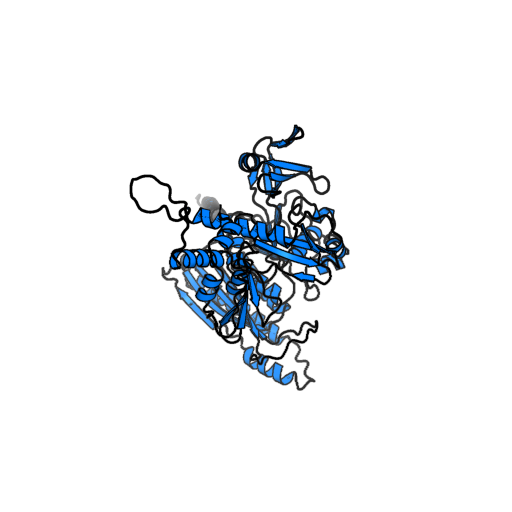00 359 SER A C 1
ATOM 2923 O O . SER A 1 359 ? 6.301 -16.147 -11.174 1.00 93.00 359 SER A O 1
ATOM 2925 N N . GLU A 1 360 ? 7.306 -14.497 -10.052 1.00 91.44 360 GLU A N 1
ATOM 2926 C CA . GLU A 1 360 ? 8.119 -14.059 -11.186 1.00 91.44 360 GLU A CA 1
ATOM 2927 C C . GLU A 1 360 ? 9.426 -14.853 -11.328 1.00 91.44 360 GLU A C 1
ATOM 2929 O O . GLU A 1 360 ? 9.932 -15.443 -10.373 1.00 91.44 360 GLU A O 1
ATOM 2934 N N . ASP A 1 361 ? 9.978 -14.863 -12.537 1.00 89.94 361 ASP A N 1
ATOM 2935 C CA . ASP A 1 361 ? 11.300 -15.382 -12.853 1.00 89.94 361 ASP A CA 1
ATOM 2936 C C . ASP A 1 361 ? 12.379 -14.519 -12.165 1.00 89.94 361 ASP A C 1
ATOM 2938 O O . ASP A 1 361 ? 12.548 -13.336 -12.501 1.00 89.94 361 ASP A O 1
ATOM 2942 N N . PRO A 1 362 ? 13.148 -15.083 -11.213 1.00 85.75 362 PRO A N 1
ATOM 2943 C CA . PRO A 1 362 ? 14.198 -14.352 -10.513 1.00 85.75 362 PRO A CA 1
ATOM 2944 C C . PRO A 1 362 ? 15.355 -13.900 -11.425 1.00 85.75 362 PRO A C 1
ATOM 2946 O O . PRO A 1 362 ? 16.132 -13.014 -11.043 1.00 85.75 362 PRO A O 1
ATOM 2949 N N . GLU A 1 363 ? 15.485 -14.488 -12.615 1.00 86.69 363 GLU A N 1
ATOM 2950 C CA . GLU A 1 363 ? 16.570 -14.245 -13.565 1.00 86.69 363 GLU A CA 1
ATOM 2951 C C . GLU A 1 363 ? 16.264 -13.108 -14.552 1.00 86.69 363 GLU A C 1
ATOM 2953 O O . GLU A 1 363 ? 17.193 -12.459 -15.039 1.00 86.69 363 GLU A O 1
ATOM 2958 N N . MET A 1 364 ? 14.984 -12.822 -14.822 1.00 87.62 364 MET A N 1
ATOM 2959 C CA . MET A 1 364 ? 14.541 -11.833 -15.819 1.00 87.62 364 MET A CA 1
ATOM 2960 C C . MET A 1 364 ? 13.939 -10.576 -15.176 1.00 87.62 364 MET A C 1
ATOM 2962 O O . MET A 1 364 ? 12.768 -10.255 -15.367 1.00 87.62 364 MET A O 1
ATOM 2966 N N . LYS A 1 365 ? 14.739 -9.848 -14.393 1.00 91.06 365 LYS A N 1
ATOM 2967 C CA . LYS A 1 365 ? 14.266 -8.712 -13.582 1.00 91.06 365 LYS A CA 1
ATOM 2968 C C . LYS A 1 365 ? 14.384 -7.370 -14.294 1.00 91.06 365 LYS A C 1
ATOM 2970 O O . LYS A 1 365 ? 15.349 -7.125 -15.014 1.00 91.06 365 LYS A O 1
ATOM 2975 N N . ILE A 1 366 ? 13.446 -6.474 -13.998 1.00 94.50 366 ILE A N 1
ATOM 2976 C CA . ILE A 1 366 ? 13.538 -5.047 -14.315 1.00 94.50 366 ILE A CA 1
ATOM 2977 C C . ILE A 1 366 ? 13.277 -4.276 -13.033 1.00 94.50 366 ILE A C 1
ATOM 2979 O O . ILE A 1 366 ? 12.233 -4.436 -12.414 1.00 94.50 366 ILE A O 1
ATOM 2983 N N . LYS A 1 367 ? 14.233 -3.440 -12.637 1.00 94.94 367 LYS A N 1
ATOM 2984 C CA . LYS A 1 367 ? 14.164 -2.643 -11.413 1.00 94.94 367 LYS A CA 1
ATOM 2985 C C . LYS A 1 367 ? 14.191 -1.164 -11.768 1.00 94.94 367 LYS A C 1
ATOM 2987 O O . LYS A 1 367 ? 15.271 -0.622 -12.028 1.00 94.94 367 LYS A O 1
ATOM 2992 N N . PRO A 1 368 ? 13.024 -0.507 -11.820 1.00 96.06 368 PRO A N 1
ATOM 2993 C CA . PRO A 1 368 ? 12.957 0.924 -12.030 1.00 96.06 368 PRO A CA 1
ATOM 2994 C C . PRO A 1 368 ? 13.091 1.695 -10.718 1.00 96.06 368 PRO A C 1
ATOM 2996 O O . PRO A 1 368 ? 12.633 1.268 -9.660 1.00 96.06 368 PRO A O 1
ATOM 2999 N N . TYR A 1 369 ? 13.686 2.878 -10.808 1.00 94.44 369 TYR A N 1
ATOM 3000 C CA . TYR A 1 369 ? 13.684 3.861 -9.739 1.00 94.44 369 TYR A CA 1
ATOM 3001 C C . TYR A 1 369 ? 13.624 5.271 -10.321 1.00 94.44 369 TYR A C 1
ATOM 3003 O O . TYR A 1 369 ? 14.538 5.725 -11.011 1.00 94.44 369 TYR A O 1
ATOM 3011 N N . LEU A 1 370 ? 12.527 5.964 -10.044 1.00 93.12 370 LEU A N 1
ATOM 3012 C CA . LEU A 1 370 ? 12.197 7.274 -10.572 1.00 93.12 370 LEU A CA 1
ATOM 3013 C C . LEU A 1 370 ? 12.258 8.332 -9.472 1.00 93.12 370 LEU A C 1
ATOM 3015 O O . LEU A 1 370 ? 11.566 8.251 -8.452 1.00 93.12 370 LEU A O 1
ATOM 3019 N N . MET A 1 371 ? 13.064 9.362 -9.714 1.00 91.50 371 MET A N 1
ATOM 3020 C CA . MET A 1 371 ? 13.192 10.533 -8.849 1.00 91.50 371 MET A CA 1
ATOM 3021 C C . MET A 1 371 ? 12.882 11.812 -9.614 1.00 91.50 371 MET A C 1
ATOM 3023 O O . MET A 1 371 ? 13.040 11.873 -10.829 1.00 91.50 371 MET A O 1
ATOM 3027 N N . PHE A 1 372 ? 12.501 12.856 -8.884 1.00 89.44 372 PHE A N 1
ATOM 3028 C CA . PHE A 1 372 ? 12.366 14.205 -9.420 1.00 89.44 372 PHE A CA 1
ATOM 3029 C C . PHE A 1 372 ? 13.576 15.057 -9.028 1.00 89.44 372 PHE A C 1
ATOM 3031 O O . PHE A 1 372 ? 14.078 14.953 -7.909 1.00 89.44 372 PHE A O 1
ATOM 3038 N N . SER A 1 373 ? 14.045 15.903 -9.939 1.00 81.06 373 SER A N 1
ATOM 3039 C CA . SER A 1 373 ? 15.099 16.890 -9.701 1.00 81.06 373 SER A CA 1
ATOM 3040 C C . SER A 1 373 ? 14.619 18.267 -10.159 1.00 81.06 373 SER A C 1
ATOM 3042 O O . SER A 1 373 ? 14.283 18.464 -11.328 1.00 81.06 373 SER A O 1
ATOM 3044 N N . SER A 1 374 ? 14.560 19.225 -9.230 1.00 75.50 374 SER A N 1
ATOM 3045 C CA . SER A 1 374 ? 14.211 20.617 -9.533 1.00 75.50 374 SER A CA 1
ATOM 3046 C C . SER A 1 374 ? 15.400 21.347 -10.152 1.00 75.50 374 SER A C 1
ATOM 3048 O O . SER A 1 374 ? 16.511 21.239 -9.641 1.00 75.50 374 SER A O 1
ATOM 3050 N N . THR A 1 375 ? 15.165 22.153 -11.187 1.00 55.03 375 THR A N 1
ATOM 3051 C CA . THR A 1 375 ? 16.211 22.957 -11.849 1.00 55.03 375 THR A CA 1
ATOM 3052 C C . THR A 1 375 ? 16.534 24.277 -11.134 1.00 55.03 375 THR A C 1
ATOM 3054 O O . THR A 1 375 ? 17.399 25.021 -11.584 1.00 55.03 375 THR A O 1
ATOM 3057 N N . VAL A 1 376 ? 15.868 24.587 -10.015 1.00 46.59 376 VAL A N 1
ATOM 3058 C CA . VAL A 1 376 ? 16.084 25.828 -9.255 1.00 46.59 376 VAL A CA 1
ATOM 3059 C C . VAL A 1 376 ? 16.994 25.551 -8.058 1.00 46.59 376 VAL A C 1
ATOM 3061 O O . VAL A 1 376 ? 16.594 24.862 -7.119 1.00 46.59 376 VAL A O 1
ATOM 3064 N N . GLU A 1 377 ? 18.209 26.106 -8.081 1.00 36.22 377 GLU A N 1
ATOM 3065 C CA . GLU A 1 377 ? 19.064 26.216 -6.897 1.00 36.22 377 GLU A CA 1
ATOM 3066 C C . GLU A 1 377 ? 18.296 26.919 -5.769 1.00 36.22 377 GLU A C 1
ATOM 3068 O O . GLU A 1 377 ? 17.709 27.990 -5.938 1.00 36.22 377 GLU A O 1
ATOM 3073 N N . GLN A 1 378 ? 18.272 26.282 -4.602 1.00 33.69 378 GLN A N 1
ATOM 3074 C CA . GLN A 1 378 ? 17.544 26.743 -3.430 1.00 33.69 378 GLN A CA 1
ATOM 3075 C C . GLN A 1 378 ? 18.131 28.065 -2.909 1.00 33.69 378 GLN A C 1
ATOM 3077 O O . GLN A 1 378 ? 19.104 28.067 -2.160 1.00 33.69 378 GLN A O 1
ATOM 3082 N N . GLN A 1 379 ? 17.495 29.197 -3.217 1.00 27.97 379 GLN A N 1
ATOM 3083 C CA . GLN A 1 379 ? 17.510 30.336 -2.298 1.00 27.97 379 GLN A CA 1
ATOM 3084 C C . GLN A 1 379 ? 16.295 30.241 -1.365 1.00 27.97 379 GLN A C 1
ATOM 3086 O O . GLN A 1 379 ? 15.169 30.070 -1.843 1.00 27.97 379 GLN A O 1
ATOM 3091 N N . PRO A 1 380 ? 16.474 30.361 -0.038 1.00 31.77 380 PRO A N 1
ATOM 3092 C CA . PRO A 1 380 ? 15.385 30.202 0.912 1.00 31.77 380 PRO A CA 1
ATOM 3093 C C . PRO A 1 380 ? 14.466 31.428 0.847 1.00 31.77 380 PRO A C 1
ATOM 3095 O O . PRO A 1 380 ? 14.760 32.473 1.427 1.00 31.77 380 PRO A O 1
ATOM 3098 N N . LYS A 1 381 ? 13.327 31.318 0.155 1.00 32.56 381 LYS A N 1
ATOM 3099 C CA . LYS A 1 381 ? 12.239 32.300 0.265 1.00 32.56 381 LYS A CA 1
ATOM 3100 C C . LYS A 1 381 ? 11.148 31.784 1.197 1.00 32.56 381 LYS A C 1
ATOM 3102 O O . LYS A 1 381 ? 10.652 30.671 1.057 1.00 32.56 381 LYS A O 1
ATOM 3107 N N . LYS A 1 382 ? 10.816 32.638 2.169 1.00 30.97 382 LYS A N 1
ATOM 3108 C CA . LYS A 1 382 ? 9.781 32.465 3.193 1.00 30.97 382 LYS A CA 1
ATOM 3109 C C . LYS A 1 382 ? 8.469 31.964 2.584 1.00 30.97 382 LYS A C 1
ATOM 3111 O O . LYS A 1 382 ? 7.943 32.567 1.652 1.00 30.97 382 LYS A O 1
ATOM 3116 N N . ILE A 1 383 ? 7.949 30.900 3.185 1.00 33.81 383 ILE A N 1
ATOM 3117 C CA . ILE A 1 383 ? 6.662 30.279 2.884 1.00 33.81 383 ILE A CA 1
ATOM 3118 C C . ILE A 1 383 ? 5.552 31.309 3.132 1.00 33.81 383 ILE A C 1
ATOM 3120 O O . ILE A 1 383 ? 5.367 31.773 4.257 1.00 33.81 383 ILE A O 1
ATOM 3124 N N . LYS A 1 384 ? 4.817 31.664 2.077 1.00 29.98 384 LYS A N 1
ATOM 3125 C CA . LYS A 1 384 ? 3.426 32.107 2.185 1.00 29.98 384 LYS A CA 1
ATOM 3126 C C . LYS A 1 384 ? 2.569 31.014 1.565 1.00 29.98 384 LYS A C 1
ATOM 3128 O O . LYS A 1 384 ? 2.804 30.616 0.426 1.00 29.98 384 LYS A O 1
ATOM 3133 N N . GLU A 1 385 ? 1.622 30.521 2.350 1.00 35.69 385 GLU A N 1
ATOM 3134 C CA . GLU A 1 385 ? 0.612 29.555 1.937 1.00 35.69 385 GLU A CA 1
ATOM 3135 C C . GLU A 1 385 ? -0.234 30.161 0.813 1.00 35.69 385 GLU A C 1
ATOM 3137 O O . GLU A 1 385 ? -0.943 31.147 1.006 1.00 35.69 385 GLU A O 1
ATOM 3142 N N . SER A 1 386 ? -0.134 29.583 -0.380 1.00 29.25 386 SER A N 1
ATOM 3143 C CA . SER A 1 386 ? -1.141 29.750 -1.423 1.00 29.25 386 SER A CA 1
ATOM 3144 C C . SER A 1 386 ? -1.304 28.426 -2.160 1.00 29.25 386 SER A C 1
ATOM 3146 O O . SER A 1 386 ? -0.335 27.776 -2.548 1.00 29.25 386 SER A O 1
ATOM 3148 N N . THR A 1 387 ? -2.557 28.004 -2.270 1.00 31.44 387 THR A N 1
ATOM 3149 C CA . THR A 1 387 ? -3.025 26.671 -2.660 1.00 31.44 387 THR A CA 1
ATOM 3150 C C . THR A 1 387 ? -3.105 26.497 -4.179 1.00 31.44 387 THR A C 1
ATOM 3152 O O . THR A 1 387 ? -4.075 25.955 -4.698 1.00 31.44 387 THR A O 1
ATOM 3155 N N . GLN A 1 388 ? -2.096 26.963 -4.912 1.00 31.45 388 GLN A N 1
ATOM 3156 C CA . GLN A 1 388 ? -1.964 26.684 -6.341 1.00 31.45 388 GLN A CA 1
ATOM 3157 C C . GLN A 1 388 ? -0.771 25.757 -6.550 1.00 31.45 388 GLN A C 1
ATOM 3159 O O . GLN A 1 388 ? 0.362 26.102 -6.220 1.00 31.45 388 GLN A O 1
ATOM 3164 N N . THR A 1 389 ? -1.045 24.565 -7.080 1.00 33.22 389 THR A N 1
ATOM 3165 C CA . THR A 1 389 ? -0.068 23.612 -7.611 1.00 33.22 389 THR A CA 1
ATOM 3166 C C . THR A 1 389 ? 0.758 24.307 -8.692 1.00 33.22 389 THR A C 1
ATOM 3168 O O . THR A 1 389 ? 0.426 24.273 -9.872 1.00 33.22 389 THR A O 1
ATOM 3171 N N . GLN A 1 390 ? 1.835 24.986 -8.295 1.00 36.84 390 GLN A N 1
ATOM 3172 C CA . GLN A 1 390 ? 2.899 25.334 -9.223 1.00 36.84 390 GLN A CA 1
ATOM 3173 C C . GLN A 1 390 ? 3.485 24.011 -9.711 1.00 36.84 390 GLN A C 1
ATOM 3175 O O . GLN A 1 390 ? 4.128 23.298 -8.941 1.00 36.84 390 GLN A O 1
ATOM 3180 N N . GLU A 1 391 ? 3.231 23.662 -10.974 1.00 43.78 391 GLU A N 1
ATOM 3181 C CA . GLU A 1 391 ? 3.968 22.605 -11.657 1.00 43.78 391 GLU A CA 1
ATOM 3182 C C . GLU A 1 391 ? 5.455 22.942 -11.540 1.00 43.78 391 GLU A C 1
ATOM 3184 O O . GLU A 1 391 ? 5.953 23.901 -12.135 1.00 43.78 391 GLU A O 1
ATOM 3189 N N . SER A 1 392 ? 6.161 22.209 -10.681 1.00 50.94 392 SER A N 1
ATOM 3190 C CA . SER A 1 392 ? 7.569 22.466 -10.432 1.00 50.94 392 SER A CA 1
ATOM 3191 C C . SER A 1 392 ? 8.337 22.175 -11.716 1.00 50.94 392 SER A C 1
ATOM 3193 O O . SER A 1 392 ? 8.424 21.019 -12.141 1.00 50.94 392 SER A O 1
ATOM 3195 N N . THR A 1 393 ? 8.896 23.219 -12.325 1.00 60.97 393 THR A N 1
ATOM 3196 C CA . THR A 1 393 ? 9.832 23.092 -13.441 1.00 60.97 393 THR A CA 1
ATOM 3197 C C . THR A 1 393 ? 11.013 22.238 -12.983 1.00 60.97 393 THR A C 1
ATOM 3199 O O . THR A 1 393 ? 11.734 22.603 -12.052 1.00 60.97 393 THR A O 1
ATOM 3202 N N . GLY A 1 394 ? 11.169 21.068 -13.590 1.00 74.25 394 GLY A N 1
ATOM 3203 C CA . GLY A 1 394 ? 12.204 20.101 -13.252 1.00 74.25 394 GLY A CA 1
ATOM 3204 C C . GLY A 1 394 ? 12.093 18.855 -14.120 1.00 74.25 394 GLY A C 1
ATOM 3205 O O . GLY A 1 394 ? 11.170 18.727 -14.929 1.00 74.25 394 GLY A O 1
ATOM 3206 N N . MET A 1 395 ? 13.043 17.944 -13.952 1.00 84.94 395 MET A N 1
ATOM 3207 C CA . MET A 1 395 ? 13.130 16.714 -14.735 1.00 84.94 395 MET A CA 1
ATOM 3208 C C . MET A 1 395 ? 12.949 15.495 -13.841 1.00 84.94 395 MET A C 1
ATOM 3210 O O . MET A 1 395 ? 13.334 15.481 -12.669 1.00 84.94 395 MET A O 1
ATOM 3214 N N . ASN A 1 396 ? 12.353 14.460 -14.412 1.00 90.44 396 ASN A N 1
ATOM 3215 C CA . ASN A 1 396 ? 12.384 13.126 -13.857 1.00 90.44 396 ASN A CA 1
ATOM 3216 C C . ASN A 1 396 ? 13.697 12.447 -14.266 1.00 90.44 396 ASN A C 1
ATOM 3218 O O . ASN A 1 396 ? 14.130 12.556 -15.411 1.00 90.44 396 ASN A O 1
ATOM 3222 N N . ARG A 1 397 ? 14.310 11.727 -13.328 1.00 91.62 397 ARG A N 1
ATOM 3223 C CA . ARG A 1 397 ? 15.502 10.897 -13.523 1.00 91.62 397 ARG A CA 1
ATOM 3224 C C . ARG A 1 397 ? 15.119 9.451 -13.246 1.00 91.62 397 ARG A C 1
ATOM 3226 O O . ARG A 1 397 ? 14.900 9.081 -12.090 1.00 91.62 397 ARG A O 1
ATOM 3233 N N . LEU A 1 398 ? 15.012 8.662 -14.308 1.00 94.38 398 LEU A N 1
ATOM 3234 C CA . LEU A 1 398 ? 14.723 7.237 -14.266 1.00 94.38 398 LEU A CA 1
ATOM 3235 C C . LEU A 1 398 ? 16.025 6.452 -14.289 1.00 94.38 398 LEU A C 1
ATOM 3237 O O . LEU A 1 398 ? 16.776 6.523 -15.256 1.00 94.38 398 LEU A O 1
ATOM 3241 N N . LYS A 1 399 ? 16.258 5.673 -13.242 1.00 94.94 399 LYS A N 1
ATOM 3242 C CA . LYS A 1 399 ? 17.272 4.625 -13.223 1.00 94.94 399 LYS A CA 1
ATOM 3243 C C . LYS A 1 399 ? 16.588 3.298 -13.510 1.00 94.94 399 LYS A C 1
ATOM 3245 O O . LYS A 1 399 ? 15.590 2.984 -12.864 1.00 94.94 399 LYS A O 1
ATOM 3250 N N . LEU A 1 400 ? 17.112 2.536 -14.460 1.00 95.81 400 LEU A N 1
ATOM 3251 C CA . LEU A 1 400 ? 16.657 1.181 -14.757 1.00 95.81 400 LEU A CA 1
ATOM 3252 C C . LEU A 1 400 ? 17.824 0.216 -14.600 1.00 95.81 400 LEU A C 1
ATOM 3254 O O . LEU A 1 400 ? 18.914 0.473 -15.106 1.00 95.81 400 LEU A O 1
ATOM 3258 N N . GLU A 1 401 ? 17.576 -0.911 -13.948 1.00 94.81 401 GLU A N 1
ATOM 3259 C CA . GLU A 1 401 ? 18.453 -2.077 -13.978 1.00 94.81 401 GLU A CA 1
ATOM 3260 C C . GLU A 1 401 ? 17.689 -3.245 -14.603 1.00 94.81 401 GLU A C 1
ATOM 3262 O O . GLU A 1 401 ? 16.625 -3.628 -14.118 1.00 94.81 401 GLU A O 1
ATOM 3267 N N . LEU A 1 402 ? 18.218 -3.786 -15.699 1.00 94.44 402 LEU A N 1
ATOM 3268 C CA . LEU A 1 402 ? 17.654 -4.921 -16.415 1.00 94.44 402 LEU A CA 1
ATOM 3269 C C . LEU A 1 402 ? 18.596 -6.109 -16.278 1.00 94.44 402 LEU A C 1
ATOM 3271 O O . LEU A 1 402 ? 19.767 -6.027 -16.646 1.00 94.44 402 LEU A O 1
ATOM 3275 N N . ARG A 1 403 ? 18.067 -7.224 -15.786 1.00 91.81 403 ARG A N 1
ATOM 3276 C CA . ARG A 1 403 ? 18.776 -8.494 -15.650 1.00 91.81 403 ARG A CA 1
ATOM 3277 C C . ARG A 1 403 ? 18.233 -9.489 -16.663 1.00 91.81 403 ARG A C 1
ATOM 3279 O O . ARG A 1 403 ? 17.018 -9.591 -16.847 1.00 91.81 403 ARG A O 1
ATOM 3286 N N . TYR A 1 404 ? 19.137 -10.221 -17.304 1.00 90.62 404 TYR A N 1
ATOM 3287 C CA . TYR A 1 404 ? 18.773 -11.290 -18.223 1.00 90.62 404 TYR A CA 1
ATOM 3288 C C . TYR A 1 404 ? 19.766 -12.463 -18.124 1.00 90.62 404 TYR A C 1
ATOM 3290 O O . TYR A 1 404 ? 20.976 -12.219 -18.065 1.00 90.62 404 TYR A O 1
ATOM 3298 N N . PRO A 1 405 ? 19.307 -13.730 -18.111 1.00 89.31 405 PRO A N 1
ATOM 3299 C CA . PRO A 1 405 ? 20.193 -14.884 -17.980 1.00 89.31 405 PRO A CA 1
ATOM 3300 C C . PRO A 1 405 ? 21.009 -15.139 -19.252 1.00 89.31 405 PRO A C 1
ATOM 3302 O O . PRO A 1 405 ? 20.466 -15.240 -20.356 1.00 89.31 405 PRO A O 1
ATOM 3305 N N . LEU A 1 406 ? 22.323 -15.331 -19.100 1.00 85.94 406 LEU A N 1
ATOM 3306 C CA . LEU A 1 406 ? 23.220 -15.663 -20.215 1.00 85.94 406 LEU A CA 1
ATOM 3307 C C . LEU A 1 406 ? 22.983 -17.070 -20.770 1.00 85.94 406 LEU A C 1
ATOM 3309 O O . LEU A 1 406 ? 23.308 -17.321 -21.930 1.00 85.94 406 LEU A O 1
ATOM 3313 N N . ALA A 1 407 ? 22.357 -17.962 -19.994 1.00 83.75 407 ALA A N 1
ATOM 3314 C CA . ALA A 1 407 ? 21.935 -19.285 -20.457 1.00 83.75 407 ALA A CA 1
ATOM 3315 C C . ALA A 1 407 ? 20.991 -19.217 -21.676 1.00 83.75 407 ALA A C 1
ATOM 3317 O O . ALA A 1 407 ? 20.939 -20.146 -22.477 1.00 83.75 407 ALA A O 1
ATOM 3318 N N . ALA A 1 408 ? 20.280 -18.098 -21.856 1.00 78.75 408 ALA A N 1
ATOM 3319 C CA . ALA A 1 408 ? 19.437 -17.839 -23.021 1.00 78.75 408 ALA A CA 1
ATOM 3320 C C . ALA A 1 408 ? 20.183 -17.163 -24.199 1.00 78.75 408 ALA A C 1
ATOM 3322 O O . ALA A 1 408 ? 19.562 -16.870 -25.224 1.00 78.75 408 ALA A O 1
ATOM 3323 N N . GLY A 1 409 ? 21.498 -16.947 -24.070 1.00 85.44 409 GLY A N 1
ATOM 3324 C CA . GLY A 1 409 ? 22.404 -16.401 -25.082 1.00 85.44 409 GLY A CA 1
ATOM 3325 C C . GLY A 1 409 ? 22.766 -14.929 -24.853 1.00 85.44 409 GLY A C 1
ATOM 3326 O O . GLY A 1 409 ? 21.889 -14.071 -24.792 1.00 85.44 409 GLY A O 1
ATOM 3327 N N . ALA A 1 410 ? 24.068 -14.619 -24.811 1.00 83.94 410 ALA A N 1
ATOM 3328 C CA . ALA A 1 410 ? 24.582 -13.265 -24.554 1.00 83.94 410 ALA A CA 1
ATOM 3329 C C . ALA A 1 410 ? 24.091 -12.221 -25.572 1.00 83.94 410 ALA A C 1
ATOM 3331 O O . ALA A 1 410 ? 23.635 -11.146 -25.193 1.00 83.94 410 ALA A O 1
ATOM 3332 N N . ARG A 1 411 ? 24.109 -12.566 -26.866 1.00 86.69 411 ARG A N 1
ATOM 3333 C CA . ARG A 1 411 ? 23.621 -11.683 -27.935 1.00 86.69 411 ARG A CA 1
ATOM 3334 C C . ARG A 1 411 ? 22.132 -11.366 -27.777 1.00 86.69 411 ARG A C 1
ATOM 3336 O O . ARG A 1 411 ? 21.743 -10.211 -27.868 1.00 86.69 411 ARG A O 1
ATOM 3343 N N . LYS A 1 412 ? 21.317 -12.380 -27.477 1.00 87.88 412 LYS A N 1
ATOM 3344 C CA . LYS A 1 412 ? 19.876 -12.218 -27.245 1.00 87.88 412 LYS A CA 1
ATOM 3345 C C . LYS A 1 412 ? 19.597 -11.369 -26.002 1.00 87.88 412 LYS A C 1
ATOM 3347 O O . LYS A 1 412 ? 18.715 -10.518 -26.032 1.00 87.88 412 LYS A O 1
ATOM 3352 N N . ALA A 1 413 ? 20.353 -11.589 -24.926 1.00 85.62 413 ALA A N 1
ATOM 3353 C CA . ALA A 1 413 ? 20.264 -10.799 -23.702 1.00 85.62 413 ALA A CA 1
ATOM 3354 C C . ALA A 1 413 ? 20.535 -9.310 -23.973 1.00 85.62 413 ALA A C 1
ATOM 3356 O O . ALA A 1 413 ? 19.776 -8.449 -23.527 1.00 85.62 413 ALA A O 1
ATOM 3357 N N . GLN A 1 414 ? 21.582 -9.020 -24.751 1.00 87.38 414 GLN A N 1
ATOM 3358 C CA . GLN A 1 414 ? 21.942 -7.661 -25.140 1.00 87.38 414 GLN A CA 1
ATOM 3359 C C . GLN A 1 414 ? 20.878 -7.030 -26.045 1.00 87.38 414 GLN A C 1
ATOM 3361 O O . GLN A 1 414 ? 20.410 -5.932 -25.754 1.00 87.38 414 GLN A O 1
ATOM 3366 N N . GLU A 1 415 ? 20.447 -7.740 -27.092 1.00 90.00 415 GLU A N 1
ATOM 3367 C CA . GLU A 1 415 ? 19.412 -7.279 -28.027 1.00 90.00 415 GLU A CA 1
ATOM 3368 C C . GLU A 1 415 ? 18.102 -6.925 -27.303 1.00 90.00 415 GLU A C 1
ATOM 3370 O O . GLU A 1 415 ? 17.506 -5.888 -27.593 1.00 90.00 415 GLU A O 1
ATOM 3375 N N . LEU A 1 416 ? 17.674 -7.733 -26.326 1.00 90.75 416 LEU A N 1
ATOM 3376 C CA . LEU A 1 416 ? 16.454 -7.474 -25.556 1.00 90.75 416 LEU A CA 1
ATOM 3377 C C . LEU A 1 416 ? 16.602 -6.295 -24.588 1.00 90.75 416 LEU A C 1
ATOM 3379 O O . LEU A 1 416 ? 15.732 -5.427 -24.547 1.00 90.75 416 LEU A O 1
ATOM 3383 N N . ASN A 1 417 ? 17.689 -6.242 -23.812 1.00 92.56 417 ASN A N 1
ATOM 3384 C CA . ASN A 1 417 ? 17.896 -5.160 -22.849 1.00 92.56 417 ASN A CA 1
ATOM 3385 C C . ASN A 1 417 ? 18.107 -3.810 -23.548 1.00 92.56 417 ASN A C 1
ATOM 3387 O O . ASN A 1 417 ? 17.391 -2.850 -23.264 1.00 92.56 417 ASN A O 1
ATOM 3391 N N . GLU A 1 418 ? 19.064 -3.726 -24.473 1.00 90.75 418 GLU A N 1
ATOM 3392 C CA . GLU A 1 418 ? 19.379 -2.476 -25.173 1.00 90.75 418 GLU A CA 1
ATOM 3393 C C . GLU A 1 418 ? 18.260 -2.066 -26.133 1.00 90.75 418 GLU A C 1
ATOM 3395 O O . GLU A 1 418 ? 17.970 -0.875 -26.262 1.00 90.75 418 GLU A O 1
ATOM 3400 N N . GLY A 1 419 ? 17.593 -3.035 -26.772 1.00 92.00 419 GLY A N 1
ATOM 3401 C CA . GLY A 1 419 ? 16.443 -2.785 -27.638 1.00 92.00 419 GLY A CA 1
ATOM 3402 C C . GLY A 1 419 ? 15.282 -2.140 -26.884 1.00 92.00 419 GLY A C 1
ATOM 3403 O O . GLY A 1 419 ? 14.735 -1.139 -27.349 1.00 92.00 419 GLY A O 1
ATOM 3404 N N . PHE A 1 420 ? 14.953 -2.647 -25.691 1.00 94.94 420 PHE A N 1
ATOM 3405 C CA . PHE A 1 420 ? 13.932 -2.040 -24.837 1.00 94.94 420 PHE A CA 1
ATOM 3406 C C . PHE A 1 420 ? 14.309 -0.616 -24.405 1.00 94.94 420 PHE A C 1
ATOM 3408 O O . PHE A 1 420 ? 13.499 0.299 -24.544 1.00 94.94 420 PHE A O 1
ATOM 3415 N N . ILE A 1 421 ? 15.543 -0.409 -23.926 1.00 93.50 421 ILE A N 1
ATOM 3416 C CA . ILE A 1 421 ? 16.023 0.912 -23.482 1.00 93.50 421 ILE A CA 1
ATOM 3417 C C . ILE A 1 421 ? 15.949 1.928 -24.624 1.00 93.50 421 ILE A C 1
ATOM 3419 O O . ILE A 1 421 ? 15.475 3.048 -24.424 1.00 93.50 421 ILE A O 1
ATOM 3423 N N . ARG A 1 422 ? 16.388 1.535 -25.826 1.00 91.31 422 ARG A N 1
ATOM 3424 C CA . ARG A 1 422 ? 16.347 2.392 -27.012 1.00 91.31 422 ARG A CA 1
ATOM 3425 C C . ARG A 1 422 ? 14.914 2.766 -27.376 1.00 91.31 422 ARG A C 1
ATOM 3427 O O . ARG A 1 422 ? 14.634 3.951 -27.516 1.00 91.31 422 ARG A O 1
ATOM 3434 N N . ALA A 1 423 ? 14.014 1.785 -27.458 1.00 92.69 423 ALA A N 1
ATOM 3435 C CA . ALA A 1 423 ? 12.609 2.033 -27.772 1.00 92.69 423 ALA A CA 1
ATOM 3436 C C . ALA A 1 423 ? 11.952 2.970 -26.743 1.00 92.69 423 ALA A C 1
ATOM 3438 O O . ALA A 1 423 ? 11.266 3.920 -27.114 1.00 92.69 423 ALA A O 1
ATOM 3439 N N . LEU A 1 424 ? 12.218 2.756 -25.450 1.00 93.62 424 LEU A N 1
ATOM 3440 C CA . LEU A 1 424 ? 11.707 3.607 -24.378 1.00 93.62 424 LEU A CA 1
ATOM 3441 C C . LEU A 1 424 ? 12.218 5.055 -24.501 1.00 93.62 424 LEU A C 1
ATOM 3443 O O . LEU A 1 424 ? 11.432 5.997 -24.387 1.00 93.62 424 LEU A O 1
ATOM 3447 N N . ALA A 1 425 ? 13.515 5.248 -24.754 1.00 89.94 425 ALA A N 1
ATOM 3448 C CA . ALA A 1 425 ? 14.103 6.577 -24.927 1.00 89.94 425 ALA A CA 1
ATOM 3449 C C . ALA A 1 425 ? 13.578 7.289 -26.190 1.00 89.94 425 ALA A C 1
ATOM 3451 O O . ALA A 1 425 ? 13.278 8.484 -26.150 1.00 89.94 425 ALA A O 1
ATOM 3452 N N . GLU A 1 426 ? 13.415 6.566 -27.301 1.00 89.25 426 GLU A N 1
ATOM 3453 C CA . GLU A 1 426 ? 12.834 7.090 -28.544 1.00 89.25 426 GLU A CA 1
ATOM 3454 C C . GLU A 1 426 ? 11.389 7.562 -28.344 1.00 89.25 426 GLU A C 1
ATOM 3456 O O . GLU A 1 426 ? 11.039 8.662 -28.777 1.00 89.25 426 GLU A O 1
ATOM 3461 N N . GLU A 1 427 ? 10.563 6.789 -27.635 1.00 88.19 427 GLU A N 1
ATOM 3462 C CA . GLU A 1 427 ? 9.192 7.179 -27.292 1.00 88.19 427 GLU A CA 1
ATOM 3463 C C . GLU A 1 427 ? 9.156 8.465 -26.446 1.00 88.19 427 GLU A C 1
ATOM 3465 O O . GLU A 1 427 ? 8.345 9.360 -26.712 1.00 88.19 427 GLU A O 1
ATOM 3470 N N . MET A 1 428 ? 10.058 8.604 -25.465 1.00 88.31 428 MET A N 1
ATOM 3471 C CA . MET A 1 428 ? 10.171 9.825 -24.656 1.00 88.31 428 MET A CA 1
ATOM 3472 C C . MET A 1 428 ? 10.590 11.038 -25.500 1.00 88.31 428 MET A C 1
ATOM 3474 O O . MET A 1 428 ? 10.010 12.119 -25.363 1.00 88.31 428 MET A O 1
ATOM 3478 N N . ASN A 1 429 ? 11.555 10.863 -26.404 1.00 83.81 429 ASN A N 1
ATOM 3479 C CA . ASN A 1 429 ? 12.017 11.916 -27.313 1.00 83.81 429 ASN A CA 1
ATOM 3480 C C . ASN A 1 429 ? 10.918 12.336 -28.301 1.00 83.81 429 ASN A C 1
ATOM 3482 O O . ASN A 1 429 ? 10.715 13.526 -28.551 1.00 83.81 429 ASN A O 1
ATOM 3486 N N . LEU A 1 430 ? 10.159 11.369 -28.824 1.00 85.81 430 LEU A N 1
ATOM 3487 C CA . LEU A 1 430 ? 9.022 11.617 -29.707 1.00 85.81 430 LEU A CA 1
ATOM 3488 C C . LEU A 1 430 ? 7.878 12.335 -28.983 1.00 85.81 430 LEU A C 1
ATOM 3490 O O . LEU A 1 430 ? 7.187 13.156 -29.581 1.00 85.81 430 LEU A O 1
ATOM 3494 N N . PHE A 1 431 ? 7.662 12.043 -27.701 1.00 84.56 431 PHE A N 1
ATOM 3495 C CA . PHE A 1 431 ? 6.703 12.790 -26.896 1.00 84.56 431 PHE A CA 1
ATOM 3496 C C . PHE A 1 431 ? 7.135 14.250 -26.739 1.00 84.56 431 PHE A C 1
ATOM 3498 O O . PHE A 1 431 ? 6.339 15.155 -26.986 1.00 84.56 431 PHE A O 1
ATOM 3505 N N . ALA A 1 432 ? 8.400 14.482 -26.379 1.00 78.56 432 ALA A N 1
ATOM 3506 C CA . ALA A 1 432 ? 8.933 15.825 -26.180 1.00 78.56 432 ALA A CA 1
ATOM 3507 C C . ALA A 1 432 ? 8.858 16.688 -27.453 1.00 78.56 432 ALA A C 1
ATOM 3509 O O . ALA A 1 432 ? 8.550 17.875 -27.365 1.00 78.56 432 ALA A O 1
ATOM 3510 N N . SER A 1 433 ? 9.060 16.098 -28.637 1.00 78.25 433 SER A N 1
ATOM 3511 C CA . SER A 1 433 ? 8.984 16.822 -29.915 1.00 78.25 433 SER A CA 1
ATOM 3512 C C . SER A 1 433 ? 7.565 17.238 -30.328 1.00 78.25 433 SER A C 1
ATOM 3514 O O . SER A 1 433 ? 7.413 18.129 -31.163 1.00 78.25 433 SER A O 1
ATOM 3516 N N . ARG A 1 434 ? 6.522 16.630 -29.743 1.00 79.38 434 ARG A N 1
ATOM 3517 C CA . ARG A 1 434 ? 5.104 16.918 -30.036 1.00 79.38 434 ARG A CA 1
ATOM 3518 C C . ARG A 1 434 ? 4.491 18.006 -29.155 1.00 79.38 434 ARG A C 1
ATOM 3520 O O . ARG A 1 434 ? 3.368 18.427 -29.427 1.00 79.38 434 ARG A O 1
ATOM 3527 N N . ILE A 1 435 ? 5.184 18.451 -28.109 1.00 69.69 435 ILE A N 1
ATOM 3528 C CA . ILE A 1 435 ? 4.700 19.525 -27.235 1.00 69.69 435 ILE A CA 1
ATOM 3529 C C . ILE A 1 435 ? 4.658 20.828 -28.065 1.00 69.69 435 ILE A C 1
ATOM 3531 O O . ILE A 1 435 ? 5.696 21.233 -28.596 1.00 69.69 435 ILE A O 1
ATOM 3535 N N . PRO A 1 436 ? 3.490 21.487 -28.223 1.00 57.59 436 PRO A N 1
ATOM 3536 C CA . PRO A 1 436 ? 3.367 22.678 -29.060 1.00 57.59 436 PRO A CA 1
ATOM 3537 C C . PRO A 1 436 ? 4.292 23.806 -28.588 1.00 57.59 436 PRO A C 1
ATOM 3539 O O . PRO A 1 436 ? 4.203 24.242 -27.440 1.00 57.59 436 PRO A O 1
ATOM 3542 N N . LYS A 1 437 ? 5.129 24.330 -29.493 1.00 54.25 437 LYS A N 1
ATOM 3543 C CA . LYS A 1 437 ? 5.953 25.532 -29.273 1.00 54.25 437 LYS A CA 1
ATOM 3544 C C . LYS A 1 437 ? 5.073 26.787 -29.343 1.00 54.25 437 LYS A C 1
ATOM 3546 O O . LYS A 1 437 ? 5.098 27.514 -30.333 1.00 54.25 437 LYS A O 1
ATOM 3551 N N . ASN A 1 438 ? 4.211 27.007 -28.353 1.00 43.91 438 ASN A N 1
ATOM 3552 C CA . ASN A 1 438 ? 3.320 28.169 -28.349 1.00 43.91 438 ASN A CA 1
ATOM 3553 C C . ASN A 1 438 ? 4.060 29.376 -27.755 1.00 43.91 438 ASN A C 1
ATOM 3555 O O . ASN A 1 438 ? 4.121 29.555 -26.544 1.00 43.91 438 ASN A O 1
ATOM 3559 N N . CYS A 1 439 ? 4.676 30.173 -28.627 1.00 42.31 439 CYS A N 1
ATOM 3560 C CA . CYS A 1 439 ? 5.782 31.051 -28.263 1.00 42.31 439 CYS A CA 1
ATOM 3561 C C . CYS A 1 439 ? 5.459 32.530 -28.557 1.00 42.31 439 CYS A C 1
ATOM 3563 O O . CYS A 1 439 ? 5.951 33.095 -29.532 1.00 42.31 439 CYS A O 1
ATOM 3565 N N . ASN A 1 440 ? 4.643 33.169 -27.707 1.00 45.09 440 ASN A N 1
ATOM 3566 C CA . ASN A 1 440 ? 4.468 34.635 -27.705 1.00 45.09 440 ASN A CA 1
ATOM 3567 C C . ASN A 1 440 ? 4.995 35.317 -26.430 1.00 45.09 440 ASN A C 1
ATOM 3569 O O . ASN A 1 440 ? 5.027 36.546 -26.368 1.00 45.09 440 ASN A O 1
ATOM 3573 N N . ASP A 1 441 ? 5.472 34.558 -25.440 1.00 48.31 441 ASP A N 1
ATOM 3574 C CA . ASP A 1 441 ? 5.977 35.109 -24.183 1.00 48.31 441 ASP A CA 1
ATOM 3575 C C . ASP A 1 441 ? 7.509 34.956 -24.079 1.00 48.31 441 ASP A C 1
ATOM 3577 O O . ASP A 1 441 ? 8.063 33.855 -24.123 1.00 48.31 441 ASP A O 1
ATOM 3581 N N . LYS A 1 442 ? 8.231 36.077 -23.937 1.00 46.78 442 LYS A N 1
ATOM 3582 C CA . LYS A 1 442 ? 9.706 36.100 -23.826 1.00 46.78 442 LYS A CA 1
ATOM 3583 C C . LYS A 1 442 ? 10.219 35.327 -22.601 1.00 46.78 442 LYS A C 1
ATOM 3585 O O . LYS A 1 442 ? 11.372 34.906 -22.603 1.00 46.78 442 LYS A O 1
ATOM 3590 N N . SER A 1 443 ? 9.381 35.112 -21.583 1.00 50.28 443 SER A N 1
ATOM 3591 C CA . SER A 1 443 ? 9.716 34.301 -20.404 1.00 50.28 443 SER A CA 1
ATOM 3592 C C . SER A 1 443 ? 9.712 32.786 -20.677 1.00 50.28 443 SER A C 1
ATOM 3594 O O . SER A 1 443 ? 10.425 32.039 -20.003 1.00 50.28 443 SER A O 1
ATOM 3596 N N . GLN A 1 444 ? 8.967 32.329 -21.692 1.00 48.00 444 GLN A N 1
ATOM 3597 C CA . GLN A 1 444 ? 8.912 30.924 -22.111 1.00 48.00 444 GLN A CA 1
ATOM 3598 C C . GLN A 1 444 ? 10.091 30.538 -23.011 1.00 48.00 444 GLN A C 1
ATOM 3600 O O . GLN A 1 444 ? 10.623 29.445 -22.844 1.00 48.00 444 GLN A O 1
ATOM 3605 N N . LYS A 1 445 ? 10.606 31.454 -23.846 1.00 44.34 445 LYS A N 1
ATOM 3606 C CA . LYS A 1 445 ? 11.784 31.200 -24.707 1.00 44.34 445 LYS A CA 1
ATOM 3607 C C . LYS A 1 445 ? 13.032 30.736 -23.945 1.00 44.34 445 LYS A C 1
ATOM 3609 O O . LYS A 1 445 ? 13.740 29.851 -24.414 1.00 44.34 445 LYS A O 1
ATOM 3614 N N . ASN A 1 446 ? 13.284 31.282 -22.752 1.00 45.78 446 ASN A N 1
ATOM 3615 C CA . ASN A 1 446 ? 14.424 30.863 -21.923 1.00 45.78 446 ASN A CA 1
ATOM 3616 C C . ASN A 1 446 ? 14.207 29.485 -21.270 1.00 45.78 446 ASN A C 1
ATOM 3618 O O . ASN A 1 446 ? 15.169 28.745 -21.076 1.00 45.78 446 ASN A O 1
ATOM 3622 N N . LYS A 1 447 ? 12.954 29.118 -20.957 1.00 49.38 447 LYS A N 1
ATOM 3623 C CA . LYS A 1 447 ? 12.607 27.770 -20.474 1.00 49.38 447 LYS A CA 1
ATOM 3624 C C . LYS A 1 447 ? 12.713 26.740 -21.601 1.00 49.38 447 LYS A C 1
ATOM 3626 O O . LYS A 1 447 ? 13.217 25.649 -21.375 1.00 49.38 447 LYS A O 1
ATOM 3631 N N . GLU A 1 448 ? 12.297 27.105 -22.811 1.00 51.81 448 GLU A N 1
ATOM 3632 C CA . GLU A 1 448 ? 12.375 26.261 -24.007 1.00 51.81 448 GLU A CA 1
ATOM 3633 C C . GLU A 1 448 ? 13.822 25.977 -24.433 1.00 51.81 448 GLU A C 1
ATOM 3635 O O . GLU A 1 448 ? 14.135 24.830 -24.725 1.00 51.81 448 GLU A O 1
ATOM 3640 N N . GLN A 1 449 ? 14.728 26.963 -24.384 1.00 48.16 449 GLN A N 1
ATOM 3641 C CA . GLN A 1 449 ? 16.151 26.749 -24.697 1.00 48.16 449 GLN A CA 1
ATOM 3642 C C . GLN A 1 449 ? 16.870 25.850 -23.673 1.00 48.16 449 GLN A C 1
ATOM 3644 O O . GLN A 1 449 ? 17.723 25.048 -24.052 1.00 48.16 449 GLN A O 1
ATOM 3649 N N . GLN A 1 450 ? 16.510 25.932 -22.385 1.00 49.34 450 GLN A N 1
ATOM 3650 C CA . GLN A 1 450 ? 17.018 25.005 -21.359 1.00 49.34 450 GLN A CA 1
ATOM 3651 C C . GLN A 1 450 ? 16.467 23.584 -21.537 1.00 49.34 450 GLN A C 1
ATOM 3653 O O . GLN A 1 450 ? 17.186 22.614 -21.315 1.00 49.34 450 GLN A O 1
ATOM 3658 N N . ILE A 1 451 ? 15.208 23.461 -21.967 1.00 52.69 451 ILE A N 1
ATOM 3659 C CA . ILE A 1 451 ? 14.577 22.182 -22.292 1.00 52.69 451 ILE A CA 1
ATOM 3660 C C . ILE A 1 451 ? 15.225 21.578 -23.555 1.00 52.69 451 ILE A C 1
ATOM 3662 O O . ILE A 1 451 ? 15.648 20.429 -23.512 1.00 52.69 451 ILE A O 1
ATOM 3666 N N . GLU A 1 452 ? 15.428 22.335 -24.639 1.00 49.94 452 GLU A N 1
ATOM 3667 C CA . GLU A 1 452 ? 16.084 21.852 -25.872 1.00 49.94 452 GLU A CA 1
ATOM 3668 C C . GLU A 1 452 ? 17.537 21.387 -25.651 1.00 49.94 452 GLU A C 1
ATOM 3670 O O . GLU A 1 452 ? 17.930 20.368 -26.217 1.00 49.94 452 GLU A O 1
ATOM 3675 N N . HIS A 1 453 ? 18.319 22.049 -24.787 1.00 49.06 453 HIS A N 1
ATOM 3676 C CA . HIS A 1 453 ? 19.687 21.611 -24.457 1.00 49.06 453 HIS A CA 1
ATOM 3677 C C . HIS A 1 453 ? 19.728 20.349 -23.561 1.00 49.06 453 HIS A C 1
ATOM 3679 O O . HIS A 1 453 ? 20.759 19.685 -23.468 1.00 49.06 453 HIS A O 1
ATOM 3685 N N . HIS A 1 454 ? 18.624 19.991 -22.894 1.00 51.03 454 HIS A N 1
ATOM 3686 C CA . HIS A 1 454 ? 18.511 18.779 -22.066 1.00 51.03 454 HIS A CA 1
ATOM 3687 C C . HIS A 1 454 ? 17.721 17.637 -22.723 1.00 51.03 454 HIS A C 1
ATOM 3689 O O . HIS A 1 454 ? 17.743 16.524 -22.211 1.00 51.03 454 HIS A O 1
ATOM 3695 N N . LEU A 1 455 ? 17.052 17.878 -23.854 1.00 52.62 455 LEU A N 1
ATOM 3696 C CA . LEU A 1 455 ? 16.168 16.910 -24.517 1.00 52.62 455 LEU A CA 1
ATOM 3697 C C . LEU A 1 455 ? 16.859 15.955 -25.499 1.00 52.62 455 LEU A C 1
ATOM 3699 O O . LEU A 1 455 ? 16.191 15.091 -26.068 1.00 52.62 455 LEU A O 1
ATOM 3703 N N . GLN A 1 456 ? 18.178 16.040 -25.685 1.00 54.88 456 GLN A N 1
ATOM 3704 C CA . GLN A 1 456 ? 18.917 14.893 -26.216 1.00 54.88 456 GLN A CA 1
ATOM 3705 C C . GLN A 1 456 ? 19.046 13.866 -25.088 1.00 54.88 456 GLN A C 1
ATOM 3707 O O . GLN A 1 456 ? 20.100 13.750 -24.467 1.00 54.88 456 GLN A O 1
ATOM 3712 N N . ASN A 1 457 ? 17.952 13.150 -24.793 1.00 60.94 457 ASN A N 1
ATOM 3713 C CA . ASN A 1 457 ? 17.928 12.071 -23.806 1.00 60.94 457 ASN A CA 1
ATOM 3714 C C . ASN A 1 457 ? 18.720 10.887 -24.373 1.00 60.94 457 ASN A C 1
ATOM 3716 O O . ASN A 1 457 ? 18.146 9.900 -24.832 1.00 60.94 457 ASN A O 1
ATOM 3720 N N . ILE A 1 458 ? 20.044 11.021 -24.423 1.00 63.84 458 ILE A N 1
ATOM 3721 C CA . ILE A 1 458 ? 20.949 9.924 -24.728 1.00 63.84 458 ILE A CA 1
ATOM 3722 C C . ILE A 1 458 ? 21.039 9.113 -23.433 1.00 63.84 458 ILE A C 1
ATOM 3724 O O . ILE A 1 458 ? 21.600 9.612 -22.455 1.00 63.84 458 ILE A O 1
ATOM 3728 N N . PRO A 1 459 ? 20.449 7.906 -23.379 1.00 75.75 459 PRO A N 1
ATOM 3729 C CA . PRO A 1 459 ? 20.487 7.086 -22.179 1.00 75.75 459 PRO A CA 1
ATOM 3730 C C . PRO A 1 459 ? 21.942 6.775 -21.822 1.00 75.75 459 PRO A C 1
ATOM 3732 O O . PRO A 1 459 ? 22.667 6.173 -22.619 1.00 75.75 459 PRO A O 1
ATOM 3735 N N . ILE A 1 460 ? 22.374 7.155 -20.619 1.00 79.38 460 ILE A N 1
ATOM 3736 C CA . ILE A 1 460 ? 23.697 6.772 -20.115 1.00 79.38 460 ILE A CA 1
ATOM 3737 C C . ILE A 1 460 ? 23.590 5.304 -19.725 1.00 79.38 460 ILE A C 1
ATOM 3739 O O . ILE A 1 460 ? 22.925 4.987 -18.742 1.00 79.38 460 ILE A O 1
ATOM 3743 N N . THR A 1 461 ? 24.176 4.417 -20.530 1.00 83.56 461 THR A N 1
ATOM 3744 C CA . THR A 1 461 ? 23.980 2.967 -20.416 1.00 83.56 461 THR A CA 1
ATOM 3745 C C . THR A 1 461 ? 25.297 2.262 -20.130 1.00 83.56 461 THR A C 1
ATOM 3747 O O . THR A 1 461 ? 26.283 2.456 -20.836 1.00 83.56 461 THR A O 1
ATOM 3750 N N . GLU A 1 462 ? 25.285 1.409 -19.115 1.00 84.44 462 GLU A N 1
ATOM 3751 C CA . GLU A 1 462 ? 26.387 0.539 -18.725 1.00 84.44 462 GLU A CA 1
ATOM 3752 C C . GLU A 1 462 ? 25.896 -0.912 -18.763 1.00 84.44 462 GLU A C 1
ATOM 3754 O O . GLU A 1 462 ? 24.967 -1.280 -18.041 1.00 84.44 462 GLU A O 1
ATOM 3759 N N . THR A 1 463 ? 26.519 -1.746 -19.595 1.00 84.06 463 THR A N 1
ATOM 3760 C CA . THR A 1 463 ? 26.242 -3.187 -19.656 1.00 84.06 463 THR A CA 1
ATOM 3761 C C . THR A 1 463 ? 27.426 -3.946 -19.068 1.00 84.06 463 THR A C 1
ATOM 3763 O O . THR A 1 463 ? 28.564 -3.757 -19.491 1.00 84.06 463 THR A O 1
ATOM 3766 N N . MET A 1 464 ? 27.156 -4.810 -18.094 1.00 87.00 464 MET A N 1
ATOM 3767 C CA . MET A 1 464 ? 28.158 -5.598 -17.380 1.00 87.00 464 MET A CA 1
ATOM 3768 C C . MET A 1 464 ? 27.680 -7.035 -17.166 1.00 87.00 464 MET A C 1
ATOM 3770 O O . MET A 1 464 ? 26.482 -7.319 -17.188 1.00 87.00 464 MET A O 1
ATOM 3774 N N . LEU A 1 465 ? 28.627 -7.946 -16.962 1.00 82.00 465 LEU A N 1
ATOM 3775 C CA . LEU A 1 465 ? 28.336 -9.281 -16.448 1.00 82.00 465 LEU A CA 1
ATOM 3776 C C . LEU A 1 465 ? 28.254 -9.214 -14.923 1.00 82.00 465 LEU A C 1
ATOM 3778 O O . LEU A 1 465 ? 28.963 -8.421 -14.301 1.00 82.00 465 LEU A O 1
ATOM 3782 N N . ASP A 1 466 ? 27.392 -10.028 -14.320 1.00 83.12 466 ASP A N 1
ATOM 3783 C CA . ASP A 1 466 ? 27.425 -10.201 -12.869 1.00 83.12 466 ASP A CA 1
ATOM 3784 C C . ASP A 1 466 ? 28.707 -10.930 -12.420 1.00 83.12 466 ASP A C 1
ATOM 3786 O O . ASP A 1 466 ? 29.425 -11.520 -13.228 1.00 83.12 466 ASP A O 1
ATOM 3790 N N . GLU A 1 467 ? 28.979 -10.917 -11.112 1.00 78.88 467 GLU A N 1
ATOM 3791 C CA . GLU A 1 467 ? 30.196 -11.496 -10.515 1.00 78.88 467 GLU A CA 1
ATOM 3792 C C . GLU A 1 467 ? 30.406 -12.975 -10.881 1.00 78.88 467 GLU A C 1
ATOM 3794 O O . GLU A 1 467 ? 31.542 -13.431 -10.996 1.00 78.88 467 GLU A O 1
ATOM 3799 N N . ASN A 1 468 ? 29.317 -13.712 -11.117 1.00 84.69 468 ASN A N 1
ATOM 3800 C CA . ASN A 1 468 ? 29.348 -15.135 -11.447 1.00 84.69 468 ASN A CA 1
ATOM 3801 C C . ASN A 1 468 ? 29.273 -15.422 -12.958 1.00 84.69 468 ASN A C 1
ATOM 3803 O O . ASN A 1 468 ? 29.203 -16.589 -13.343 1.00 84.69 468 ASN A O 1
ATOM 3807 N N . MET A 1 469 ? 29.259 -14.393 -13.816 1.00 83.00 469 MET A N 1
ATOM 3808 C CA . MET A 1 469 ? 29.065 -14.501 -15.272 1.00 83.00 469 MET A CA 1
ATOM 3809 C C . MET A 1 469 ? 27.830 -15.327 -15.677 1.00 83.00 469 MET A C 1
ATOM 3811 O O . MET A 1 469 ? 27.817 -16.009 -16.700 1.00 83.00 469 MET A O 1
ATOM 3815 N N . GLN A 1 470 ? 26.779 -15.279 -14.868 1.00 85.88 470 GLN A N 1
ATOM 3816 C CA . GLN A 1 470 ? 25.501 -15.935 -15.118 1.00 85.88 470 GLN A CA 1
ATOM 3817 C C . GLN A 1 470 ? 24.492 -14.996 -15.784 1.00 85.88 470 GLN A C 1
ATOM 3819 O O . GLN A 1 470 ? 23.612 -15.458 -16.516 1.00 85.88 470 GLN A O 1
ATOM 3824 N N . TYR A 1 471 ? 24.615 -13.685 -15.565 1.00 88.81 471 TYR A N 1
ATOM 3825 C CA . TYR A 1 471 ? 23.634 -12.705 -16.026 1.00 88.81 471 TYR A CA 1
ATOM 3826 C C . TYR A 1 471 ? 24.296 -11.540 -16.751 1.00 88.81 471 TYR A C 1
ATOM 3828 O O . TYR A 1 471 ? 25.368 -11.070 -16.372 1.00 88.81 471 TYR A O 1
ATOM 3836 N N . LEU A 1 472 ? 23.595 -11.036 -17.764 1.00 89.19 472 LEU A N 1
ATOM 3837 C CA . LEU A 1 472 ? 23.846 -9.720 -18.328 1.00 89.19 472 LEU A CA 1
ATOM 3838 C C . LEU A 1 472 ? 23.022 -8.700 -17.539 1.00 89.19 472 LEU A C 1
ATOM 3840 O O . LEU A 1 472 ? 21.792 -8.810 -17.470 1.00 89.19 472 LEU A O 1
ATOM 3844 N N . ILE A 1 473 ? 23.698 -7.720 -16.949 1.00 91.25 473 ILE A N 1
ATOM 3845 C CA . ILE A 1 473 ? 23.083 -6.607 -16.231 1.00 91.25 473 ILE A CA 1
ATOM 3846 C C . ILE A 1 473 ? 23.289 -5.344 -17.062 1.00 91.25 473 ILE A C 1
ATOM 3848 O O . ILE A 1 473 ? 24.418 -4.912 -17.281 1.00 91.25 473 ILE A O 1
ATOM 3852 N N . THR A 1 474 ? 22.192 -4.736 -17.500 1.00 92.50 474 THR A N 1
ATOM 3853 C CA . THR A 1 474 ? 22.207 -3.441 -18.182 1.00 92.50 474 THR A CA 1
ATOM 3854 C C . THR A 1 474 ? 21.610 -2.394 -17.258 1.00 92.50 474 THR A C 1
ATOM 3856 O O . THR A 1 474 ? 20.438 -2.472 -16.889 1.00 92.50 474 THR A O 1
ATOM 3859 N N . ARG A 1 475 ? 22.418 -1.409 -16.875 1.00 93.81 475 ARG A N 1
ATOM 3860 C CA . ARG A 1 475 ? 21.996 -0.248 -16.096 1.00 93.81 475 ARG A CA 1
ATOM 3861 C C . ARG A 1 475 ? 21.898 0.949 -17.012 1.00 93.81 475 ARG A C 1
ATOM 3863 O O . ARG A 1 475 ? 22.793 1.188 -17.815 1.00 93.81 475 ARG A O 1
ATOM 3870 N N . THR A 1 476 ? 20.820 1.707 -16.893 1.00 92.94 476 THR A N 1
ATOM 3871 C CA . THR A 1 476 ? 20.672 2.940 -17.654 1.00 92.94 476 THR A CA 1
ATOM 3872 C C . THR A 1 476 ? 20.056 4.047 -16.824 1.00 92.94 476 THR A C 1
ATOM 3874 O O . THR A 1 476 ? 19.271 3.805 -15.902 1.00 92.94 476 THR A O 1
ATOM 3877 N N . GLU A 1 477 ? 20.426 5.272 -17.163 1.00 91.75 477 GLU A N 1
ATOM 3878 C CA . GLU A 1 477 ? 19.821 6.476 -16.636 1.00 91.75 477 GLU A CA 1
ATOM 3879 C C . GLU A 1 477 ? 19.225 7.311 -17.767 1.00 91.75 477 GLU A C 1
ATOM 3881 O O . GLU A 1 477 ? 19.918 7.695 -18.710 1.00 91.75 477 GLU A O 1
ATOM 3886 N N . ILE A 1 478 ? 17.931 7.606 -17.642 1.00 90.00 478 ILE A N 1
ATOM 3887 C CA . ILE A 1 478 ? 17.152 8.362 -18.620 1.00 90.00 478 ILE A CA 1
ATOM 3888 C C . ILE A 1 478 ? 16.525 9.559 -17.919 1.00 90.00 478 ILE A C 1
ATOM 3890 O O . ILE A 1 478 ? 15.852 9.418 -16.895 1.00 90.00 478 ILE A O 1
ATOM 3894 N N . HIS A 1 479 ? 16.760 10.754 -18.450 1.00 87.88 479 HIS A N 1
ATOM 3895 C CA . HIS A 1 479 ? 16.130 11.977 -17.960 1.00 87.88 479 HIS A CA 1
ATOM 3896 C C . HIS A 1 479 ? 14.950 12.308 -18.868 1.00 87.88 479 HIS A C 1
ATOM 3898 O O . HIS A 1 479 ? 15.007 12.056 -20.065 1.00 87.88 479 HIS A O 1
ATOM 3904 N N . PHE A 1 480 ? 13.857 12.825 -18.313 1.00 87.94 480 PHE A N 1
ATOM 3905 C CA . PHE A 1 480 ? 12.710 13.259 -19.111 1.00 87.94 480 PHE A CA 1
ATOM 3906 C C . PHE A 1 480 ? 11.868 14.309 -18.382 1.00 87.94 480 PHE A C 1
ATOM 3908 O O . PHE A 1 480 ? 12.038 14.562 -17.189 1.00 87.94 480 PHE A O 1
ATOM 3915 N N . LEU A 1 481 ? 10.954 14.954 -19.107 1.00 86.19 481 LEU A N 1
ATOM 3916 C CA . LEU A 1 481 ? 10.116 16.028 -18.571 1.00 86.19 481 LEU A CA 1
ATOM 3917 C C . LEU A 1 481 ? 9.195 15.534 -17.444 1.00 86.19 481 LEU A C 1
ATOM 3919 O O . LEU A 1 481 ? 8.595 14.464 -17.538 1.00 86.19 481 LEU A O 1
ATOM 3923 N N . ASN A 1 482 ? 9.030 16.349 -16.399 1.00 87.75 482 ASN A N 1
ATOM 3924 C CA . ASN A 1 482 ? 8.082 16.095 -15.310 1.00 87.75 482 ASN A CA 1
ATOM 3925 C C . ASN A 1 482 ? 6.627 16.323 -15.762 1.00 87.75 482 ASN A C 1
ATOM 3927 O O . ASN A 1 482 ? 5.997 17.319 -15.414 1.00 87.75 482 ASN A O 1
ATOM 3931 N N . ASN A 1 483 ? 6.110 15.406 -16.577 1.00 88.62 483 ASN A N 1
ATOM 3932 C CA . ASN A 1 483 ? 4.772 15.446 -17.154 1.00 88.62 483 ASN A CA 1
ATOM 3933 C C . ASN A 1 483 ? 4.011 14.146 -16.840 1.00 88.62 483 ASN A C 1
ATOM 3935 O O . ASN A 1 483 ? 4.558 13.051 -17.003 1.00 88.62 483 ASN A O 1
ATOM 3939 N N . ALA A 1 484 ? 2.750 14.265 -16.418 1.00 88.62 484 ALA A N 1
ATOM 3940 C CA . ALA A 1 484 ? 1.955 13.129 -15.952 1.00 88.62 484 ALA A CA 1
ATOM 3941 C C . ALA A 1 484 ? 1.616 12.143 -17.083 1.00 88.62 484 ALA A C 1
ATOM 3943 O O . ALA A 1 484 ? 1.690 10.929 -16.894 1.00 88.62 484 ALA A O 1
ATOM 3944 N N . GLU A 1 485 ? 1.318 12.639 -18.288 1.00 89.62 485 GLU A N 1
ATOM 3945 C CA . GLU A 1 485 ? 1.033 11.784 -19.445 1.00 89.62 485 GLU A CA 1
ATOM 3946 C C . GLU A 1 485 ? 2.278 10.986 -19.854 1.00 89.62 485 GLU A C 1
ATOM 3948 O O . GLU A 1 485 ? 2.206 9.770 -20.044 1.00 89.62 485 GLU A O 1
ATOM 3953 N N . LEU A 1 486 ? 3.437 11.651 -19.926 1.00 91.00 486 LEU A N 1
ATOM 3954 C CA . LEU A 1 486 ? 4.703 10.984 -20.220 1.00 91.00 486 LEU A CA 1
ATOM 3955 C C . LEU A 1 486 ? 5.056 9.958 -19.139 1.00 91.00 486 LEU A C 1
ATOM 3957 O O . LEU A 1 486 ? 5.360 8.815 -19.461 1.00 91.00 486 LEU A O 1
ATOM 3961 N N . THR A 1 487 ? 4.945 10.322 -17.860 1.00 92.44 487 THR A N 1
ATOM 3962 C CA . THR A 1 487 ? 5.230 9.404 -16.744 1.00 92.44 487 THR A CA 1
ATOM 3963 C C . THR A 1 487 ? 4.292 8.192 -16.761 1.00 92.44 487 THR A C 1
ATOM 3965 O O . THR A 1 487 ? 4.734 7.071 -16.522 1.00 92.44 487 THR A O 1
ATOM 3968 N N . THR A 1 488 ? 3.023 8.380 -17.133 1.00 92.69 488 THR A N 1
ATOM 3969 C CA . THR A 1 488 ? 2.060 7.282 -17.321 1.00 92.69 488 THR A CA 1
ATOM 3970 C C . THR A 1 488 ? 2.471 6.349 -18.462 1.00 92.69 488 THR A C 1
ATOM 3972 O O . THR A 1 488 ? 2.370 5.130 -18.320 1.00 92.69 488 THR A O 1
ATOM 3975 N N . LYS A 1 489 ? 2.956 6.886 -19.590 1.00 92.81 489 LYS A N 1
ATOM 3976 C CA . LYS A 1 489 ? 3.475 6.068 -20.704 1.00 92.81 489 LYS A CA 1
ATOM 3977 C C . LYS A 1 489 ? 4.691 5.252 -20.276 1.00 92.81 489 LYS A C 1
ATOM 3979 O O . LYS A 1 489 ? 4.733 4.056 -20.537 1.00 92.81 489 LYS A O 1
ATOM 3984 N N . VAL A 1 490 ? 5.622 5.875 -19.555 1.00 94.62 490 VAL A N 1
ATOM 3985 C CA . VAL A 1 490 ? 6.814 5.210 -19.006 1.00 94.62 490 VAL A CA 1
ATOM 3986 C C . VAL A 1 490 ? 6.427 4.078 -18.055 1.00 94.62 490 VAL A C 1
ATOM 3988 O O . VAL A 1 490 ? 6.927 2.966 -18.200 1.00 94.62 490 VAL A O 1
ATOM 3991 N N . LEU A 1 491 ? 5.501 4.335 -17.127 1.00 95.38 491 LEU A N 1
ATOM 3992 C CA . LEU A 1 491 ? 4.977 3.329 -16.202 1.00 95.38 491 LEU A CA 1
ATOM 3993 C C . LEU A 1 491 ? 4.410 2.113 -16.945 1.00 95.38 491 LEU A C 1
ATOM 3995 O O . LEU A 1 491 ? 4.799 0.982 -16.654 1.00 95.38 491 LEU A O 1
ATOM 3999 N N . LYS A 1 492 ? 3.527 2.350 -17.925 1.00 94.06 492 LYS A N 1
ATOM 4000 C CA . LYS A 1 492 ? 2.927 1.286 -18.742 1.00 94.06 492 LYS A CA 1
ATOM 4001 C C . LYS A 1 492 ? 3.993 0.502 -19.497 1.00 94.06 492 LYS A C 1
ATOM 4003 O O . LYS A 1 492 ? 4.020 -0.715 -19.403 1.00 94.06 492 LYS A O 1
ATOM 4008 N N . ARG A 1 493 ? 4.927 1.191 -20.157 1.00 95.31 493 ARG A N 1
ATOM 4009 C CA . ARG A 1 493 ? 5.966 0.554 -20.972 1.00 95.31 493 ARG A CA 1
ATOM 4010 C C . ARG A 1 493 ? 6.888 -0.352 -20.156 1.00 95.31 493 ARG A C 1
ATOM 4012 O O . ARG A 1 493 ? 7.230 -1.435 -20.619 1.00 95.31 493 ARG A O 1
ATOM 4019 N N . ILE A 1 494 ? 7.267 0.074 -18.949 1.00 96.44 494 ILE A N 1
ATOM 4020 C CA . ILE A 1 494 ? 8.069 -0.743 -18.028 1.00 96.44 494 ILE A CA 1
ATOM 4021 C C . ILE A 1 494 ? 7.263 -1.948 -17.542 1.00 96.44 494 ILE A C 1
ATOM 4023 O O . ILE A 1 494 ? 7.789 -3.057 -17.535 1.00 96.44 494 ILE A O 1
ATOM 4027 N N . SER A 1 495 ? 5.997 -1.756 -17.165 1.00 94.94 495 SER A N 1
ATOM 4028 C CA . SER A 1 495 ? 5.168 -2.873 -16.712 1.00 94.94 495 SER A CA 1
ATOM 4029 C C . SER A 1 495 ? 4.899 -3.895 -17.808 1.00 94.94 495 SER A C 1
ATOM 4031 O O . SER A 1 495 ? 5.006 -5.088 -17.548 1.00 94.94 495 SER A O 1
ATOM 4033 N N . ASP A 1 496 ? 4.583 -3.450 -19.023 1.00 94.56 496 ASP A N 1
ATOM 4034 C CA . ASP A 1 496 ? 4.335 -4.337 -20.161 1.00 94.56 496 ASP A CA 1
ATOM 4035 C C . ASP A 1 496 ? 5.579 -5.182 -20.463 1.00 94.56 496 ASP A C 1
ATOM 4037 O O . ASP A 1 496 ? 5.475 -6.372 -20.750 1.00 94.56 496 ASP A O 1
ATOM 4041 N N . GLU A 1 497 ? 6.774 -4.593 -20.355 1.00 95.75 497 GLU A N 1
ATOM 4042 C CA . GLU A 1 497 ? 8.028 -5.326 -20.527 1.00 95.75 497 GLU A CA 1
ATOM 4043 C C . GLU A 1 497 ? 8.284 -6.318 -19.381 1.00 95.75 497 GLU A C 1
ATOM 4045 O O . GLU A 1 497 ? 8.740 -7.434 -19.640 1.00 95.75 497 GLU A O 1
ATOM 4050 N N . ILE A 1 498 ? 7.960 -5.963 -18.130 1.00 94.19 498 ILE A N 1
ATOM 4051 C CA . ILE A 1 498 ? 7.989 -6.916 -17.010 1.00 94.19 498 ILE A CA 1
ATOM 4052 C C . ILE A 1 498 ? 7.060 -8.090 -17.331 1.00 94.19 498 ILE A C 1
ATOM 4054 O O . ILE A 1 498 ? 7.512 -9.229 -17.389 1.00 94.19 498 ILE A O 1
ATOM 4058 N N . GLU A 1 499 ? 5.786 -7.832 -17.611 1.00 92.25 499 GLU A N 1
ATOM 4059 C CA . GLU A 1 499 ? 4.789 -8.869 -17.895 1.00 92.25 499 GLU A CA 1
ATOM 4060 C C . GLU A 1 499 ? 5.179 -9.743 -19.094 1.00 92.25 499 GLU A C 1
ATOM 4062 O O . GLU A 1 499 ? 5.016 -10.963 -19.038 1.00 92.25 499 GLU A O 1
ATOM 4067 N N . ASN A 1 500 ? 5.762 -9.153 -20.142 1.00 92.56 500 ASN A N 1
ATOM 4068 C CA . ASN A 1 500 ? 6.279 -9.871 -21.306 1.00 92.56 500 ASN A CA 1
ATOM 4069 C C . ASN A 1 500 ? 7.407 -10.846 -20.927 1.00 92.56 500 ASN A C 1
ATOM 4071 O O . ASN A 1 500 ? 7.389 -12.007 -21.339 1.00 92.56 500 ASN A O 1
ATOM 4075 N N . ARG A 1 501 ? 8.362 -10.415 -20.091 1.00 91.25 501 ARG A N 1
ATOM 4076 C CA . ARG A 1 501 ? 9.443 -11.287 -19.591 1.00 91.25 501 ARG A CA 1
ATOM 4077 C C . ARG A 1 501 ? 8.917 -12.392 -18.682 1.00 91.25 501 ARG A C 1
ATOM 4079 O O . ARG A 1 501 ? 9.370 -13.531 -18.779 1.00 91.25 501 ARG A O 1
ATOM 4086 N N . GLN A 1 502 ? 7.943 -12.068 -17.835 1.00 90.94 502 GLN A N 1
ATOM 4087 C CA . GLN A 1 502 ? 7.367 -13.021 -16.887 1.00 90.94 502 GLN A CA 1
ATOM 4088 C C . GLN A 1 502 ? 6.363 -13.986 -17.531 1.00 90.94 502 GLN A C 1
ATOM 4090 O O . GLN A 1 502 ? 6.134 -15.080 -17.013 1.00 90.94 502 GLN A O 1
ATOM 4095 N N . GLY A 1 503 ? 5.770 -13.614 -18.667 1.00 90.25 503 GLY A N 1
ATOM 4096 C CA . GLY A 1 503 ? 4.723 -14.381 -19.341 1.00 90.25 503 GLY A CA 1
ATOM 4097 C C . GLY A 1 503 ? 3.393 -14.416 -18.581 1.00 90.25 503 GLY A C 1
ATOM 4098 O O . GLY A 1 503 ? 2.568 -15.288 -18.847 1.00 90.25 503 GLY A O 1
ATOM 4099 N N . GLN A 1 504 ? 3.188 -13.513 -17.618 1.00 92.56 504 GLN A N 1
ATOM 4100 C CA . GLN A 1 504 ? 1.960 -13.411 -16.829 1.00 92.56 504 GLN A CA 1
ATOM 4101 C C . GLN A 1 504 ? 1.757 -12.001 -16.264 1.00 92.56 504 GLN A C 1
ATOM 4103 O O . GLN A 1 504 ? 2.711 -11.255 -16.040 1.00 92.56 504 GLN A O 1
ATOM 4108 N N . LYS A 1 505 ? 0.492 -11.655 -16.002 1.00 93.69 505 LYS A N 1
ATOM 4109 C CA . LYS A 1 505 ? 0.069 -10.324 -15.555 1.00 93.69 505 LYS A CA 1
ATOM 4110 C C . LYS A 1 505 ? 0.174 -10.156 -14.037 1.00 93.69 505 LYS A C 1
ATOM 4112 O O . LYS A 1 505 ? -0.817 -10.289 -13.317 1.00 93.69 505 LYS A O 1
ATOM 4117 N N . LEU A 1 506 ? 1.383 -9.877 -13.559 1.00 94.19 506 LEU A N 1
ATOM 4118 C CA . LEU A 1 506 ? 1.683 -9.741 -12.126 1.00 94.19 506 LEU A CA 1
ATOM 4119 C C . LEU A 1 506 ? 1.216 -8.407 -11.534 1.00 94.19 506 LEU A C 1
ATOM 4121 O O . LEU A 1 506 ? 0.809 -8.352 -10.372 1.00 94.19 506 LEU A O 1
ATOM 4125 N N . PHE A 1 507 ? 1.238 -7.348 -12.343 1.00 95.12 507 PHE A N 1
ATOM 4126 C CA . PHE A 1 507 ? 0.897 -5.995 -11.930 1.00 95.12 507 PHE A CA 1
ATOM 4127 C C . PHE A 1 507 ? -0.407 -5.531 -12.595 1.00 95.12 507 PHE A C 1
ATOM 4129 O O . PHE A 1 507 ? -0.845 -6.037 -13.627 1.00 95.12 507 PHE A O 1
ATOM 4136 N N . GLN A 1 508 ? -1.086 -4.576 -11.969 1.00 95.06 508 GLN A N 1
ATOM 4137 C CA . GLN A 1 508 ? -2.222 -3.869 -12.555 1.00 95.06 508 GLN A CA 1
ATOM 4138 C C . GLN A 1 508 ? -2.215 -2.439 -12.044 1.00 95.06 508 GLN A C 1
ATOM 4140 O O . GLN A 1 508 ? -2.024 -2.211 -10.857 1.00 95.06 508 GLN A O 1
ATOM 4145 N N . PHE A 1 509 ? -2.497 -1.473 -12.909 1.00 92.88 509 PHE A N 1
ATOM 4146 C CA . PHE A 1 509 ? -2.571 -0.068 -12.510 1.00 92.88 509 PHE A CA 1
ATOM 4147 C C . PHE A 1 509 ? -3.990 0.440 -12.646 1.00 92.88 509 PHE A C 1
ATOM 4149 O O . PHE A 1 509 ? -4.709 0.073 -13.580 1.00 92.88 509 PHE A O 1
ATOM 4156 N N . VAL A 1 510 ? -4.366 1.318 -11.729 1.00 92.38 510 VAL A N 1
ATOM 4157 C CA . VAL A 1 510 ? -5.564 2.141 -11.846 1.00 92.38 510 VAL A CA 1
ATOM 4158 C C . VAL A 1 510 ? -5.089 3.525 -12.279 1.00 92.38 510 VAL A C 1
ATOM 4160 O O . VAL A 1 510 ? -4.693 4.343 -11.456 1.00 92.38 510 VAL A O 1
ATOM 4163 N N . CYS A 1 511 ? -5.024 3.748 -13.595 1.00 83.75 511 CYS A N 1
ATOM 4164 C CA . CYS A 1 511 ? -4.511 4.994 -14.166 1.00 83.75 511 CYS A CA 1
ATOM 4165 C C . CYS A 1 511 ? -5.611 6.055 -14.221 1.00 83.75 511 CYS A C 1
ATOM 4167 O O . CYS A 1 511 ? -6.410 6.060 -15.159 1.00 83.75 511 CYS A O 1
ATOM 4169 N N . LEU A 1 512 ? -5.615 6.960 -13.247 1.00 87.06 512 LEU A N 1
ATOM 4170 C CA . LEU A 1 512 ? -6.450 8.158 -13.271 1.00 87.06 512 LEU A CA 1
ATOM 4171 C C . LEU A 1 512 ? -6.082 9.058 -14.461 1.00 87.06 512 LEU A C 1
ATOM 4173 O O . LEU A 1 512 ? -4.929 9.092 -14.901 1.00 87.06 512 LEU A O 1
ATOM 4177 N N . THR A 1 513 ? -7.065 9.771 -15.011 1.00 74.44 513 THR A N 1
ATOM 4178 C CA . THR A 1 513 ? -6.786 10.790 -16.032 1.00 74.44 513 THR A CA 1
ATOM 4179 C C . THR A 1 513 ? -6.097 12.004 -15.399 1.00 74.44 513 THR A C 1
ATOM 4181 O O . THR A 1 513 ? -6.242 12.225 -14.201 1.00 74.44 513 THR A O 1
ATOM 4184 N N . PRO A 1 514 ? -5.398 12.857 -16.171 1.00 66.44 514 PRO A N 1
ATOM 4185 C CA . PRO A 1 514 ? -4.812 14.085 -15.625 1.00 66.44 514 PRO A CA 1
ATOM 4186 C C . PRO A 1 514 ? -5.832 15.026 -14.959 1.00 66.44 514 PRO A C 1
ATOM 4188 O O . PRO A 1 514 ? -5.457 15.848 -14.129 1.00 66.44 514 PRO A O 1
ATOM 4191 N N . GLN A 1 515 ? -7.114 14.931 -15.334 1.00 73.69 515 GLN A N 1
ATOM 4192 C CA . GLN A 1 515 ? -8.206 15.684 -14.712 1.00 73.69 515 GLN A CA 1
ATOM 4193 C C . GLN A 1 515 ? -8.663 15.060 -13.383 1.00 73.69 515 GLN A C 1
ATOM 4195 O O . GLN A 1 515 ? -9.134 15.775 -12.501 1.00 73.69 515 GLN A O 1
ATOM 4200 N N . GLN A 1 516 ? -8.511 13.743 -13.234 1.00 84.12 516 GLN A N 1
ATOM 4201 C CA . GLN A 1 516 ? -8.878 12.989 -12.042 1.00 84.12 516 GLN A CA 1
ATOM 4202 C C . GLN A 1 516 ? -7.702 12.953 -11.070 1.00 84.12 516 GLN A C 1
ATOM 4204 O O . GLN A 1 516 ? -6.736 12.214 -11.243 1.00 84.12 516 GLN A O 1
ATOM 4209 N N . LYS A 1 517 ? -7.788 13.760 -10.015 1.00 85.19 517 LYS A N 1
ATOM 4210 C CA . LYS A 1 517 ? -6.700 13.878 -9.043 1.00 85.19 517 LYS A CA 1
ATOM 4211 C C . LYS A 1 517 ? -6.450 12.579 -8.268 1.00 85.19 517 LYS A C 1
ATOM 4213 O O . LYS A 1 517 ? -5.318 12.111 -8.198 1.00 85.19 517 LYS A O 1
ATOM 4218 N N . ASP A 1 518 ? -7.507 12.035 -7.675 1.00 93.19 518 ASP A N 1
ATOM 4219 C CA . ASP A 1 518 ? -7.476 10.875 -6.785 1.00 93.19 518 ASP A CA 1
ATOM 4220 C C . ASP A 1 518 ? -8.760 10.037 -6.950 1.00 93.19 518 ASP A C 1
ATOM 4222 O O . ASP A 1 518 ? -9.718 10.453 -7.614 1.00 93.19 518 ASP A O 1
ATOM 4226 N N . LEU A 1 519 ? -8.801 8.840 -6.362 1.00 96.06 519 LEU A N 1
ATOM 4227 C CA . LEU A 1 519 ? -9.948 7.934 -6.501 1.00 96.06 519 LEU A CA 1
ATOM 4228 C C . LEU A 1 519 ? -11.193 8.450 -5.778 1.00 96.06 519 LEU A C 1
ATOM 4230 O O . LEU A 1 519 ? -12.316 8.168 -6.197 1.00 96.06 519 LEU A O 1
ATOM 4234 N N . ASN A 1 520 ? -11.021 9.233 -4.715 1.00 95.69 520 ASN A N 1
ATOM 4235 C CA . ASN A 1 520 ? -12.148 9.864 -4.046 1.00 95.69 520 ASN A CA 1
ATOM 4236 C C . ASN A 1 520 ? -12.818 10.946 -4.908 1.00 95.69 520 ASN A C 1
ATOM 4238 O O . ASN A 1 520 ? -14.026 11.150 -4.805 1.00 95.69 520 ASN A O 1
ATOM 4242 N N . ASN A 1 521 ? -12.059 11.629 -5.765 1.00 95.00 521 ASN A N 1
ATOM 4243 C CA . ASN A 1 521 ? -12.585 12.609 -6.716 1.00 95.00 521 ASN A CA 1
ATOM 4244 C C . ASN A 1 521 ? -13.449 11.897 -7.764 1.00 95.00 521 ASN A C 1
ATOM 4246 O O . ASN A 1 521 ? -14.575 12.324 -7.997 1.00 95.00 521 ASN A O 1
ATOM 4250 N N . VAL A 1 522 ? -12.995 10.750 -8.278 1.00 96.12 522 VAL A N 1
ATOM 4251 C CA . VAL A 1 522 ? -13.803 9.904 -9.178 1.00 96.12 522 VAL A CA 1
ATOM 4252 C C . VAL A 1 522 ? -15.090 9.430 -8.497 1.00 96.12 522 VAL A C 1
ATOM 4254 O O . VAL A 1 522 ? -16.169 9.497 -9.080 1.00 96.12 522 VAL A O 1
ATOM 4257 N N . LEU A 1 523 ? -15.010 8.987 -7.238 1.00 97.00 523 LEU A N 1
ATOM 4258 C CA . LEU A 1 523 ? -16.194 8.563 -6.487 1.00 97.00 523 LEU A CA 1
ATOM 4259 C C . LEU A 1 523 ? -17.206 9.704 -6.303 1.00 97.00 523 LEU A C 1
ATOM 4261 O O . LEU A 1 523 ? -18.411 9.480 -6.410 1.00 97.00 523 LEU A O 1
ATOM 4265 N N . LYS A 1 524 ? -16.727 10.930 -6.067 1.00 95.12 524 LYS A N 1
ATOM 4266 C CA . LYS A 1 524 ? -17.567 12.135 -5.993 1.00 95.12 524 LYS A CA 1
ATOM 4267 C C . LYS A 1 524 ? -18.230 12.463 -7.325 1.00 95.12 524 LYS A C 1
ATOM 4269 O O . LYS A 1 524 ? -19.421 12.746 -7.335 1.00 95.12 524 LYS A O 1
ATOM 4274 N N . GLU A 1 525 ? -17.489 12.399 -8.432 1.00 94.75 525 GLU A N 1
ATOM 4275 C CA . GLU A 1 525 ? -18.027 12.611 -9.788 1.00 94.75 525 GLU A CA 1
ATOM 4276 C C . GLU A 1 525 ? -19.182 11.647 -10.101 1.00 94.75 525 GLU A C 1
ATOM 4278 O O . GLU A 1 525 ? -20.126 12.005 -10.802 1.00 94.75 525 GLU A O 1
ATOM 4283 N N . LEU A 1 526 ? -19.137 10.444 -9.525 1.00 95.31 526 LEU A N 1
ATOM 4284 C CA . LEU A 1 526 ? -20.162 9.409 -9.662 1.00 95.31 526 LEU A CA 1
ATOM 4285 C C . LEU A 1 526 ? -21.203 9.416 -8.537 1.00 95.31 526 LEU A C 1
ATOM 4287 O O . LEU A 1 526 ? -21.998 8.484 -8.434 1.00 95.31 526 LEU A O 1
ATOM 4291 N N . ASN A 1 527 ? -21.216 10.441 -7.681 1.00 96.00 527 ASN A N 1
ATOM 4292 C CA . ASN A 1 527 ? -22.128 10.555 -6.542 1.00 96.00 527 ASN A CA 1
ATOM 4293 C C . ASN A 1 527 ? -22.145 9.300 -5.648 1.00 96.00 527 ASN A C 1
ATOM 4295 O O . ASN A 1 527 ? -23.196 8.867 -5.177 1.00 96.00 527 ASN A O 1
ATOM 4299 N N . GLY A 1 528 ? -20.979 8.690 -5.425 1.00 95.62 528 GLY A N 1
ATOM 4300 C CA . GLY A 1 528 ? -20.842 7.491 -4.600 1.00 95.62 528 GLY A CA 1
ATOM 4301 C C . GLY A 1 528 ? -21.202 6.179 -5.303 1.00 95.62 528 GLY A C 1
ATOM 4302 O O . GLY A 1 528 ? -21.158 5.129 -4.665 1.00 95.62 528 GLY A O 1
ATOM 4303 N N . GLN A 1 529 ? -21.552 6.187 -6.589 1.00 96.69 529 GLN A N 1
ATOM 4304 C CA . GLN A 1 529 ? -21.905 4.961 -7.307 1.00 96.69 529 GLN A CA 1
ATOM 4305 C C . GLN A 1 529 ? -20.671 4.171 -7.765 1.00 96.69 529 GLN A C 1
ATOM 4307 O O . GLN A 1 529 ? -19.587 4.722 -7.968 1.00 96.69 529 GLN A O 1
ATOM 4312 N N . ALA A 1 530 ? -20.853 2.859 -7.931 1.00 96.44 530 ALA A N 1
ATOM 4313 C CA . ALA A 1 530 ? -19.842 1.981 -8.507 1.00 96.44 530 ALA A CA 1
ATOM 4314 C C . ALA A 1 530 ? -19.580 2.319 -9.984 1.00 96.44 530 ALA A C 1
ATOM 4316 O O . ALA A 1 530 ? -20.435 2.870 -10.681 1.00 96.44 530 ALA A O 1
ATOM 4317 N N . LEU A 1 531 ? -18.400 1.947 -10.477 1.00 95.75 531 LEU A N 1
ATOM 4318 C CA . LEU A 1 531 ? -18.042 2.120 -11.876 1.00 95.75 531 LEU A CA 1
ATOM 4319 C C . LEU A 1 531 ? -18.912 1.240 -12.788 1.00 95.75 531 LEU A C 1
ATOM 4321 O O . LEU A 1 531 ? -19.124 0.060 -12.494 1.00 95.75 531 LEU A O 1
ATOM 4325 N N . PRO A 1 532 ? -19.334 1.760 -13.953 1.00 92.94 532 PRO A N 1
ATOM 4326 C CA . PRO A 1 532 ? -19.825 0.925 -15.041 1.00 92.94 532 PRO A CA 1
ATOM 4327 C C . PRO A 1 532 ? -18.784 -0.127 -15.448 1.00 92.94 532 PRO A C 1
ATOM 4329 O O . PRO A 1 532 ? -17.577 0.127 -15.429 1.00 92.94 532 PRO A O 1
ATOM 4332 N N . SER A 1 533 ? -19.237 -1.293 -15.910 1.00 87.56 533 SER A N 1
ATOM 4333 C CA . SER A 1 533 ? -18.342 -2.383 -16.333 1.00 87.56 533 SER A CA 1
ATOM 4334 C C . SER A 1 533 ? -17.385 -1.989 -17.466 1.00 87.56 533 SER A C 1
ATOM 4336 O O . SER A 1 533 ? -16.297 -2.547 -17.565 1.00 87.56 533 SER A O 1
ATOM 4338 N N . SER A 1 534 ? -17.755 -1.005 -18.290 1.00 89.88 534 SER A N 1
ATOM 4339 C CA . SER A 1 534 ? -16.947 -0.479 -19.396 1.00 89.88 534 SER A CA 1
ATOM 4340 C C . SER A 1 534 ? -15.992 0.651 -18.998 1.00 89.88 534 SER A C 1
ATOM 4342 O O . SER A 1 534 ? -15.311 1.202 -19.863 1.00 89.88 534 SER A O 1
ATOM 4344 N N . HIS A 1 535 ? -15.969 1.063 -17.728 1.00 91.94 535 HIS A N 1
ATOM 4345 C CA . HIS A 1 535 ? -15.154 2.194 -17.301 1.00 91.94 535 HIS A CA 1
ATOM 4346 C C . HIS A 1 535 ? -13.651 1.837 -17.306 1.00 91.94 535 HIS A C 1
ATOM 4348 O O . HIS A 1 535 ? -13.284 0.760 -16.838 1.00 91.94 535 HIS A O 1
ATOM 4354 N N . PRO A 1 536 ? -12.744 2.729 -17.756 1.00 88.88 536 PRO A N 1
ATOM 4355 C CA . PRO A 1 536 ? -11.304 2.435 -17.831 1.00 88.88 536 PRO A CA 1
ATOM 4356 C C . PRO A 1 536 ? -10.626 2.127 -16.487 1.00 88.88 536 PRO A C 1
ATOM 4358 O O . PRO A 1 536 ? -9.579 1.487 -16.453 1.00 88.88 536 PRO A O 1
ATOM 4361 N N . LEU A 1 537 ? -11.210 2.606 -15.385 1.00 92.56 537 LEU A N 1
ATOM 4362 C CA . LEU A 1 537 ? -10.742 2.347 -14.014 1.00 92.56 537 LEU A CA 1
ATOM 4363 C C . LEU A 1 537 ? -11.330 1.066 -13.401 1.00 92.56 537 LEU A C 1
ATOM 4365 O O . LEU A 1 537 ? -11.047 0.760 -12.240 1.00 92.56 537 LEU A O 1
ATOM 4369 N N . THR A 1 538 ? -12.172 0.344 -14.143 1.00 93.19 538 THR A N 1
ATOM 4370 C CA . THR A 1 538 ? -12.726 -0.924 -13.681 1.00 93.19 538 THR A CA 1
ATOM 4371 C C . THR A 1 538 ? -11.625 -1.976 -13.677 1.00 93.19 538 THR A C 1
ATOM 4373 O O . THR A 1 538 ? -10.905 -2.154 -14.662 1.00 93.19 538 THR A O 1
ATOM 4376 N N . LEU A 1 539 ? -11.466 -2.675 -12.553 1.00 93.62 539 LEU A N 1
ATOM 4377 C CA . LEU A 1 539 ? -10.492 -3.753 -12.453 1.00 93.62 539 LEU A CA 1
ATOM 4378 C C . LEU A 1 539 ? -10.901 -4.901 -13.389 1.00 93.62 539 LEU A C 1
ATOM 4380 O O . LEU A 1 539 ? -12.063 -5.317 -13.372 1.00 93.62 539 LEU A O 1
ATOM 4384 N N . PRO A 1 540 ? -9.964 -5.439 -14.193 1.00 91.88 540 PRO A N 1
ATOM 4385 C CA . PRO A 1 540 ? -10.270 -6.536 -15.103 1.00 91.88 540 PRO A CA 1
ATOM 4386 C C . PRO A 1 540 ? -10.578 -7.815 -14.324 1.00 91.88 540 PRO A C 1
ATOM 4388 O O . PRO A 1 540 ? -10.439 -7.871 -13.101 1.00 91.88 540 PRO A O 1
ATOM 4391 N N . GLU A 1 541 ? -10.947 -8.882 -15.027 1.00 90.38 541 GLU A N 1
ATOM 4392 C CA . GLU A 1 541 ? -11.062 -10.196 -14.396 1.00 90.38 541 GLU A CA 1
ATOM 4393 C C . GLU A 1 541 ? -9.740 -10.637 -13.754 1.00 90.38 541 GLU A C 1
ATOM 4395 O O . GLU A 1 541 ? -8.655 -10.195 -14.142 1.00 90.38 541 GLU A O 1
ATOM 4400 N N . LEU A 1 542 ? -9.843 -11.471 -12.718 1.00 90.12 542 LEU A N 1
ATOM 4401 C CA . LEU A 1 542 ? -8.678 -11.965 -11.994 1.00 90.12 542 LEU A CA 1
ATOM 4402 C C . LEU A 1 542 ? -7.790 -12.791 -12.935 1.00 90.12 542 LEU A C 1
ATOM 4404 O O . LEU A 1 542 ? -8.280 -13.769 -13.505 1.00 90.12 542 LEU A O 1
ATOM 4408 N N . PRO A 1 543 ? -6.501 -12.442 -13.097 1.00 89.75 543 PRO A N 1
ATOM 4409 C CA . PRO A 1 543 ? -5.586 -13.296 -13.835 1.00 89.75 543 PRO A CA 1
ATOM 4410 C C . PRO A 1 543 ? -5.290 -14.570 -13.038 1.00 89.75 543 PRO A C 1
ATOM 4412 O O . PRO A 1 543 ? -5.259 -14.565 -11.806 1.00 89.75 543 PRO A O 1
ATOM 4415 N N . VAL A 1 544 ? -5.008 -15.660 -13.750 1.00 90.06 544 VAL A N 1
ATOM 4416 C CA . VAL A 1 544 ? -4.450 -16.871 -13.140 1.00 90.06 544 VAL A CA 1
ATOM 4417 C C . VAL A 1 544 ? -2.942 -16.682 -13.016 1.00 90.06 544 VAL A C 1
ATOM 4419 O O . VAL A 1 544 ? -2.225 -16.760 -14.012 1.00 90.06 544 VAL A O 1
ATOM 4422 N N . ILE A 1 545 ? -2.468 -16.425 -11.798 1.00 92.81 545 ILE A N 1
ATOM 4423 C CA . ILE A 1 545 ? -1.039 -16.298 -11.496 1.00 92.81 545 ILE A CA 1
ATOM 4424 C C . ILE A 1 545 ? -0.517 -17.656 -11.032 1.00 92.81 545 ILE A C 1
ATOM 4426 O O . ILE A 1 545 ? -1.015 -18.238 -10.065 1.00 92.81 545 ILE A O 1
ATOM 4430 N N . LYS A 1 546 ? 0.490 -18.167 -11.740 1.00 90.88 546 LYS A N 1
ATOM 4431 C CA . LYS A 1 546 ? 1.138 -19.450 -11.448 1.00 90.88 546 LYS A CA 1
ATOM 4432 C C . LYS A 1 546 ? 2.528 -19.207 -10.893 1.00 90.88 546 LYS A C 1
ATOM 4434 O O . LYS A 1 546 ? 3.189 -18.245 -11.282 1.00 90.88 546 LYS A O 1
ATOM 4439 N N . SER A 1 547 ? 2.998 -20.120 -10.044 1.00 89.19 547 SER A N 1
ATOM 4440 C CA . SER A 1 547 ? 4.389 -20.071 -9.606 1.00 89.19 547 SER A CA 1
ATOM 4441 C C . SER A 1 547 ? 5.322 -20.197 -10.814 1.00 89.19 547 SER A C 1
ATOM 4443 O O . SER A 1 547 ? 5.010 -20.884 -11.793 1.00 89.19 547 SER A O 1
ATOM 4445 N N . TYR A 1 548 ? 6.497 -19.577 -10.733 1.00 86.31 548 TYR A N 1
ATOM 4446 C CA . TYR A 1 548 ? 7.515 -19.697 -11.774 1.00 86.31 548 TYR A CA 1
ATOM 4447 C C . TYR A 1 548 ? 7.850 -21.164 -12.101 1.00 86.31 548 TYR A C 1
ATOM 4449 O O . TYR A 1 548 ? 7.981 -21.542 -13.266 1.00 86.31 548 TYR A O 1
ATOM 4457 N N . GLN A 1 549 ? 7.930 -22.018 -11.075 1.00 85.25 549 GLN A N 1
ATOM 4458 C CA . GLN A 1 549 ? 8.215 -23.443 -11.242 1.00 85.25 549 GLN A CA 1
ATOM 4459 C C . GLN A 1 549 ? 7.129 -24.156 -12.053 1.00 85.25 549 GLN A C 1
ATOM 4461 O O . GLN A 1 549 ? 7.450 -25.003 -12.887 1.00 85.25 549 GLN A O 1
ATOM 4466 N N . ASP A 1 550 ? 5.861 -23.802 -11.846 1.00 87.12 550 ASP A N 1
ATOM 4467 C CA . ASP A 1 550 ? 4.745 -24.386 -12.592 1.00 87.12 550 ASP A CA 1
ATOM 4468 C C . ASP A 1 550 ? 4.744 -23.909 -14.046 1.00 87.12 550 ASP A C 1
ATOM 4470 O O . ASP A 1 550 ? 4.569 -24.716 -14.954 1.00 87.12 550 ASP A O 1
ATOM 4474 N N . ILE A 1 551 ? 5.068 -22.635 -14.294 1.00 84.19 551 ILE A N 1
ATOM 4475 C CA . ILE A 1 551 ? 5.245 -22.110 -15.657 1.00 84.19 551 ILE A CA 1
ATOM 4476 C C . ILE A 1 551 ? 6.368 -22.856 -16.389 1.00 84.19 551 ILE A C 1
ATOM 4478 O O . ILE A 1 551 ? 6.232 -23.190 -17.567 1.00 84.19 551 ILE A O 1
ATOM 4482 N N . GLN A 1 552 ? 7.480 -23.146 -15.710 1.00 81.69 552 GLN A N 1
ATOM 4483 C CA . GLN A 1 552 ? 8.584 -23.907 -16.300 1.00 81.69 552 GLN A CA 1
ATOM 4484 C C . GLN A 1 552 ? 8.202 -25.364 -16.594 1.00 81.69 552 GLN A C 1
ATOM 4486 O O . GLN A 1 552 ? 8.589 -25.894 -17.638 1.00 81.69 552 GLN A O 1
ATOM 4491 N N . LYS A 1 553 ? 7.419 -26.010 -15.719 1.00 85.44 553 LYS A N 1
ATOM 4492 C CA . LYS A 1 553 ? 6.878 -27.357 -15.970 1.00 85.44 553 LYS A CA 1
ATOM 4493 C C . LYS A 1 553 ? 5.940 -27.365 -17.176 1.00 85.44 553 LYS A C 1
ATOM 4495 O O . LYS A 1 553 ? 6.123 -28.197 -18.059 1.00 85.44 553 LYS A O 1
ATOM 4500 N N . ASP A 1 554 ? 5.024 -26.402 -17.261 1.00 83.12 554 ASP A N 1
ATOM 4501 C CA . ASP A 1 554 ? 4.090 -26.266 -18.384 1.00 83.12 554 ASP A CA 1
ATOM 4502 C C . ASP A 1 554 ? 4.839 -26.059 -19.713 1.00 83.12 554 ASP A C 1
ATOM 4504 O O . ASP A 1 554 ? 4.517 -26.689 -20.722 1.00 83.12 554 ASP A O 1
ATOM 4508 N N . LYS A 1 555 ? 5.898 -25.234 -19.718 1.00 79.06 555 LYS A N 1
ATOM 4509 C CA . LYS A 1 555 ? 6.755 -25.024 -20.900 1.00 79.06 555 LYS A CA 1
ATOM 4510 C C . LYS A 1 555 ? 7.503 -26.294 -21.323 1.00 79.06 555 LYS A C 1
ATOM 4512 O O . LYS A 1 555 ? 7.661 -26.521 -22.523 1.00 79.06 555 LYS A O 1
ATOM 4517 N N . LYS A 1 556 ? 7.972 -27.112 -20.373 1.00 75.50 556 LYS A N 1
ATOM 4518 C CA . LYS A 1 556 ? 8.635 -28.397 -20.666 1.00 75.50 556 LYS A CA 1
ATOM 4519 C C . LYS A 1 556 ? 7.648 -29.430 -21.212 1.00 75.50 556 LYS A C 1
ATOM 4521 O O . LYS A 1 556 ? 7.894 -29.968 -22.285 1.00 75.50 556 LYS A O 1
ATOM 4526 N N . ALA A 1 557 ? 6.499 -29.604 -20.559 1.00 70.56 557 ALA A N 1
ATOM 4527 C CA . ALA A 1 557 ? 5.445 -30.513 -21.011 1.00 70.56 557 ALA A CA 1
ATOM 4528 C C . ALA A 1 557 ? 4.883 -30.122 -22.393 1.00 70.56 557 ALA A C 1
ATOM 4530 O O . ALA A 1 557 ? 4.592 -30.980 -23.224 1.00 70.56 557 ALA A O 1
ATOM 4531 N N . GLY A 1 558 ? 4.772 -28.819 -22.675 1.00 67.50 558 GLY A N 1
ATOM 4532 C CA . GLY A 1 558 ? 4.393 -28.316 -23.996 1.00 67.50 558 GLY A CA 1
ATOM 4533 C C . GLY A 1 558 ? 5.416 -28.655 -25.085 1.00 67.50 558 GLY A C 1
ATOM 4534 O O . GLY A 1 558 ? 5.025 -29.056 -26.178 1.00 67.50 558 GLY A O 1
ATOM 4535 N N . LYS A 1 559 ? 6.721 -28.550 -24.792 1.00 66.38 559 LYS A N 1
ATOM 4536 C CA . LYS A 1 559 ? 7.788 -28.941 -25.731 1.00 66.38 559 LYS A CA 1
ATOM 4537 C C . LYS A 1 559 ? 7.812 -30.448 -25.987 1.00 66.38 559 LYS A C 1
ATOM 4539 O O . LYS A 1 559 ? 7.881 -30.845 -27.143 1.00 66.38 559 LYS A O 1
ATOM 4544 N N . GLU A 1 560 ? 7.674 -31.262 -24.943 1.00 60.22 560 GLU A N 1
ATOM 4545 C CA . GLU A 1 560 ? 7.626 -32.726 -25.062 1.00 60.22 560 GLU A CA 1
ATOM 4546 C C . GLU A 1 560 ? 6.412 -33.196 -25.878 1.00 60.22 560 GLU A C 1
ATOM 4548 O O . GLU A 1 560 ? 6.544 -34.099 -26.698 1.00 60.22 560 GLU A O 1
ATOM 4553 N N . ASN A 1 561 ? 5.249 -32.545 -25.742 1.00 54.88 561 ASN A N 1
ATOM 4554 C CA . ASN A 1 561 ? 4.065 -32.848 -26.556 1.00 54.88 561 ASN A CA 1
ATOM 4555 C C . ASN A 1 561 ? 4.222 -32.453 -28.033 1.00 54.88 561 ASN A C 1
ATOM 4557 O O . ASN A 1 561 ? 3.753 -33.179 -28.909 1.00 54.88 561 ASN A O 1
ATOM 4561 N N . VAL A 1 562 ? 4.882 -31.327 -28.326 1.00 56.91 562 VAL A N 1
ATOM 4562 C CA . VAL A 1 562 ? 5.170 -30.911 -29.711 1.00 56.91 562 VAL A CA 1
ATOM 4563 C C . VAL A 1 562 ? 6.202 -31.844 -30.348 1.00 56.91 562 VAL A C 1
ATOM 4565 O O . VAL A 1 562 ? 6.026 -32.248 -31.496 1.00 56.91 562 VAL A O 1
ATOM 4568 N N . GLU A 1 563 ? 7.227 -32.261 -29.602 1.00 52.69 563 GLU A N 1
ATOM 4569 C CA . GLU A 1 563 ? 8.188 -33.269 -30.061 1.00 52.69 563 GLU A CA 1
ATOM 4570 C C . GLU A 1 563 ? 7.515 -34.636 -30.263 1.00 52.69 563 GLU A C 1
ATOM 4572 O O . GLU A 1 563 ? 7.706 -35.249 -31.311 1.00 52.69 563 GLU A O 1
ATOM 4577 N N . HIS A 1 564 ? 6.637 -35.083 -29.357 1.00 51.41 564 HIS A N 1
ATOM 4578 C CA . HIS A 1 564 ? 5.870 -36.323 -29.531 1.00 51.41 564 HIS A CA 1
ATOM 4579 C C . HIS A 1 564 ? 4.920 -36.281 -30.738 1.00 51.41 564 HIS A C 1
ATOM 4581 O O . HIS A 1 564 ? 4.819 -37.270 -31.466 1.00 51.41 564 HIS A O 1
ATOM 4587 N N . GLN A 1 565 ? 4.244 -35.154 -30.994 1.00 50.31 565 GLN A N 1
ATOM 4588 C CA . GLN A 1 565 ? 3.403 -34.983 -32.186 1.00 50.31 565 GLN A CA 1
ATOM 4589 C C . GLN A 1 565 ? 4.231 -34.949 -33.476 1.00 50.31 565 GLN A C 1
ATOM 4591 O O . GLN A 1 565 ? 3.802 -35.503 -34.490 1.00 50.31 565 GLN A O 1
ATOM 4596 N N . TRP A 1 566 ? 5.431 -34.367 -33.444 1.00 45.50 566 TRP A N 1
ATOM 4597 C CA . TRP A 1 566 ? 6.357 -34.371 -34.577 1.00 45.50 566 TRP A CA 1
ATOM 4598 C C . TRP A 1 566 ? 6.927 -35.776 -34.855 1.00 45.50 566 TRP A C 1
ATOM 4600 O O . TRP A 1 566 ? 6.963 -36.218 -36.002 1.00 45.50 566 TRP A O 1
ATOM 4610 N N . PHE A 1 567 ? 7.265 -36.543 -33.812 1.00 46.62 567 PHE A N 1
ATOM 4611 C CA . PHE A 1 567 ? 7.686 -37.944 -33.943 1.00 46.62 567 PHE A CA 1
ATOM 4612 C C . PHE A 1 567 ? 6.558 -38.864 -34.443 1.00 46.62 567 PHE A C 1
ATOM 4614 O O . PHE A 1 567 ? 6.791 -39.723 -35.293 1.00 46.62 567 PHE A O 1
ATOM 4621 N N . MET A 1 568 ? 5.319 -38.664 -33.982 1.00 48.41 568 MET A N 1
ATOM 4622 C CA . MET A 1 568 ? 4.150 -39.433 -34.442 1.00 48.41 568 MET A CA 1
ATOM 4623 C C . MET A 1 568 ? 3.768 -39.119 -35.897 1.00 48.41 568 MET A C 1
ATOM 4625 O O . MET A 1 568 ? 3.305 -40.001 -36.616 1.00 48.41 568 MET A O 1
ATOM 4629 N N . SER A 1 569 ? 3.989 -37.885 -36.361 1.00 47.81 569 SER A N 1
ATOM 4630 C CA . SER A 1 569 ? 3.702 -37.486 -37.748 1.00 47.81 569 SER A CA 1
ATOM 4631 C C . SER A 1 569 ? 4.793 -37.901 -38.746 1.00 47.81 569 SER A C 1
ATOM 4633 O O . SER A 1 569 ? 4.476 -38.131 -39.914 1.00 47.81 569 SER A O 1
ATOM 4635 N N . ASN A 1 570 ? 6.039 -38.103 -38.301 1.00 46.62 570 ASN A N 1
ATOM 4636 C CA . ASN A 1 570 ? 7.124 -38.618 -39.148 1.00 46.62 570 ASN A CA 1
ATOM 4637 C C . ASN A 1 570 ? 7.195 -40.155 -39.239 1.00 46.62 570 ASN A C 1
ATOM 4639 O O . ASN A 1 570 ? 7.737 -40.667 -40.217 1.00 46.62 570 ASN A O 1
ATOM 4643 N N . ASN A 1 571 ? 6.596 -40.904 -38.306 1.00 45.91 571 ASN A N 1
ATOM 4644 C CA . ASN A 1 571 ? 6.547 -42.374 -38.384 1.00 45.91 571 ASN A CA 1
ATOM 4645 C C . ASN A 1 571 ? 5.504 -42.927 -39.377 1.00 45.91 571 ASN A C 1
ATOM 4647 O O . ASN A 1 571 ? 5.526 -44.116 -39.675 1.00 45.91 571 ASN A O 1
ATOM 4651 N N . ASN A 1 572 ? 4.642 -42.082 -39.954 1.00 45.53 572 ASN A N 1
ATOM 4652 C CA . ASN A 1 572 ? 3.677 -42.483 -40.991 1.00 45.53 572 ASN A CA 1
ATOM 4653 C C . ASN A 1 572 ? 4.194 -42.305 -42.432 1.00 45.53 572 ASN A C 1
ATOM 4655 O O . ASN A 1 572 ? 3.411 -42.340 -43.380 1.00 45.53 572 ASN A O 1
ATOM 4659 N N . LYS A 1 573 ? 5.505 -42.105 -42.622 1.00 46.53 573 LYS A N 1
ATOM 4660 C CA . LYS A 1 573 ? 6.112 -41.875 -43.943 1.00 46.53 573 LYS A CA 1
ATOM 4661 C C . LYS A 1 573 ? 7.268 -42.813 -44.287 1.00 46.53 573 LYS A C 1
ATOM 4663 O O . LYS A 1 573 ? 8.148 -42.414 -45.031 1.00 46.53 573 LYS A O 1
ATOM 4668 N N . ILE A 1 574 ? 7.269 -44.058 -43.812 1.00 46.06 574 ILE A N 1
ATOM 4669 C CA . ILE A 1 574 ? 8.077 -45.117 -44.442 1.00 46.06 574 ILE A CA 1
ATOM 4670 C C . ILE A 1 574 ? 7.322 -46.447 -44.363 1.00 46.06 574 ILE A C 1
ATOM 4672 O O . ILE A 1 574 ? 7.460 -47.178 -43.389 1.00 46.06 574 ILE A O 1
ATOM 4676 N N . ILE A 1 575 ? 6.550 -46.770 -45.402 1.00 39.16 575 ILE A N 1
ATOM 4677 C CA . ILE A 1 575 ? 6.275 -48.154 -45.811 1.00 39.16 575 ILE A CA 1
ATOM 4678 C C . ILE A 1 575 ? 6.379 -48.176 -47.344 1.00 39.16 575 ILE A C 1
ATOM 4680 O O . ILE A 1 575 ? 5.864 -47.268 -47.996 1.00 39.16 575 ILE A O 1
ATOM 4684 N N . PHE A 1 576 ? 7.149 -49.152 -47.834 1.00 36.72 576 PHE A N 1
ATOM 4685 C CA . PHE A 1 576 ? 7.659 -49.357 -49.196 1.00 36.72 576 PHE A CA 1
ATOM 4686 C C . PHE A 1 576 ? 6.631 -49.278 -50.326 1.00 36.72 576 PHE A C 1
ATOM 4688 O O . PHE A 1 576 ? 5.498 -49.775 -50.131 1.00 36.72 576 PHE A O 1
#

pLDDT: mean 81.02, std 17.88, range [27.97, 98.56]

Radius of gyration: 29.31 Å; chains: 1; bounding box: 56×86×95 Å

Sequence (576 aa):
MRDLEQIKRILDLEVVLQHYGYRFVKSKSSTVSRIYRKGEQRLSVIVDGGFAAKFFADLNDPQFKGDIFKFMERMEHGNYRQIFEKIELMMAQSGTLPDVFAKKIDLPEQSVVEPVSDRRREDIRLREQDLYRKFQITPLTDTEYLESRYISKDVLFSKEFEGRLKNVTFDNGVIQYANTAFPMYARNGNIQSMDIRNMAYKAFPKGERGEALWRSNQFFEAKRALKAENGLEIPVGTLGTLYRRDTENFVFMYGEVGKEMRLIVPYEQAKTGLNEVPVHRIIISESPIDAISLKQLNPEKANERRLYVATCGQPSGKQLAFLQEILNQNPQAQFVIAQDGDNAGLRFAVNYLVLDHPSEDPEMKIKPYLMFSSTVEQQPKKIKESTQTQESTGMNRLKLELRYPLAAGARKAQELNEGFIRALAEEMNLFASRIPKNCNDKSQKNKEQQIEHHLQNIPITETMLDENMQYLITRTEIHFLNNAELTTKVLKRISDEIENRQGQKLFQFVCLTPQQKDLNNVLKELNGQALPSSHPLTLPELPVIKSYQDIQKDKKAGKENVEHQWFMSNNNKIIF

Organism: NCBI:txid2259595

Secondary structure (DSSP, 8-state):
---HHHHHHHS-HHHHHHHTT-EE-GGG--SSEEEEEETTEEEEEE--TTSSS-EEEESS-TT-EE-HHHHHHHHTTT-HHHHHHHHHHHHHHTT---TTT----S--S------HHHHHHHHHHHHHHHHHHHHTEEES---HHHHTTT--HHHHTSTTTTTT-EEEEEE-SS-EEEEEEEEEE-TTS-EEEEEEEETTEEE--SS--TT-BEEPPEEEEESSPEEPTTS-EEPTT-EEEEEE-SSSEEEEEESSTTS-EEEEEEHHHHHHHEEE---SEEEEESSHHHHHHHHHHSPPPTT--EEEEE-SSSPPHHHHHHHHHHHHT-TT-EEEEE--SSHHHHHHHHHHTTS--TTS-TTS-EEEEEEEEESS----PPP----------EEEEEEEEEEEEGGG-HHHHHHHHHHHHHHHHHHHHHHHHTS------HHHHHHHHHHHHH-----EEEEEE-TTSSEEEEEEEEEEE--HHHHHHHHHHHHHHHHHHHTS--EEE----TT--SHHHHHHHTTTPPPPTT-TTS--PPP----HHHHHHHHHHHHHHHHHHHHHHHTTS---